Protein 7BTU (pdb70)

InterPro domains:
  IPR023368 Uncharacterised protein family UPF0066, conserved site [PS01318] (86-97)
  IPR023370 TrmO-like, N-terminal domain [PF01980] (21-138)
  IPR023370 TrmO-like, N-terminal domain [PS51668] (5-142)
  IPR023370 TrmO-like, N-terminal domain [TIGR00104] (4-143)
  IPR023370 TrmO-like, N-terminal domain [cd09281] (7-133)
  IPR036413 YaeB-like superfamily [SSF118196] (2-218)
  IPR036414 YaeB, N-terminal domain superfamily [G3DSA:2.40.30.70] (1-136)
  IPR040372 YaeB-like [PTHR12818] (4-227)
  IPR041369 TrmO, C-terminal [PF18389] (154-227)

Nearest PDB structures (foldseek):
  7btu-assembly1_B  TM=1.005E+00  e=2.456E-48  Pseudomonas aeruginosa
  7btz-assembly1_A  TM=9.787E-01  e=1.787E-41  Pseudomonas aeruginosa
  7bu1-assembly1_B  TM=9.723E-01  e=1.557E-40  Pseudomonas aeruginosa
  7btu-assembly1_A  TM=9.705E-01  e=5.020E-40  Pseudomonas aeruginosa
  7bu1-assembly1_A  TM=9.768E-01  e=1.716E-39  Pseudomonas aeruginosa

CATH classification: 2.40.30.70

Organism: Pseudomonas aeruginosa (strain ATCC 15692 / DSM 22644 / CIP 104116 / JCM 14847 / LMG 12228 / 1C / PRS 101 / PAO1) (NCBI:txid208964)

B-factor: mean 29.17, std 12.78, range [12.05, 91.43]

Sequence (428 aa):
EFELMTHSVSPIGYIRSCFMEKFAIPRQPLLAPAARGTLELLPPFDQVEALEGLEQVSHVWLLFLFHQAPRSLGVFATRATHRPNGIGQSVVRLEGFEAGRLWLSGIDLLDGTPVLDIKPYVPYADAVADARNGIADAPPPGIAVEWSEQARRQAHEHGQRLRQPVAELIEQCLAQDPRPEPGRRYGVRLWDLDVHWHYPRPDLIRVLDVAGGFELMTHSVSPIGYIRSCFMEKFAIPRQPLLAPAARGTLELLPPFDQVEALEGLEQVSHVWLLFLFHQKPRLKVSLGVFATRATHRPNGIGQSVVRLEGFEAGRLWLSGIDLLDGTPVLDIKPYVPYADAVADARNGIADAPPPGIAVEWSEQARRQAHEHGQRLRQPVAELIEQCCLAQDPRPPEPGRRYGVRLWDLDVHWHYPRPDLIRVLDVAG

Secondary structure (DSSP, 8-state):
--S---EEE--SEEEEESB-SSTT--SSGGG-TT-EEEEEEPTTTTSGGGGTTGGGBSEEEEEEE-TT-----SGGGS--S--TT-EEEEEEEEEEEETTEEEEES--PBTT-EEEEEEE--HHHH--TT----GGGSPP---EEEE-HHHHHHHHHHHHHHTS-HHHHHHHHHTT-----TT--EEEEETTEEEEEEEEETTEEEEEEEEE-/--S--EEE--SEEEEESB-SGGGS-SSGGG-TT-EEEEEEPTTS-SGGGTTTGGG-SEEEEEEE------EE--EEGGGS--SS-GGGEEEEEEEEEEEETTEEEEES----TT-EEEEEEE--HHHH--TT--BSSSPPPP---EEEE-HHHHHHHHHHHHHHTS-HHHHHHHHHHT------TT--EEEEETTEEEEEEEEETTEEEEEEEE-

Structure (mmCIF, N/CA/C/O backbone):
data_7BTU
#
_entry.id   7BTU
#
_cell.length_a   56.903
_cell.length_b   70.723
_cell.length_c   127.773
_cell.angle_alpha   90.000
_cell.angle_beta   90.000
_cell.angle_gamma   90.000
#
_symmetry.space_group_name_H-M   'P 21 21 21'
#
loop_
_entity.id
_entity.type
_entity.pdbx_description
1 polymer 'Putative tRNA (Adenine(37)-N6)-methyltransferase'
2 water water
#
loop_
_atom_site.group_PDB
_atom_site.id
_atom_site.type_symbol
_atom_site.label_atom_id
_atom_site.label_alt_id
_atom_site.label_comp_id
_atom_site.label_asym_id
_atom_site.label_entity_id
_atom_site.label_seq_id
_atom_site.pdbx_PDB_ins_code
_atom_site.Cartn_x
_atom_site.Cartn_y
_atom_site.Cartn_z
_atom_site.occupancy
_atom_site.B_iso_or_equiv
_atom_site.auth_seq_id
_atom_site.auth_comp_id
_atom_site.auth_asym_id
_atom_site.auth_atom_id
_atom_site.pdbx_PDB_model_num
ATOM 1 N N . GLU A 1 3 ? -42.01935 -9.82265 14.09558 1.000 74.84101 -3 GLU A N 1
ATOM 2 C CA . GLU A 1 3 ? -41.74420 -8.43422 13.72349 1.000 72.54735 -3 GLU A CA 1
ATOM 3 C C . GLU A 1 3 ? -41.06357 -7.63076 14.85125 1.000 67.02423 -3 GLU A C 1
ATOM 4 O O . GLU A 1 3 ? -40.32384 -6.68776 14.57186 1.000 66.74060 -3 GLU A O 1
ATOM 6 N N . PHE A 1 4 ? -41.29460 -8.02510 16.11553 1.000 63.67504 -2 PHE A N 1
ATOM 7 C CA . PHE A 1 4 ? -40.94635 -7.20921 17.27925 1.000 57.15924 -2 PHE A CA 1
ATOM 8 C C . PHE A 1 4 ? -39.91754 -7.87101 18.20430 1.000 56.63375 -2 PHE A C 1
ATOM 9 O O . PHE A 1 4 ? -39.76902 -7.44252 19.36465 1.000 54.52693 -2 PHE A O 1
ATOM 17 N N . GLU A 1 5 ? -39.21663 -8.90075 17.71040 1.000 55.57614 -1 GLU A N 1
ATOM 18 C CA . GLU A 1 5 ? -38.14431 -9.60655 18.41875 1.000 54.72901 -1 GLU A CA 1
ATOM 19 C C . GLU A 1 5 ? -36.79588 -9.23682 17.79717 1.000 48.46276 -1 GLU A C 1
ATOM 20 O O . GLU A 1 5 ? -36.57554 -9.49140 16.60864 1.000 45.77504 -1 GLU A O 1
ATOM 22 N N . LEU A 1 6 ? -35.89560 -8.65102 18.59145 1.000 48.28454 0 LEU A N 1
ATOM 23 C CA . LEU A 1 6 ? -34.60716 -8.23252 18.04816 1.000 46.02288 0 LEU A CA 1
ATOM 24 C C . LEU A 1 6 ? -33.80576 -9.45191 17.59937 1.000 45.98827 0 LEU A C 1
ATOM 25 O O . LEU A 1 6 ? -33.64259 -10.41644 18.35331 1.000 49.44271 0 LEU A O 1
ATOM 27 N N . MET A 1 7 ? -33.36302 -9.40695 16.34235 1.000 41.52127 1 MET A N 1
ATOM 28 C CA . MET A 1 7 ? -32.44436 -10.37586 15.76264 1.000 38.19132 1 MET A CA 1
ATOM 29 C C . MET A 1 7 ? -31.15966 -10.47345 16.58189 1.000 32.25751 1 MET A C 1
ATOM 30 O O . MET A 1 7 ? -30.65201 -9.46909 17.08976 1.000 25.82668 1 MET A O 1
ATOM 35 N N . THR A 1 8 ? -30.62225 -11.68305 16.70516 1.000 29.74612 2 THR A N 1
ATOM 36 C CA . THR A 1 8 ? -29.31118 -11.88996 17.32551 1.000 30.16100 2 THR A CA 1
ATOM 37 C C . THR A 1 8 ? -28.43097 -12.65179 16.34840 1.000 26.03666 2 THR A C 1
ATOM 38 O O . THR A 1 8 ? -28.93372 -13.35106 15.45934 1.000 30.57790 2 THR A O 1
ATOM 42 N N . HIS A 1 9 ? -27.12766 -12.47826 16.50731 1.000 24.40184 3 HIS A N 1
ATOM 43 C CA . HIS A 1 9 ? -26.09395 -13.08969 15.68749 1.000 24.49600 3 HIS A CA 1
ATOM 44 C C . HIS A 1 9 ? -24.90193 -13.39669 16.58792 1.000 23.82478 3 HIS A C 1
ATOM 45 O O . HIS A 1 9 ? -24.39511 -12.48842 17.23666 1.000 22.26935 3 HIS A O 1
ATOM 52 N N . SER A 1 10 ? -24.41844 -14.64473 16.60501 1.000 21.28485 4 SER A N 1
ATOM 53 C CA . SER A 1 10 ? -23.25508 -14.99313 17.41651 1.000 23.84297 4 SER A CA 1
ATOM 54 C C . SER A 1 10 ? -21.98038 -14.87601 16.60462 1.000 23.89787 4 SER A C 1
ATOM 55 O O . SER A 1 10 ? -21.93262 -15.28252 15.43632 1.000 23.37351 4 SER A O 1
ATOM 58 N N . VAL A 1 11 ? -20.96093 -14.29999 17.22711 1.000 21.89437 5 VAL A N 1
ATOM 59 C CA . VAL A 1 11 ? -19.61814 -14.22576 16.66976 1.000 22.70415 5 VAL A CA 1
ATOM 60 C C . VAL A 1 11 ? -18.67024 -14.94471 17.63439 1.000 25.42962 5 VAL A C 1
ATOM 61 O O . VAL A 1 11 ? -18.91404 -15.01928 18.85051 1.000 20.49707 5 VAL A O 1
ATOM 65 N N . SER A 1 12 ? -17.57009 -15.46635 17.07349 1.000 18.67766 6 SER A N 1
ATOM 66 C CA . SER A 1 12 ? -16.53434 -16.16586 17.81858 1.000 20.32538 6 SER A CA 1
ATOM 67 C C . SER A 1 12 ? -15.20922 -15.73861 17.22106 1.000 22.59736 6 SER A C 1
ATOM 68 O O . SER A 1 12 ? -15.11815 -15.47093 16.01153 1.000 25.98111 6 SER A O 1
ATOM 71 N N . PRO A 1 13 ? -14.18959 -15.58777 18.04796 1.000 22.12000 7 PRO A N 1
ATOM 72 C CA . PRO A 1 13 ? -12.91073 -15.09394 17.53808 1.000 19.62286 7 PRO A CA 1
ATOM 73 C C . PRO A 1 13 ? -12.29769 -16.08843 16.56763 1.000 21.32905 7 PRO A C 1
ATOM 74 O O . PRO A 1 13 ? -12.36590 -17.29819 16.77072 1.000 21.41918 7 PRO A O 1
ATOM 78 N N . ILE A 1 14 ? -11.65855 -15.56797 15.53206 1.000 17.82189 8 ILE A N 1
ATOM 79 C CA . ILE A 1 14 ? -10.75709 -16.38820 14.71493 1.000 23.73942 8 ILE A CA 1
ATOM 80 C C . ILE A 1 14 ? -9.34065 -16.47197 15.28832 1.000 19.13558 8 ILE A C 1
ATOM 81 O O . ILE A 1 14 ? -8.51550 -17.25204 14.77767 1.000 20.77481 8 ILE A O 1
ATOM 86 N N . GLY A 1 15 ? -9.02144 -15.67980 16.30553 1.000 19.97477 9 GLY A N 1
ATOM 87 C CA . GLY A 1 15 ? -7.68282 -15.69071 16.87731 1.000 17.82792 9 GLY A CA 1
ATOM 88 C C . GLY A 1 15 ? -7.59880 -14.63342 17.97802 1.000 19.30782 9 GLY A C 1
ATOM 89 O O . GLY A 1 15 ? -8.57115 -13.91792 18.26687 1.000 17.44574 9 GLY A O 1
ATOM 90 N N . TYR A 1 16 ? -6.41892 -14.55492 18.59535 1.000 16.21317 10 TYR A N 1
ATOM 91 C CA . TYR A 1 16 ? -6.17899 -13.64750 19.73250 1.000 16.32705 10 TYR A CA 1
ATOM 92 C C . TYR A 1 16 ? -4.87365 -12.90156 19.50818 1.000 16.55091 10 TYR A C 1
ATOM 93 O O . TYR A 1 16 ? -3.89268 -13.47014 19.00488 1.000 18.60354 10 TYR A O 1
ATOM 102 N N . ILE A 1 17 ? -4.86102 -11.64535 19.92110 1.000 16.21427 11 ILE A N 1
ATOM 103 C CA . ILE A 1 17 ? -3.69107 -10.79442 19.78243 1.000 16.61648 11 ILE A CA 1
ATOM 104 C C . ILE A 1 17 ? -2.72103 -11.10147 20.91379 1.000 19.27470 11 ILE A C 1
ATOM 105 O O . ILE A 1 17 ? -3.13404 -11.21517 22.07794 1.000 20.23531 11 ILE A O 1
ATOM 110 N N . ARG A 1 18 ? -1.43402 -11.22930 20.58058 1.000 16.69416 12 ARG A N 1
ATOM 111 C CA . ARG A 1 18 ? -0.34009 -11.03079 21.52840 1.000 17.54475 12 ARG A CA 1
ATOM 112 C C . ARG A 1 18 ? 0.28880 -9.65308 21.29655 1.000 19.17761 12 ARG A C 1
ATOM 113 O O . ARG A 1 18 ? 0.71917 -9.33889 20.17672 1.000 17.23689 12 ARG A O 1
ATOM 121 N N . SER A 1 19 ? 0.32127 -8.81782 22.34663 1.000 14.32213 13 SER A N 1
ATOM 122 C CA . SER A 1 19 ? 0.65683 -7.41541 22.16612 1.000 15.48439 13 SER A CA 1
ATOM 123 C C . SER A 1 19 ? 1.68066 -6.97517 23.19897 1.000 17.05192 13 SER A C 1
ATOM 124 O O . SER A 1 19 ? 1.80064 -7.54937 24.27357 1.000 13.75710 13 SER A O 1
ATOM 127 N N . CYS A 1 20 ? 2.35053 -5.85878 22.86655 1.000 15.10599 14 CYS A N 1
ATOM 128 C CA . CYS A 1 20 ? 3.16226 -5.11046 23.82264 1.000 18.29692 14 CYS A CA 1
ATOM 129 C C . CYS A 1 20 ? 2.30146 -4.46763 24.92228 1.000 18.58980 14 CYS A C 1
ATOM 130 O O . CYS A 1 20 ? 2.82176 -4.17723 26.02073 1.000 20.98991 14 CYS A O 1
ATOM 133 N N . PHE A 1 21 ? 1.02898 -4.15486 24.63363 1.000 16.98230 15 PHE A N 1
ATOM 134 C CA . PHE A 1 21 ? 0.22100 -3.33483 25.54889 1.000 14.74514 15 PHE A CA 1
ATOM 135 C C . PHE A 1 21 ? -0.55395 -4.22516 26.50246 1.000 17.40622 15 PHE A C 1
ATOM 136 O O . PHE A 1 21 ? -1.26073 -5.14416 26.07732 1.000 18.40006 15 PHE A O 1
ATOM 144 N N . MET A 1 22 ? -0.38488 -3.96396 27.80861 1.000 13.35921 16 MET A N 1
ATOM 145 C CA . MET A 1 22 ? -1.07623 -4.70273 28.86526 1.000 17.33174 16 MET A CA 1
ATOM 146 C C . MET A 1 22 ? -2.16517 -3.88492 29.53136 1.000 18.86327 16 MET A C 1
ATOM 147 O O . MET A 1 22 ? -2.98799 -4.44886 30.24823 1.000 19.13353 16 MET A O 1
ATOM 152 N N . GLU A 1 23 ? -2.15306 -2.56889 29.35307 1.000 17.05118 17 GLU A N 1
ATOM 153 C CA . GLU A 1 23 ? -3.10477 -1.69056 29.99411 1.000 20.29352 17 GLU A CA 1
ATOM 154 C C . GLU A 1 23 ? -3.46025 -0.58986 29.02187 1.000 20.28567 17 GLU A C 1
ATOM 155 O O . GLU A 1 23 ? -2.74180 -0.35251 28.04985 1.000 17.78778 17 GLU A O 1
ATOM 161 N N . LYS A 1 24 ? -4.60770 0.04533 29.28717 1.000 19.31527 18 LYS A N 1
ATOM 162 C CA . LYS A 1 24 ? -5.13937 1.08938 28.41012 1.000 22.03566 18 LYS A CA 1
ATOM 163 C C . LYS A 1 24 ? -4.31337 2.36868 28.46471 1.000 18.71549 18 LYS A C 1
ATOM 164 O O . LYS A 1 24 ? -4.16910 3.06660 27.44266 1.000 17.95993 18 LYS A O 1
ATOM 166 N N . PHE A 1 25 ? -3.75931 2.71118 29.63478 1.000 14.43462 19 PHE A N 1
ATOM 167 C CA . PHE A 1 25 ? -3.06387 3.97695 29.75762 1.000 15.24486 19 PHE A CA 1
ATOM 168 C C . PHE A 1 25 ? -1.88179 4.02602 28.79765 1.000 16.08445 19 PHE A C 1
ATOM 169 O O . PHE A 1 25 ? -1.10517 3.07120 28.70624 1.000 14.29717 19 PHE A O 1
ATOM 177 N N . ALA A 1 26 ? -1.73225 5.15045 28.10784 1.000 16.82500 20 ALA A N 1
ATOM 178 C CA . ALA A 1 26 ? -0.55468 5.47356 27.27023 1.000 16.98087 20 ALA A CA 1
ATOM 179 C C . ALA A 1 26 ? -0.57224 4.76525 25.91121 1.000 17.95368 20 ALA A C 1
ATOM 180 O O . ALA A 1 26 ? 0.39353 4.95890 25.11171 1.000 19.80314 20 ALA A O 1
ATOM 182 N N . ILE A 1 27 ? -1.58342 3.94905 25.61958 1.000 16.19307 21 ILE A N 1
ATOM 183 C CA . ILE A 1 27 ? -1.66264 3.37599 24.27729 1.000 15.94091 21 ILE A CA 1
ATOM 184 C C . ILE A 1 27 ? -1.73704 4.54266 23.30120 1.000 17.21942 21 ILE A C 1
ATOM 185 O O . ILE A 1 27 ? -2.49796 5.49876 23.53932 1.000 17.97114 21 ILE A O 1
ATOM 190 N N . PRO A 1 28 ? -0.89619 4.58691 22.28092 1.000 19.43594 22 PRO A N 1
ATOM 191 C CA . PRO A 1 28 ? -0.86750 5.77096 21.39887 1.000 18.35114 22 PRO A CA 1
ATOM 192 C C . PRO A 1 28 ? -2.20076 5.98371 20.70341 1.000 14.20463 22 PRO A C 1
ATOM 193 O O . PRO A 1 28 ? -2.76174 5.06235 20.12411 1.000 15.36331 22 PRO A O 1
ATOM 197 N N . ARG A 1 29 ? -2.66741 7.23359 20.71276 1.000 16.28664 23 ARG A N 1
ATOM 198 C CA . ARG A 1 29 ? -3.84949 7.64148 19.95979 1.000 17.94803 23 ARG A CA 1
ATOM 199 C C . ARG A 1 29 ? -3.56786 7.69140 18.44890 1.000 22.29084 23 ARG A C 1
ATOM 200 O O . ARG A 1 29 ? -4.50237 7.71962 17.64131 1.000 21.47652 23 ARG A O 1
ATOM 208 N N . GLN A 1 30 ? -2.29662 7.75570 18.05080 1.000 15.75460 24 GLN A N 1
ATOM 209 C CA . GLN A 1 30 ? -1.92326 7.72262 16.63352 1.000 19.59398 24 GLN A CA 1
ATOM 210 C C . GLN A 1 30 ? -0.99953 6.52923 16.44468 1.000 17.86586 24 GLN A C 1
ATOM 211 O O . GLN A 1 30 ? 0.19996 6.70667 16.19732 1.000 17.45811 24 GLN A O 1
ATOM 217 N N . PRO A 1 31 ? -1.53174 5.29057 16.55270 1.000 16.22438 25 PRO A N 1
ATOM 218 C CA . PRO A 1 31 ? -0.64605 4.10825 16.61096 1.000 16.14971 25 PRO A CA 1
ATOM 219 C C . PRO A 1 31 ? 0.16029 3.87920 15.35267 1.000 17.24963 25 PRO A C 1
ATOM 220 O O . PRO A 1 31 ? 1.22729 3.23734 15.42174 1.000 18.28142 25 PRO A O 1
ATOM 224 N N . LEU A 1 32 ? -0.29401 4.39552 14.20622 1.000 20.24285 26 LEU A N 1
ATOM 225 C CA . LEU A 1 32 ? 0.51609 4.16985 13.02492 1.000 22.29457 26 LEU A CA 1
ATOM 226 C C . LEU A 1 32 ? 1.80207 4.96969 13.05330 1.000 22.78039 26 LEU A C 1
ATOM 227 O O . LEU A 1 32 ? 2.73288 4.62505 12.32183 1.000 25.00045 26 LEU A O 1
ATOM 232 N N . LEU A 1 33 ? 1.92654 5.96451 13.93857 1.000 18.78315 27 LEU A N 1
ATOM 233 C CA . LEU A 1 33 ? 3.21369 6.61491 14.19992 1.000 17.34901 27 LEU A CA 1
ATOM 234 C C . LEU A 1 33 ? 4.01052 5.94492 15.34074 1.000 19.41638 27 LEU A C 1
ATOM 235 O O . LEU A 1 33 ? 5.04929 6.46415 15.76403 1.000 19.83088 27 LEU A O 1
ATOM 240 N N . ALA A 1 34 ? 3.56130 4.79796 15.82698 1.000 18.03842 28 ALA A N 1
ATOM 241 C CA . ALA A 1 34 ? 4.33411 3.99061 16.75718 1.000 20.40942 28 ALA A CA 1
ATOM 242 C C . ALA A 1 34 ? 4.64810 2.64549 16.09098 1.000 18.90156 28 ALA A C 1
ATOM 243 O O . ALA A 1 34 ? 4.07716 1.60528 16.45336 1.000 19.66042 28 ALA A O 1
ATOM 245 N N . PRO A 1 35 ? 5.58245 2.62047 15.12740 1.000 20.32722 29 PRO A N 1
ATOM 246 C CA . PRO A 1 35 ? 5.91202 1.33909 14.47198 1.000 21.70284 29 PRO A CA 1
ATOM 247 C C . PRO A 1 35 ? 6.53291 0.31000 15.41855 1.000 21.21513 29 PRO A C 1
ATOM 248 O O . PRO A 1 35 ? 6.49223 -0.89380 15.12736 1.000 19.41552 29 PRO A O 1
ATOM 252 N N . ALA A 1 36 ? 7.12392 0.73505 16.53757 1.000 16.74478 30 ALA A N 1
ATOM 253 C CA . ALA A 1 36 ? 7.65224 -0.24376 17.46352 1.000 16.99405 30 ALA A CA 1
ATOM 254 C C . ALA A 1 36 ? 6.54709 -0.91164 18.28351 1.000 17.30795 30 ALA A C 1
ATOM 255 O O . ALA A 1 36 ? 6.84270 -1.80402 19.09347 1.000 17.87409 30 ALA A O 1
ATOM 257 N N . ALA A 1 37 ? 5.30984 -0.48438 18.13298 1.000 16.27422 31 ALA A N 1
ATOM 258 C CA . ALA A 1 37 ? 4.20055 -1.13702 18.82684 1.000 18.34412 31 ALA A CA 1
ATOM 259 C C . ALA A 1 37 ? 3.86936 -2.39313 18.01757 1.000 19.83010 31 ALA A C 1
ATOM 260 O O . ALA A 1 37 ? 3.09583 -2.34990 17.06786 1.000 18.64170 31 ALA A O 1
ATOM 262 N N . ARG A 1 38 ? 4.46525 -3.50570 18.41202 1.000 20.28474 32 ARG A N 1
ATOM 263 C CA . ARG A 1 38 ? 4.42852 -4.74811 17.66106 1.000 25.74301 32 ARG A CA 1
ATOM 264 C C . ARG A 1 38 ? 3.54232 -5.77844 18.34713 1.000 23.62285 32 ARG A C 1
ATOM 265 O O . ARG A 1 38 ? 3.35999 -5.77944 19.57471 1.000 19.81897 32 ARG A O 1
ATOM 273 N N . GLY A 1 39 ? 3.02777 -6.69359 17.54841 1.000 21.58117 33 GLY A N 1
ATOM 274 C CA . GLY A 1 39 ? 2.30211 -7.80251 18.13709 1.000 20.59914 33 GLY A CA 1
ATOM 275 C C . GLY A 1 39 ? 2.05818 -8.85573 17.08538 1.000 22.20307 33 GLY A C 1
ATOM 276 O O . GLY A 1 39 ? 2.46877 -8.72477 15.92021 1.000 22.78003 33 GLY A O 1
ATOM 277 N N . THR A 1 40 ? 1.41383 -9.93441 17.51914 1.000 19.19490 34 THR A N 1
ATOM 278 C CA . THR A 1 40 ? 1.02608 -10.97561 16.57421 1.000 20.88149 34 THR A CA 1
ATOM 279 C C . THR A 1 40 ? -0.44844 -11.32077 16.74685 1.000 21.28453 34 THR A C 1
ATOM 280 O O . THR A 1 40 ? -1.03759 -11.15054 17.82118 1.000 23.51694 34 THR A O 1
ATOM 284 N N . LEU A 1 41 ? -1.03433 -11.84436 15.69614 1.000 16.95868 35 LEU A N 1
ATOM 285 C CA . LEU A 1 41 ? -2.38069 -12.39507 15.76207 1.000 17.65553 35 LEU A CA 1
ATOM 286 C C . LEU A 1 41 ? -2.24051 -13.89964 15.60531 1.000 21.31588 35 LEU A C 1
ATOM 287 O O . LEU A 1 41 ? -1.76134 -14.37519 14.56991 1.000 23.83337 35 LEU A O 1
ATOM 292 N N . GLU A 1 42 ? -2.54825 -14.63233 16.66503 1.000 19.78740 36 GLU A N 1
ATOM 293 C CA . GLU A 1 42 ? -2.43365 -16.09274 16.68093 1.000 21.08317 36 GLU A CA 1
ATOM 294 C C . GLU A 1 42 ? -3.78913 -16.64939 16.29549 1.000 23.79300 36 GLU A C 1
ATOM 295 O O . GLU A 1 42 ? -4.75139 -16.50958 17.06627 1.000 20.94193 36 GLU A O 1
ATOM 301 N N . LEU A 1 43 ? -3.85975 -17.31368 15.13552 1.000 24.47342 37 LEU A N 1
ATOM 302 C CA . LEU A 1 43 ? -5.11346 -17.79800 14.57493 1.000 22.90526 37 LEU A CA 1
ATOM 303 C C . LEU A 1 43 ? -5.41275 -19.19013 15.07368 1.000 25.12051 37 LEU A C 1
ATOM 304 O O . LEU A 1 43 ? -4.51174 -19.99950 15.23581 1.000 23.08774 37 LEU A O 1
ATOM 309 N N . LEU A 1 44 ? -6.72865 -19.48048 15.29458 1.000 29.67927 38 LEU A N 1
ATOM 310 C CA . LEU A 1 44 ? -7.30990 -20.75502 15.71123 1.000 28.92909 38 LEU A CA 1
ATOM 311 C C . LEU A 1 44 ? -7.75145 -21.54223 14.48404 1.000 29.04443 38 LEU A C 1
ATOM 312 O O . LEU A 1 44 ? -8.19384 -20.94137 13.49268 1.000 26.15028 38 LEU A O 1
ATOM 317 N N . PRO A 1 45 ? -7.69366 -22.87588 14.52196 1.000 27.63028 39 PRO A N 1
ATOM 318 C CA . PRO A 1 45 ? -8.26819 -23.65147 13.43469 1.000 28.72960 39 PRO A CA 1
ATOM 319 C C . PRO A 1 45 ? -9.75845 -23.40665 13.33507 1.000 31.67224 39 PRO A C 1
ATOM 320 O O . PRO A 1 45 ? -10.44260 -23.19476 14.35392 1.000 33.76320 39 PRO A O 1
ATOM 324 N N . PRO A 1 46 ? -10.31240 -23.42228 12.10889 1.000 33.47122 40 PRO A N 1
ATOM 325 C CA . PRO A 1 46 ? -9.60063 -23.74052 10.85346 1.000 30.73451 40 PRO A CA 1
ATOM 326 C C . PRO A 1 46 ? -8.95489 -22.49702 10.19653 1.000 31.44419 40 PRO A C 1
ATOM 327 O O . PRO A 1 46 ? -8.46858 -22.53076 9.04075 1.000 32.25310 40 PRO A O 1
ATOM 331 N N . PHE A 1 47 ? -8.92233 -21.39479 10.94432 1.000 24.33747 41 PHE A N 1
ATOM 332 C CA . PHE A 1 47 ? -8.49133 -20.11656 10.36132 1.000 26.48111 41 PHE A CA 1
ATOM 333 C C . PHE A 1 47 ? -6.98124 -19.99140 10.37052 1.000 28.58069 41 PHE A C 1
ATOM 334 O O . PHE A 1 47 ? -6.44242 -19.02195 9.81882 1.000 27.01831 41 PHE A O 1
ATOM 342 N N . ASP A 1 48 ? -6.29480 -21.01806 10.86992 1.000 27.62708 42 ASP A N 1
ATOM 343 C CA . ASP A 1 48 ? -4.84385 -21.04818 10.90370 1.000 28.01976 42 ASP A CA 1
ATOM 344 C C . ASP A 1 48 ? -4.28530 -21.72512 9.66112 1.000 28.93200 42 ASP A C 1
ATOM 345 O O . ASP A 1 48 ? -3.07506 -21.91667 9.54350 1.000 32.36828 42 ASP A O 1
ATOM 350 N N . GLN A 1 49 ? -5.13369 -22.06422 8.71437 1.000 27.66531 43 GLN A N 1
ATOM 351 C CA . GLN A 1 49 ? -4.62364 -22.73795 7.53506 1.000 31.94920 43 GLN A CA 1
ATOM 352 C C . GLN A 1 49 ? -4.07584 -21.66096 6.59445 1.000 30.64982 43 GLN A C 1
ATOM 353 O O . GLN A 1 49 ? -4.68461 -20.60785 6.43541 1.000 26.08151 43 GLN A O 1
ATOM 359 N N . VAL A 1 50 ? -2.95858 -21.96129 5.91969 1.000 37.17935 44 VAL A N 1
ATOM 360 C CA . VAL A 1 50 ? -2.25992 -20.93174 5.13744 1.000 40.48755 44 VAL A CA 1
ATOM 361 C C . VAL A 1 50 ? -3.10432 -20.46553 3.94198 1.000 37.06158 44 VAL A C 1
ATOM 362 O O . VAL A 1 50 ? -2.97519 -19.32037 3.50319 1.000 33.88605 44 VAL A O 1
ATOM 366 N N . GLU A 1 51 ? -4.03075 -21.29878 3.46294 1.000 27.91146 45 GLU A N 1
ATOM 367 C CA . GLU A 1 51 ? -4.86975 -20.89853 2.33378 1.000 29.90928 45 GLU A CA 1
ATOM 368 C C . GLU A 1 51 ? -5.73241 -19.68592 2.68079 1.000 28.74492 45 GLU A C 1
ATOM 369 O O . GLU A 1 51 ? -6.11814 -18.92399 1.78885 1.000 30.29773 45 GLU A O 1
ATOM 375 N N . ALA A 1 52 ? -6.04487 -19.48209 3.96428 1.000 26.36159 46 ALA A N 1
ATOM 376 C CA . ALA A 1 52 ? -6.91094 -18.35620 4.31277 1.000 27.84355 46 ALA A CA 1
ATOM 377 C C . ALA A 1 52 ? -6.24410 -17.00119 4.11154 1.000 30.60276 46 ALA A C 1
ATOM 378 O O . ALA A 1 52 ? -6.94889 -15.98311 4.08282 1.000 27.58176 46 ALA A O 1
ATOM 380 N N . LEU A 1 53 ? -4.91809 -16.97489 3.94045 1.000 22.21335 47 LEU A N 1
ATOM 381 C CA . LEU A 1 53 ? -4.12883 -15.75577 3.89927 1.000 25.12749 47 LEU A CA 1
ATOM 382 C C . LEU A 1 53 ? -3.55653 -15.45212 2.53283 1.000 27.86623 47 LEU A C 1
ATOM 383 O O . LEU A 1 53 ? -2.88818 -14.42215 2.38728 1.000 25.26724 47 LEU A O 1
ATOM 388 N N . GLU A 1 54 ? -3.77296 -16.34428 1.55861 1.000 28.80076 48 GLU A N 1
ATOM 389 C CA . GLU A 1 54 ? -3.13216 -16.26977 0.25351 1.000 28.31479 48 GLU A CA 1
ATOM 390 C C . GLU A 1 54 ? -3.45463 -14.94740 -0.41994 1.000 29.61018 48 GLU A C 1
ATOM 391 O O . GLU A 1 54 ? -4.62140 -14.60657 -0.61818 1.000 27.94123 48 GLU A O 1
ATOM 393 N N . GLY A 1 55 ? -2.42280 -14.22163 -0.80328 1.000 31.72229 49 GLY A N 1
ATOM 394 C CA . GLY A 1 55 ? -2.59859 -12.89281 -1.34590 1.000 28.33874 49 GLY A CA 1
ATOM 395 C C . GLY A 1 55 ? -2.22982 -11.76514 -0.40488 1.000 25.89693 49 GLY A C 1
ATOM 396 O O . GLY A 1 55 ? -1.97540 -10.65641 -0.87499 1.000 27.14646 49 GLY A O 1
ATOM 397 N N . LEU A 1 56 ? -2.19830 -12.00019 0.91437 1.000 23.98269 50 LEU A N 1
ATOM 398 C CA . LEU A 1 56 ? -1.79173 -10.92577 1.81800 1.000 22.45574 50 LEU A CA 1
ATOM 399 C C . LEU A 1 56 ? -0.33578 -10.53963 1.62854 1.000 22.78175 50 LEU A C 1
ATOM 400 O O . LEU A 1 56 ? 0.05368 -9.46105 2.06115 1.000 25.33435 50 LEU A O 1
ATOM 405 N N . GLU A 1 57 ? 0.46353 -11.34421 0.92188 1.000 27.33856 51 GLU A N 1
ATOM 406 C CA . GLU A 1 57 ? 1.82297 -10.90905 0.61164 1.000 29.85448 51 GLU A CA 1
ATOM 407 C C . GLU A 1 57 ? 1.83758 -9.61625 -0.20685 1.000 29.25573 51 GLU A C 1
ATOM 408 O O . GLU A 1 57 ? 2.85867 -8.91304 -0.24583 1.000 28.50273 51 GLU A O 1
ATOM 414 N N . GLN A 1 58 ? 0.75018 -9.29941 -0.88368 1.000 23.62257 52 GLN A N 1
ATOM 415 C CA . GLN A 1 58 ? 0.66692 -8.07780 -1.66847 1.000 27.00230 52 GLN A CA 1
ATOM 416 C C . GLN A 1 58 ? 0.01699 -6.92530 -0.91253 1.000 27.00706 52 GLN A C 1
ATOM 417 O O . GLN A 1 58 ? -0.31844 -5.91670 -1.54510 1.000 28.27548 52 GLN A O 1
ATOM 423 N N . VAL A 1 59 ? -0.23895 -7.06356 0.39270 1.000 23.40637 53 VAL A N 1
ATOM 424 C CA . VAL A 1 59 ? -1.08444 -6.11853 1.12467 1.000 23.90966 53 VAL A CA 1
ATOM 425 C C . VAL A 1 59 ? -0.28509 -5.55774 2.30283 1.000 24.39477 53 VAL A C 1
ATOM 426 O O . VAL A 1 59 ? 0.15563 -6.31904 3.16848 1.000 22.92205 53 VAL A O 1
ATOM 430 N N . SER A 1 60 ? -0.14907 -4.23380 2.37121 1.000 20.53228 54 SER A N 1
ATOM 431 C CA . SER A 1 60 ? 0.75624 -3.66013 3.37281 1.000 21.36526 54 SER A CA 1
ATOM 432 C C . SER A 1 60 ? 0.07309 -3.48236 4.71261 1.000 19.63860 54 SER A C 1
ATOM 433 O O . SER A 1 60 ? 0.74625 -3.56816 5.74954 1.000 21.71353 54 SER A O 1
ATOM 436 N N . HIS A 1 61 ? -1.24897 -3.28181 4.71242 1.000 19.20963 55 HIS A N 1
ATOM 437 C CA . HIS A 1 61 ? -2.01673 -2.96326 5.92965 1.000 19.41995 55 HIS A CA 1
ATOM 438 C C . HIS A 1 61 ? -3.32214 -3.75996 5.94930 1.000 18.95440 55 HIS A C 1
ATOM 439 O O . HIS A 1 61 ? -3.92193 -4.00331 4.89937 1.000 17.88882 55 HIS A O 1
ATOM 446 N N . VAL A 1 62 ? -3.81722 -4.11657 7.15139 1.000 18.01618 56 VAL A N 1
ATOM 447 C CA . VAL A 1 62 ? -5.07199 -4.84609 7.25149 1.000 16.26709 56 VAL A CA 1
ATOM 448 C C . VAL A 1 62 ? -5.94937 -4.16810 8.28423 1.000 15.93515 56 VAL A C 1
ATOM 449 O O . VAL A 1 62 ? -5.45481 -3.60363 9.25990 1.000 16.20878 56 VAL A O 1
ATOM 453 N N . TRP A 1 63 ? -7.26610 -4.27055 8.07679 1.000 13.24644 57 TRP A N 1
ATOM 454 C CA . TRP A 1 63 ? -8.26604 -3.97723 9.10283 1.000 13.34944 57 TRP A CA 1
ATOM 455 C C . TRP A 1 63 ? -8.44384 -5.19225 9.97667 1.000 15.75940 57 TRP A C 1
ATOM 456 O O . TRP A 1 63 ? -8.62829 -6.30886 9.46754 1.000 12.44840 57 TRP A O 1
ATOM 467 N N . LEU A 1 64 ? -8.49355 -4.97047 11.29255 1.000 13.89339 58 LEU A N 1
ATOM 468 C CA . LEU A 1 64 ? -8.87419 -6.01340 12.22781 1.000 14.93840 58 LEU A CA 1
ATOM 469 C C . LEU A 1 64 ? -10.19568 -5.60571 12.84448 1.000 18.48154 58 LEU A C 1
ATOM 470 O O . LEU A 1 64 ? -10.34494 -4.45114 13.29146 1.000 15.16390 58 LEU A O 1
ATOM 475 N N . LEU A 1 65 ? -11.17014 -6.51455 12.82058 1.000 15.40638 59 LEU A N 1
ATOM 476 C CA . LEU A 1 65 ? -12.35242 -6.35886 13.65498 1.000 13.93866 59 LEU A CA 1
ATOM 477 C C . LEU A 1 65 ? -12.12454 -7.17689 14.91955 1.000 15.17405 59 LEU A C 1
ATOM 478 O O . LEU A 1 65 ? -11.63629 -8.30799 14.84713 1.000 16.75032 59 LEU A O 1
ATOM 483 N N . PHE A 1 66 ? -12.46925 -6.60654 16.07289 1.000 12.75461 60 PHE A N 1
ATOM 484 C CA . PHE A 1 66 ? -12.09437 -7.27006 17.31460 1.000 12.93900 60 PHE A CA 1
ATOM 485 C C . PHE A 1 66 ? -13.15332 -7.00900 18.38344 1.000 17.08868 60 PHE A C 1
ATOM 486 O O . PHE A 1 66 ? -13.99113 -6.09963 18.27506 1.000 16.29883 60 PHE A O 1
ATOM 494 N N . LEU A 1 67 ? -13.06344 -7.78184 19.48349 1.000 14.65874 61 LEU A N 1
ATOM 495 C CA . LEU A 1 67 ? -13.94655 -7.57196 20.60673 1.000 14.58421 61 LEU A CA 1
ATOM 496 C C . LEU A 1 67 ? -13.24096 -6.65627 21.62655 1.000 17.50859 61 LEU A C 1
ATOM 497 O O . LEU A 1 67 ? -12.09046 -6.89861 21.97767 1.000 18.16370 61 LEU A O 1
ATOM 502 N N . PHE A 1 68 ? -13.90346 -5.57907 22.06188 1.000 27.18285 62 PHE A N 1
ATOM 503 C CA . PHE A 1 68 ? -13.31726 -4.85906 23.19223 1.000 33.16262 62 PHE A CA 1
ATOM 504 C C . PHE A 1 68 ? -13.44334 -5.76099 24.41212 1.000 37.24818 62 PHE A C 1
ATOM 505 O O . PHE A 1 68 ? -14.48008 -5.73132 25.05457 1.000 37.87294 62 PHE A O 1
ATOM 513 N N . HIS A 1 69 ? -12.45621 -6.61313 24.69877 1.000 48.30631 63 HIS A N 1
ATOM 514 C CA . HIS A 1 69 ? -12.72502 -7.70672 25.63455 1.000 58.59154 63 HIS A CA 1
ATOM 515 C C . HIS A 1 69 ? -12.78977 -7.24337 27.08577 1.000 69.16470 63 HIS A C 1
ATOM 516 O O . HIS A 1 69 ? -13.39753 -7.93228 27.91135 1.000 69.71796 63 HIS A O 1
ATOM 523 N N . GLN A 1 70 ? -12.20338 -6.09827 27.41803 1.000 77.20668 64 GLN A N 1
ATOM 524 C CA . GLN A 1 70 ? -12.49579 -5.49972 28.71304 1.000 82.30033 64 GLN A CA 1
ATOM 525 C C . GLN A 1 70 ? -13.88116 -4.83523 28.73266 1.000 83.61643 64 GLN A C 1
ATOM 526 O O . GLN A 1 70 ? -14.21006 -4.14268 29.70381 1.000 91.42793 64 GLN A O 1
ATOM 528 N N . ALA A 1 71 ? -14.69064 -5.06684 27.69613 1.000 80.27219 65 ALA A N 1
ATOM 529 C CA . ALA A 1 71 ? -16.05665 -4.55506 27.57648 1.000 76.29090 65 ALA A CA 1
ATOM 530 C C . ALA A 1 71 ? -16.07046 -3.03781 27.62816 1.000 76.57408 65 ALA A C 1
ATOM 531 O O . ALA A 1 71 ? -15.17214 -2.38240 27.09497 1.000 77.05251 65 ALA A O 1
ATOM 533 N N . PRO A 1 76 ? -23.99234 3.11533 27.41354 1.000 76.23346 70 PRO A N 1
ATOM 534 C CA . PRO A 1 76 ? -24.46465 4.48762 27.60876 1.000 76.33725 70 PRO A CA 1
ATOM 535 C C . PRO A 1 76 ? -24.54301 5.23357 26.27110 1.000 71.73817 70 PRO A C 1
ATOM 536 O O . PRO A 1 76 ? -23.52176 5.46387 25.61790 1.000 71.87966 70 PRO A O 1
ATOM 538 N N . ARG A 1 77 ? -25.76243 5.57927 25.86028 1.000 66.99564 71 ARG A N 1
ATOM 539 C CA . ARG A 1 77 ? -25.98359 6.39643 24.66947 1.000 57.69390 71 ARG A CA 1
ATOM 540 C C . ARG A 1 77 ? -25.14791 7.67582 24.75752 1.000 49.84020 71 ARG A C 1
ATOM 541 O O . ARG A 1 77 ? -24.64195 8.15314 23.74621 1.000 38.71203 71 ARG A O 1
ATOM 543 N N . SER A 1 90 ? -18.67526 15.24639 20.55205 1.000 66.08804 84 SER A N 1
ATOM 544 C CA . SER A 1 90 ? -17.97583 14.02154 20.90320 1.000 63.71229 84 SER A CA 1
ATOM 545 C C . SER A 1 90 ? -18.65006 13.33150 22.03714 1.000 60.88134 84 SER A C 1
ATOM 546 O O . SER A 1 90 ? -18.03770 12.49729 22.68980 1.000 68.23486 84 SER A O 1
ATOM 548 N N . LEU A 1 91 ? -19.90177 13.67251 22.31020 1.000 55.26284 85 LEU A N 1
ATOM 549 C CA . LEU A 1 91 ? -20.47723 13.08623 23.49978 1.000 47.49156 85 LEU A CA 1
ATOM 550 C C . LEU A 1 91 ? -21.45729 11.95136 23.21215 1.000 37.03725 85 LEU A C 1
ATOM 551 O O . LEU A 1 91 ? -21.44507 10.97987 23.95863 1.000 37.15066 85 LEU A O 1
ATOM 556 N N . GLY A 1 92 ? -22.24252 11.97390 22.13673 1.000 32.30048 86 GLY A N 1
ATOM 557 C CA . GLY A 1 92 ? -23.01085 10.77506 21.79196 1.000 27.13051 86 GLY A CA 1
ATOM 558 C C . GLY A 1 92 ? -22.09777 9.61378 21.40768 1.000 25.46563 86 GLY A C 1
ATOM 559 O O . GLY A 1 92 ? -21.06457 9.80094 20.75983 1.000 25.23391 86 GLY A O 1
ATOM 560 N N . VAL A 1 93 ? -22.51353 8.38248 21.76169 1.000 24.52852 87 VAL A N 1
ATOM 561 C CA . VAL A 1 93 ? -21.61382 7.25168 21.55726 1.000 23.42192 87 VAL A CA 1
ATOM 562 C C . VAL A 1 93 ? -21.28253 7.05771 20.07766 1.000 22.08096 87 VAL A C 1
ATOM 563 O O . VAL A 1 93 ? -20.14718 6.71169 19.71688 1.000 22.58407 87 VAL A O 1
ATOM 567 N N . PHE A 1 94 ? -22.22319 7.34804 19.20056 1.000 21.62972 88 PHE A N 1
ATOM 568 C CA . PHE A 1 94 ? -21.93111 7.15126 17.78337 1.000 20.79432 88 PHE A CA 1
ATOM 569 C C . PHE A 1 94 ? -21.07080 8.26466 17.17604 1.000 26.66110 88 PHE A C 1
ATOM 570 O O . PHE A 1 94 ? -20.62839 8.15120 16.01850 1.000 21.38145 88 PHE A O 1
ATOM 578 N N . ALA A 1 95 ? -20.83690 9.34008 17.91446 1.000 23.02533 89 ALA A N 1
ATOM 579 C CA . ALA A 1 95 ? -19.91873 10.38499 17.50452 1.000 24.22622 89 ALA A CA 1
ATOM 580 C C . ALA A 1 95 ? -18.51262 10.18112 18.06366 1.000 24.68478 89 ALA A C 1
ATOM 581 O O . ALA A 1 95 ? -17.68998 11.10830 17.99321 1.000 26.75949 89 ALA A O 1
ATOM 583 N N . THR A 1 96 ? -18.23529 9.02022 18.64917 1.000 23.85411 90 THR A N 1
ATOM 584 C CA . THR A 1 96 ? -16.94517 8.76308 19.26707 1.000 30.75515 90 THR A CA 1
ATOM 585 C C . THR A 1 96 ? -16.39524 7.44625 18.75786 1.000 23.47528 90 THR A C 1
ATOM 586 O O . THR A 1 96 ? -17.11214 6.61688 18.18034 1.000 22.11707 90 THR A O 1
ATOM 590 N N . ARG A 1 97 ? -15.09548 7.29801 18.95042 1.000 24.36712 91 ARG A N 1
ATOM 591 C CA . ARG A 1 97 ? -14.36777 6.05479 18.73242 1.000 31.76797 91 ARG A CA 1
ATOM 592 C C . ARG A 1 97 ? -14.03174 5.43250 20.08595 1.000 33.16945 91 ARG A C 1
ATOM 593 O O . ARG A 1 97 ? -12.96512 4.84882 20.27214 1.000 37.89709 91 ARG A O 1
ATOM 601 N N . ALA A 1 98 ? -14.91538 5.64833 21.06022 1.000 31.93363 92 ALA A N 1
ATOM 602 C CA . ALA A 1 98 ? -14.75989 5.13047 22.41434 1.000 34.48893 92 ALA A CA 1
ATOM 603 C C . ALA A 1 98 ? -14.71530 3.60513 22.39159 1.000 37.30729 92 ALA A C 1
ATOM 604 O O . ALA A 1 98 ? -15.11275 2.95820 21.41577 1.000 37.01520 92 ALA A O 1
ATOM 606 N N . THR A 1 99 ? -14.18273 3.03304 23.46911 1.000 35.30547 93 THR A N 1
ATOM 607 C CA . THR A 1 99 ? -14.04045 1.58029 23.55617 1.000 38.66893 93 THR A CA 1
ATOM 608 C C . THR A 1 99 ? -15.31309 0.88370 24.05096 1.000 39.69963 93 THR A C 1
ATOM 609 O O . THR A 1 99 ? -15.42338 -0.33959 23.90659 1.000 40.94703 93 THR A O 1
ATOM 613 N N . HIS A 1 100 ? -16.24952 1.61314 24.66723 1.000 38.01491 94 HIS A N 1
ATOM 614 C CA . HIS A 1 100 ? -17.53448 1.05017 25.08956 1.000 40.19406 94 HIS A CA 1
ATOM 615 C C . HIS A 1 100 ? -18.54984 1.39784 24.00987 1.000 42.05325 94 HIS A C 1
ATOM 616 O O . HIS A 1 100 ? -19.03837 2.53427 23.96744 1.000 44.67073 94 HIS A O 1
ATOM 623 N N . ARG A 1 101 ? -18.89843 0.40231 23.17520 1.000 34.97225 95 ARG A N 1
ATOM 624 C CA . ARG A 1 101 ? -19.79615 0.52557 22.02500 1.000 30.11936 95 ARG A CA 1
ATOM 625 C C . ARG A 1 101 ? -20.91691 -0.48742 22.18516 1.000 27.66439 95 ARG A C 1
ATOM 626 O O . ARG A 1 101 ? -20.70612 -1.57923 22.74166 1.000 24.81281 95 ARG A O 1
ATOM 634 N N . PRO A 1 102 ? -22.11515 -0.16072 21.68623 1.000 26.22352 96 PRO A N 1
ATOM 635 C CA . PRO A 1 102 ? -23.28879 -1.01886 21.94508 1.000 27.28865 96 PRO A CA 1
ATOM 636 C C . PRO A 1 102 ? -23.06055 -2.49950 21.66902 1.000 28.59776 96 PRO A C 1
ATOM 637 O O . PRO A 1 102 ? -23.40517 -3.32795 22.51138 1.000 29.33482 96 PRO A O 1
ATOM 641 N N . ASN A 1 103 ? -22.37849 -2.84591 20.58764 1.000 19.92921 97 ASN A N 1
ATOM 642 C CA . ASN A 1 103 ? -22.17508 -4.25530 20.28366 1.000 20.25970 97 ASN A CA 1
ATOM 643 C C . ASN A 1 103 ? -20.78963 -4.76697 20.62494 1.000 21.07676 97 ASN A C 1
ATOM 644 O O . ASN A 1 103 ? -20.48723 -5.92715 20.32807 1.000 21.61814 97 ASN A O 1
ATOM 649 N N . GLY A 1 104 ? -19.92905 -3.91445 21.17137 1.000 21.41168 98 GLY A N 1
ATOM 650 C CA . GLY A 1 104 ? -18.66365 -4.36311 21.71161 1.000 22.67410 98 GLY A CA 1
ATOM 651 C C . GLY A 1 104 ? -17.65319 -4.74023 20.64663 1.000 22.43020 98 GLY A C 1
ATOM 652 O O . GLY A 1 104 ? -16.71518 -5.45957 20.93004 1.000 23.69162 98 GLY A O 1
ATOM 653 N N . ILE A 1 105 ? -17.82466 -4.26826 19.41615 1.000 15.47814 99 ILE A N 1
ATOM 654 C CA . ILE A 1 105 ? -16.90590 -4.58806 18.31429 1.000 14.43320 99 ILE A CA 1
ATOM 655 C C . ILE A 1 105 ? -16.11906 -3.34887 17.93410 1.000 18.81447 99 ILE A C 1
ATOM 656 O O . ILE A 1 105 ? -16.70559 -2.29646 17.64801 1.000 23.96150 99 ILE A O 1
ATOM 661 N N . GLY A 1 106 ? -14.79284 -3.48300 17.86989 1.000 14.78940 100 GLY A N 1
ATOM 662 C CA . GLY A 1 106 ? -13.94433 -2.41885 17.38311 1.000 17.39819 100 GLY A CA 1
ATOM 663 C C . GLY A 1 106 ? -13.32710 -2.75929 16.03222 1.000 18.66757 100 GLY A C 1
ATOM 664 O O . GLY A 1 106 ? -13.33563 -3.89733 15.55733 1.000 14.44147 100 GLY A O 1
ATOM 665 N N . GLN A 1 107 ? -12.73842 -1.72325 15.43989 1.000 15.00721 101 GLN A N 1
ATOM 666 C CA . GLN A 1 107 ? -12.11634 -1.81051 14.14229 1.000 15.61121 101 GLN A CA 1
ATOM 667 C C . GLN A 1 107 ? -10.81886 -1.00736 14.19565 1.000 18.56414 101 GLN A C 1
ATOM 668 O O . GLN A 1 107 ? -10.82247 0.15229 14.62945 1.000 17.34425 101 GLN A O 1
ATOM 674 N N . SER A 1 108 ? -9.72240 -1.56181 13.69536 1.000 16.69759 102 SER A N 1
ATOM 675 C CA . SER A 1 108 ? -8.50672 -0.75163 13.61155 1.000 18.48467 102 SER A CA 1
ATOM 676 C C . SER A 1 108 ? -7.71764 -1.19085 12.39584 1.000 18.53732 102 SER A C 1
ATOM 677 O O . SER A 1 108 ? -7.91286 -2.29743 11.91020 1.000 17.99653 102 SER A O 1
ATOM 680 N N . VAL A 1 109 ? -6.90923 -0.29101 11.84150 1.000 17.98026 103 VAL A N 1
ATOM 681 C CA . VAL A 1 109 ? -5.99763 -0.66931 10.76360 1.000 15.81498 103 VAL A CA 1
ATOM 682 C C . VAL A 1 109 ? -4.58740 -0.72992 11.33991 1.000 18.84934 103 VAL A C 1
ATOM 683 O O . VAL A 1 109 ? -4.18953 0.15198 12.10452 1.000 18.77420 103 VAL A O 1
ATOM 687 N N . VAL A 1 110 ? -3.82831 -1.77162 10.96298 1.000 16.24835 104 VAL A N 1
ATOM 688 C CA . VAL A 1 110 ? -2.48594 -2.02279 11.44973 1.000 15.83030 104 VAL A CA 1
ATOM 689 C C . VAL A 1 110 ? -1.60336 -2.34992 10.25856 1.000 18.65545 104 VAL A C 1
ATOM 690 O O . VAL A 1 110 ? -2.07669 -2.77232 9.19428 1.000 18.46178 104 VAL A O 1
ATOM 694 N N . ARG A 1 111 ? -0.29855 -2.14875 10.43581 1.000 17.44526 105 ARG A N 1
ATOM 695 C CA . ARG A 1 111 ? 0.62969 -2.57713 9.38659 1.000 20.20257 105 ARG A CA 1
ATOM 696 C C . ARG A 1 111 ? 0.86850 -4.07858 9.48681 1.000 23.66530 105 ARG A C 1
ATOM 697 O O . ARG A 1 111 ? 1.15170 -4.58863 10.57400 1.000 20.07419 105 ARG A O 1
ATOM 705 N N . LEU A 1 112 ? 0.76515 -4.78448 8.34840 1.000 21.10728 106 LEU A N 1
ATOM 706 C CA . LEU A 1 112 ? 1.04305 -6.21091 8.27919 1.000 19.71532 106 LEU A CA 1
ATOM 707 C C . LEU A 1 112 ? 2.51604 -6.37725 7.92660 1.000 21.92708 106 LEU A C 1
ATOM 708 O O . LEU A 1 112 ? 2.94843 -6.04630 6.81477 1.000 19.11382 106 LEU A O 1
ATOM 713 N N . GLU A 1 113 ? 3.30930 -6.86495 8.87525 1.000 22.96391 107 GLU A N 1
ATOM 714 C CA . GLU A 1 113 ? 4.73366 -7.04607 8.57939 1.000 25.35641 107 GLU A CA 1
ATOM 715 C C . GLU A 1 113 ? 4.98241 -8.33917 7.83607 1.000 26.72536 107 GLU A C 1
ATOM 716 O O . GLU A 1 113 ? 5.96220 -8.45709 7.09013 1.000 30.24226 107 GLU A O 1
ATOM 722 N N . GLY A 1 114 ? 4.13571 -9.33333 8.03023 1.000 25.46877 108 GLY A N 1
ATOM 723 C CA . GLY A 1 114 ? 4.37036 -10.61393 7.39133 1.000 28.51227 108 GLY A CA 1
ATOM 724 C C . GLY A 1 114 ? 3.46521 -11.63270 8.03140 1.000 28.86108 108 GLY A C 1
ATOM 725 O O . GLY A 1 114 ? 2.68964 -11.32008 8.94098 1.000 28.26503 108 GLY A O 1
ATOM 726 N N . PHE A 1 115 ? 3.56194 -12.85984 7.54499 1.000 24.75716 109 PHE A N 1
ATOM 727 C CA . PHE A 1 115 ? 2.67641 -13.88191 8.07969 1.000 26.34103 109 PHE A CA 1
ATOM 728 C C . PHE A 1 115 ? 3.22507 -15.24117 7.71621 1.000 31.85938 109 PHE A C 1
ATOM 729 O O . PHE A 1 115 ? 4.12416 -15.37176 6.89269 1.000 32.95023 109 PHE A O 1
ATOM 737 N N . GLU A 1 116 ? 2.67578 -16.24422 8.37064 1.000 33.95934 110 GLU A N 1
ATOM 738 C CA . GLU A 1 116 ? 2.89329 -17.64244 8.07508 1.000 36.39810 110 GLU A CA 1
ATOM 739 C C . GLU A 1 116 ? 1.61648 -18.34450 8.49262 1.000 39.15938 110 GLU A C 1
ATOM 740 O O . GLU A 1 116 ? 0.70387 -17.71577 9.03815 1.000 36.37348 110 GLU A O 1
ATOM 746 N N . ALA A 1 117 ? 1.56306 -19.64761 8.27068 1.000 38.68216 111 ALA A N 1
ATOM 747 C CA . ALA A 1 117 ? 0.42879 -20.42555 8.74705 1.000 42.33967 111 ALA A CA 1
ATOM 748 C C . ALA A 1 117 ? 0.14366 -20.13470 10.22423 1.000 41.26554 111 ALA A C 1
ATOM 749 O O . ALA A 1 117 ? 0.99019 -20.33621 11.09923 1.000 39.10653 111 ALA A O 1
ATOM 751 N N . GLY A 1 118 ? -1.05842 -19.65153 10.49693 1.000 40.79050 112 GLY A N 1
ATOM 752 C CA . GLY A 1 118 ? -1.48886 -19.47918 11.86640 1.000 36.47737 112 GLY A CA 1
ATOM 753 C C . GLY A 1 118 ? -1.00749 -18.23244 12.57258 1.000 31.67455 112 GLY A C 1
ATOM 754 O O . GLY A 1 118 ? -1.30710 -18.07310 13.76717 1.000 31.67275 112 GLY A O 1
ATOM 755 N N . ARG A 1 119 ? -0.33107 -17.30216 11.88833 1.000 27.81809 113 ARG A N 1
ATOM 756 C CA . ARG A 1 119 ? 0.16378 -16.13875 12.63888 1.000 26.23272 113 ARG A CA 1
ATOM 757 C C . ARG A 1 119 ? 0.39052 -14.97838 11.69555 1.000 27.86869 113 ARG A C 1
ATOM 758 O O . ARG A 1 119 ? 1.02662 -15.16347 10.65066 1.000 28.00026 113 ARG A O 1
ATOM 766 N N . LEU A 1 120 ? -0.09557 -13.78750 12.08617 1.000 24.14696 114 LEU A N 1
ATOM 767 C CA . LEU A 1 120 ? 0.21709 -12.52640 11.43382 1.000 23.07959 114 LEU A CA 1
ATOM 768 C C . LEU A 1 120 ? 1.14799 -11.74649 12.33813 1.000 23.59008 114 LEU A C 1
ATOM 769 O O . LEU A 1 120 ? 0.91601 -11.67616 13.55675 1.000 19.66993 114 LEU A O 1
ATOM 774 N N . TRP A 1 121 ? 2.17886 -11.14272 11.74897 1.000 21.21826 115 TRP A N 1
ATOM 775 C CA . TRP A 1 121 ? 3.03898 -10.20569 12.47641 1.000 23.88714 115 TRP A CA 1
ATOM 776 C C . TRP A 1 121 ? 2.60091 -8.78043 12.14619 1.000 20.68517 115 TRP A C 1
ATOM 777 O O . TRP A 1 121 ? 2.52616 -8.42028 10.97037 1.000 18.80759 115 TRP A O 1
ATOM 788 N N . LEU A 1 122 ? 2.31570 -7.97515 13.17404 1.000 18.17865 116 LEU A N 1
ATOM 789 C CA . LEU A 1 122 ? 1.69972 -6.65499 13.04494 1.000 17.17556 116 LEU A CA 1
ATOM 790 C C . LEU A 1 122 ? 2.59008 -5.57836 13.64435 1.000 19.97619 116 LEU A C 1
ATOM 791 O O . LEU A 1 122 ? 3.30499 -5.82888 14.61499 1.000 18.25971 116 LEU A O 1
ATOM 796 N N . SER A 1 123 ? 2.44796 -4.34425 13.15086 1.000 21.24387 117 SER A N 1
ATOM 797 C CA . SER A 1 123 ? 3.10555 -3.20133 13.80488 1.000 19.56350 117 SER A CA 1
ATOM 798 C C . SER A 1 123 ? 2.19205 -1.99625 13.73089 1.000 19.70203 117 SER A C 1
ATOM 799 O O . SER A 1 123 ? 1.17435 -1.99210 13.01160 1.000 16.86434 117 SER A O 1
ATOM 802 N N . GLY A 1 124 ? 2.49530 -1.00496 14.56819 1.000 17.36063 118 GLY A N 1
ATOM 803 C CA . GLY A 1 124 ? 1.60462 0.12980 14.70166 1.000 15.79308 118 GLY A CA 1
ATOM 804 C C . GLY A 1 124 ? 0.25591 -0.21355 15.30222 1.000 18.58920 118 GLY A C 1
ATOM 805 O O . GLY A 1 124 ? -0.76752 0.37892 14.92036 1.000 19.99419 118 GLY A O 1
ATOM 806 N N . ILE A 1 125 ? 0.21629 -1.14324 16.20878 1.000 15.65622 119 ILE A N 1
ATOM 807 C CA . ILE A 1 125 ? -1.05820 -1.58011 16.77187 1.000 17.11100 119 ILE A CA 1
ATOM 808 C C . ILE A 1 125 ? -1.43137 -0.73953 17.97493 1.000 19.45452 119 ILE A C 1
ATOM 809 O O . ILE A 1 125 ? -0.58101 -0.08933 18.60296 1.000 18.99863 119 ILE A O 1
ATOM 814 N N . ASP A 1 126 ? -2.73842 -0.78282 18.32435 1.000 15.88975 120 ASP A N 1
ATOM 815 C CA . ASP A 1 126 ? -3.18970 -0.19707 19.58446 1.000 15.83892 120 ASP A CA 1
ATOM 816 C C . ASP A 1 126 ? -4.04648 -1.16991 20.37626 1.000 16.20016 120 ASP A C 1
ATOM 817 O O . ASP A 1 126 ? -4.84188 -0.75037 21.20027 1.000 16.78031 120 ASP A O 1
ATOM 822 N N . LEU A 1 127 ? -3.87477 -2.46469 20.17151 1.000 13.68713 121 LEU A N 1
ATOM 823 C CA . LEU A 1 127 ? -4.74159 -3.45642 20.79986 1.000 15.19985 121 LEU A CA 1
ATOM 824 C C . LEU A 1 127 ? -4.07284 -4.03483 22.04031 1.000 15.96915 121 LEU A C 1
ATOM 825 O O . LEU A 1 127 ? -2.86706 -4.26632 22.04673 1.000 17.58125 121 LEU A O 1
ATOM 830 N N . LEU A 1 128 ? -4.88435 -4.28572 23.05618 1.000 17.71761 122 LEU A N 1
ATOM 831 C CA . LEU A 1 128 ? -4.44442 -4.94044 24.27906 1.000 18.68084 122 LEU A CA 1
ATOM 832 C C . LEU A 1 128 ? -4.07244 -6.39427 24.04034 1.000 19.46458 122 LEU A C 1
ATOM 833 O O . LEU A 1 128 ? -4.68944 -7.10824 23.22894 1.000 16.39603 122 LEU A O 1
ATOM 838 N N . ASP A 1 129 ? -3.08306 -6.84195 24.79993 1.000 18.65726 123 ASP A N 1
ATOM 839 C CA . ASP A 1 129 ? -2.70788 -8.24916 24.80907 1.000 16.30183 123 ASP A CA 1
ATOM 840 C C . ASP A 1 129 ? -3.92835 -9.10721 25.14581 1.000 16.33659 123 ASP A C 1
ATOM 841 O O . ASP A 1 129 ? -4.72001 -8.78972 26.04446 1.000 14.97483 123 ASP A O 1
ATOM 846 N N . GLY A 1 130 ? -4.10630 -10.20111 24.40583 1.000 17.50394 124 GLY A N 1
ATOM 847 C CA . GLY A 1 130 ? -5.28136 -11.04507 24.60323 1.000 18.06654 124 GLY A CA 1
ATOM 848 C C . GLY A 1 130 ? -6.53329 -10.62208 23.83684 1.000 19.73280 124 GLY A C 1
ATOM 849 O O . GLY A 1 130 ? -7.54528 -11.31983 23.90952 1.000 17.86870 124 GLY A O 1
ATOM 850 N N . THR A 1 131 ? -6.49463 -9.52623 23.05931 1.000 15.05067 125 THR A N 1
ATOM 851 C CA . THR A 1 131 ? -7.69663 -9.07753 22.36306 1.000 13.09126 125 THR A CA 1
ATOM 852 C C . THR A 1 131 ? -8.19175 -10.15084 21.39686 1.000 13.44192 125 THR A C 1
ATOM 853 O O . THR A 1 131 ? -7.39876 -10.61162 20.55342 1.000 13.59293 125 THR A O 1
ATOM 857 N N . PRO A 1 132 ? -9.46906 -10.55526 21.47048 1.000 17.77658 126 PRO A N 1
ATOM 858 C CA . PRO A 1 132 ? -10.03672 -11.52846 20.49206 1.000 16.18289 126 PRO A CA 1
ATOM 859 C C . PRO A 1 132 ? -10.32729 -10.82357 19.18365 1.000 18.97688 126 PRO A C 1
ATOM 860 O O . PRO A 1 132 ? -10.97716 -9.77425 19.17156 1.000 13.28683 126 PRO A O 1
ATOM 864 N N . VAL A 1 133 ? -9.92792 -11.45116 18.07484 1.000 19.47881 127 VAL A N 1
ATOM 865 C CA . VAL A 1 133 ? -10.11680 -10.86975 16.74622 1.000 16.90623 127 VAL A CA 1
ATOM 866 C C . VAL A 1 133 ? -11.18141 -11.69478 16.03768 1.000 14.08529 127 VAL A C 1
ATOM 867 O O . VAL A 1 133 ? -11.21464 -12.92580 16.16455 1.000 17.38106 127 VAL A O 1
ATOM 871 N N . LEU A 1 134 ? -12.09984 -10.99966 15.34895 1.000 14.96457 128 LEU A N 1
ATOM 872 C CA . LEU A 1 134 ? -13.21204 -11.58571 14.61594 1.000 16.56680 128 LEU A CA 1
ATOM 873 C C . LEU A 1 134 ? -12.96286 -11.68743 13.12161 1.000 16.85744 128 LEU A C 1
ATOM 874 O O . LEU A 1 134 ? -13.54611 -12.55821 12.46559 1.000 18.57636 128 LEU A O 1
ATOM 879 N N . ASP A 1 135 ? -12.13800 -10.80163 12.56959 1.000 16.96832 129 ASP A N 1
ATOM 880 C CA . ASP A 1 135 ? -12.01298 -10.74964 11.11351 1.000 16.98516 129 ASP A CA 1
ATOM 881 C C . ASP A 1 135 ? -10.74323 -9.98026 10.79109 1.000 19.08740 129 ASP A C 1
ATOM 882 O O . ASP A 1 135 ? -10.24749 -9.15983 11.59216 1.000 16.27123 129 ASP A O 1
ATOM 887 N N . ILE A 1 136 ? -10.23451 -10.27520 9.60816 1.000 14.11726 130 ILE A N 1
ATOM 888 C CA . ILE A 1 136 ? -9.10736 -9.61809 8.96558 1.000 17.11319 130 ILE A CA 1
ATOM 889 C C . ILE A 1 136 ? -9.59071 -9.21396 7.57230 1.000 18.62286 130 ILE A C 1
ATOM 890 O O . ILE A 1 136 ? -10.15483 -10.04847 6.86106 1.000 16.19204 130 ILE A O 1
ATOM 895 N N . LYS A 1 137 ? -9.35013 -7.96496 7.17643 1.000 17.26474 131 LYS A N 1
ATOM 896 C CA . LYS A 1 137 ? -9.66085 -7.49299 5.82533 1.000 17.18705 131 LYS A CA 1
ATOM 897 C C . LYS A 1 137 ? -8.45865 -6.73122 5.29298 1.000 19.23663 131 LYS A C 1
ATOM 898 O O . LYS A 1 137 ? -7.86736 -5.95535 6.04171 1.000 21.26725 131 LYS A O 1
ATOM 904 N N . PRO A 1 138 ? -8.11093 -6.87808 4.00490 1.000 19.20970 132 PRO A N 1
ATOM 905 C CA . PRO A 1 138 ? -7.04845 -6.03454 3.43602 1.000 15.11033 132 PRO A CA 1
ATOM 906 C C . PRO A 1 138 ? -7.47145 -4.57195 3.43371 1.000 21.99840 132 PRO A C 1
ATOM 907 O O . PRO A 1 138 ? -8.63880 -4.24131 3.20975 1.000 20.73908 132 PRO A O 1
ATOM 911 N N . TYR A 1 139 ? -6.51223 -3.69508 3.68456 1.000 19.88743 133 TYR A N 1
ATOM 912 C CA . TYR A 1 139 ? -6.74275 -2.26999 3.49696 1.000 17.31987 133 TYR A CA 1
ATOM 913 C C . TYR A 1 139 ? -6.67918 -1.98736 1.99117 1.000 19.65062 133 TYR A C 1
ATOM 914 O O . TYR A 1 139 ? -5.71387 -2.37255 1.30848 1.000 22.58782 133 TYR A O 1
ATOM 923 N N . VAL A 1 140 ? -7.69069 -1.29329 1.47002 1.000 17.93612 134 VAL A N 1
ATOM 924 C CA . VAL A 1 140 ? -7.76374 -1.01652 0.02259 1.000 18.88041 134 VAL A CA 1
ATOM 925 C C . VAL A 1 140 ? -7.80820 0.49773 -0.16390 1.000 19.75022 134 VAL A C 1
ATOM 926 O O . VAL A 1 140 ? -8.85487 1.11177 0.10390 1.000 18.07584 134 VAL A O 1
ATOM 930 N N . PRO A 1 141 ? -6.72763 1.13211 -0.63043 1.000 20.22176 135 PRO A N 1
ATOM 931 C CA . PRO A 1 141 ? -6.67937 2.60686 -0.57480 1.000 24.16894 135 PRO A CA 1
ATOM 932 C C . PRO A 1 141 ? -7.77860 3.30374 -1.34417 1.000 25.36995 135 PRO A C 1
ATOM 933 O O . PRO A 1 141 ? -8.35231 4.26264 -0.82547 1.000 21.37938 135 PRO A O 1
ATOM 937 N N . TYR A 1 142 ? -8.10709 2.85488 -2.56207 1.000 22.81141 136 TYR A N 1
ATOM 938 C CA . TYR A 1 142 ? -9.09966 3.61078 -3.31325 1.000 23.43566 136 TYR A CA 1
ATOM 939 C C . TYR A 1 142 ? -10.45538 3.58248 -2.61883 1.000 25.68813 136 TYR A C 1
ATOM 940 O O . TYR A 1 142 ? -11.24367 4.50748 -2.77991 1.000 28.79054 136 TYR A O 1
ATOM 949 N N . ALA A 1 143 ? -10.75385 2.53549 -1.85090 1.000 23.18347 137 ALA A N 1
ATOM 950 C CA . ALA A 1 143 ? -12.02760 2.42192 -1.13274 1.000 21.24679 137 ALA A CA 1
ATOM 951 C C . ALA A 1 143 ? -11.98642 2.97270 0.29669 1.000 20.39788 137 ALA A C 1
ATOM 952 O O . ALA A 1 143 ? -13.03356 3.33348 0.83734 1.000 19.98778 137 ALA A O 1
ATOM 954 N N . ASP A 1 144 ? -10.82763 2.95010 0.97555 1.000 18.27575 138 ASP A N 1
ATOM 955 C CA . ASP A 1 144 ? -10.78352 3.19804 2.41750 1.000 21.60704 138 ASP A CA 1
ATOM 956 C C . ASP A 1 144 ? -10.20143 4.55156 2.80002 1.000 19.57192 138 ASP A C 1
ATOM 957 O O . ASP A 1 144 ? -10.41695 4.99704 3.92948 1.000 19.73305 138 ASP A O 1
ATOM 962 N N . ALA A 1 145 ? -9.43623 5.16993 1.93029 1.000 19.21948 139 ALA A N 1
ATOM 963 C CA . ALA A 1 145 ? -8.72769 6.42204 2.23070 1.000 19.53853 139 ALA A CA 1
ATOM 964 C C . ALA A 1 145 ? -9.55224 7.57796 1.70617 1.000 22.61243 139 ALA A C 1
ATOM 965 O O . ALA A 1 145 ? -9.63154 7.78351 0.48845 1.000 21.24750 139 ALA A O 1
ATOM 967 N N . VAL A 1 146 ? -10.22321 8.28074 2.61704 1.000 16.57338 140 VAL A N 1
ATOM 968 C CA . VAL A 1 146 ? -10.95258 9.50562 2.30570 1.000 19.88570 140 VAL A CA 1
ATOM 969 C C . VAL A 1 146 ? -10.16904 10.66613 2.95106 1.000 25.11084 140 VAL A C 1
ATOM 970 O O . VAL A 1 146 ? -10.47180 11.09668 4.07664 1.000 25.41505 140 VAL A O 1
ATOM 974 N N . ALA A 1 147 ? -9.14549 11.17858 2.26932 1.000 29.84324 141 ALA A N 1
ATOM 975 C CA . ALA A 1 147 ? -8.18181 12.04990 2.97305 1.000 34.58451 141 ALA A CA 1
ATOM 976 C C . ALA A 1 147 ? -8.78760 13.40990 3.34638 1.000 35.83938 141 ALA A C 1
ATOM 977 O O . ALA A 1 147 ? -8.31820 14.06565 4.29175 1.000 36.36376 141 ALA A O 1
ATOM 979 N N . ASP A 1 148 ? -9.77351 13.85240 2.56610 1.000 34.64305 142 ASP A N 1
ATOM 980 C CA . ASP A 1 148 ? -10.54980 15.08400 2.63364 1.000 38.63473 142 ASP A CA 1
ATOM 981 C C . ASP A 1 148 ? -11.61531 15.08536 3.72923 1.000 33.73321 142 ASP A C 1
ATOM 982 O O . ASP A 1 148 ? -12.31127 16.09545 3.88020 1.000 29.58851 142 ASP A O 1
ATOM 987 N N . ALA A 1 149 ? -11.82008 13.97534 4.42405 1.000 27.89715 143 ALA A N 1
ATOM 988 C CA . ALA A 1 149 ? -12.97735 13.87069 5.31250 1.000 23.79746 143 ALA A CA 1
ATOM 989 C C . ALA A 1 149 ? -12.83555 14.86051 6.46739 1.000 25.19495 143 ALA A C 1
ATOM 990 O O . ALA A 1 149 ? -11.72986 15.18463 6.88397 1.000 21.97949 143 ALA A O 1
ATOM 992 N N . ARG A 1 150 ? -13.95572 15.29081 7.02978 1.000 20.61246 144 ARG A N 1
ATOM 993 C CA . ARG A 1 150 ? -13.93715 16.25786 8.13824 1.000 21.87184 144 ARG A CA 1
ATOM 994 C C . ARG A 1 150 ? -14.29453 15.57878 9.46199 1.000 24.99561 144 ARG A C 1
ATOM 995 O O . ARG A 1 150 ? -15.06781 14.61940 9.49087 1.000 19.94313 144 ARG A O 1
ATOM 997 N N . ASN A 1 151 ? -13.71871 16.05667 10.56906 1.000 19.98529 145 ASN A N 1
ATOM 998 C CA . ASN A 1 151 ? -14.00297 15.46052 11.87271 1.000 19.49645 145 ASN A CA 1
ATOM 999 C C . ASN A 1 151 ? -13.86453 16.52859 12.94896 1.000 24.12524 145 ASN A C 1
ATOM 1000 O O . ASN A 1 151 ? -13.31548 17.60001 12.71352 1.000 24.69009 145 ASN A O 1
ATOM 1005 N N . GLY A 1 152 ? -14.36218 16.20741 14.15458 1.000 29.50038 146 GLY A N 1
ATOM 1006 C CA . GLY A 1 152 ? -14.36595 17.17974 15.23774 1.000 27.99180 146 GLY A CA 1
ATOM 1007 C C . GLY A 1 152 ? -13.06111 17.24027 16.00553 1.000 25.79952 146 GLY A C 1
ATOM 1008 O O . GLY A 1 152 ? -12.19382 16.36328 15.91481 1.000 22.43662 146 GLY A O 1
ATOM 1009 N N . ILE A 1 153 ? -12.96268 18.26520 16.86805 1.000 26.26147 147 ILE A N 1
ATOM 1010 C CA . ILE A 1 153 ? -11.73414 18.45818 17.63329 1.000 25.24899 147 ILE A CA 1
ATOM 1011 C C . ILE A 1 153 ? -11.43430 17.27739 18.56450 1.000 26.61848 147 ILE A C 1
ATOM 1012 O O . ILE A 1 153 ? -10.26281 16.96690 18.81488 1.000 24.38746 147 ILE A O 1
ATOM 1017 N N . ALA A 1 154 ? -12.44097 16.51475 18.97462 1.000 25.43327 148 ALA A N 1
ATOM 1018 C CA . ALA A 1 154 ? -12.09806 15.42027 19.88916 1.000 29.65485 148 ALA A CA 1
ATOM 1019 C C . ALA A 1 154 ? -11.30293 14.31682 19.19865 1.000 29.62274 148 ALA A C 1
ATOM 1020 O O . ALA A 1 154 ? -10.64763 13.50666 19.87119 1.000 28.75449 148 ALA A O 1
ATOM 1022 N N . ASP A 1 155 ? -11.33078 14.27995 17.86570 1.000 26.91921 149 ASP A N 1
ATOM 1023 C CA . ASP A 1 155 ? -10.62752 13.27287 17.06947 1.000 23.99282 149 ASP A CA 1
ATOM 1024 C C . ASP A 1 155 ? -9.38973 13.83498 16.34828 1.000 27.64003 149 ASP A C 1
ATOM 1025 O O . ASP A 1 155 ? -8.84732 13.19552 15.42841 1.000 28.05263 149 ASP A O 1
ATOM 1030 N N . ALA A 1 156 ? -8.92516 14.99821 16.75383 1.000 29.80693 150 ALA A N 1
ATOM 1031 C CA . ALA A 1 156 ? -7.70076 15.53642 16.20080 1.000 32.82881 150 ALA A CA 1
ATOM 1032 C C . ALA A 1 156 ? -6.52199 14.69600 16.68398 1.000 29.73296 150 ALA A C 1
ATOM 1033 O O . ALA A 1 156 ? -6.55998 14.15051 17.78598 1.000 29.06967 150 ALA A O 1
ATOM 1035 N N . PRO A 1 157 ? -5.45911 14.59330 15.88997 1.000 29.07286 151 PRO A N 1
ATOM 1036 C CA . PRO A 1 157 ? -4.30054 13.78180 16.30031 1.000 30.02433 151 PRO A CA 1
ATOM 1037 C C . PRO A 1 157 ? -3.60453 14.40118 17.50686 1.000 31.08967 151 PRO A C 1
ATOM 1038 O O . PRO A 1 157 ? -3.76016 15.60436 17.78846 1.000 28.74909 151 PRO A O 1
ATOM 1042 N N . PRO A 1 158 ? -2.86542 13.61036 18.28147 1.000 30.75855 152 PRO A N 1
ATOM 1043 C CA . PRO A 1 158 ? -2.14188 14.17632 19.44348 1.000 33.50587 152 PRO A CA 1
ATOM 1044 C C . PRO A 1 158 ? -1.07725 15.16691 18.99875 1.000 33.03461 152 PRO A C 1
ATOM 1045 O O . PRO A 1 158 ? -0.33405 14.92574 18.03226 1.000 35.66855 152 PRO A O 1
ATOM 1049 N N . PRO A 1 159 ? -0.98493 16.31067 19.66393 1.000 34.68019 153 PRO A N 1
ATOM 1050 C CA . PRO A 1 159 ? -0.02295 17.33422 19.21001 1.000 40.30856 153 PRO A CA 1
ATOM 1051 C C . PRO A 1 159 ? 1.44239 16.95467 19.37492 1.000 42.60660 153 PRO A C 1
ATOM 1052 O O . PRO A 1 159 ? 2.25825 17.41249 18.56358 1.000 41.84205 153 PRO A O 1
ATOM 1056 N N . GLY A 1 160 ? 1.80352 16.16830 20.38762 1.000 40.26113 154 GLY A N 1
ATOM 1057 C CA . GLY A 1 160 ? 3.18162 15.74122 20.57941 1.000 39.35144 154 GLY A CA 1
ATOM 1058 C C . GLY A 1 160 ? 3.85726 16.44112 21.75107 1.000 34.40221 154 GLY A C 1
ATOM 1059 O O . GLY A 1 160 ? 3.45675 17.53222 22.16825 1.000 34.62488 154 GLY A O 1
ATOM 1060 N N . ILE A 1 161 ? 4.82709 15.75809 22.36385 1.000 26.01236 155 ILE A N 1
ATOM 1061 C CA . ILE A 1 161 ? 5.63261 16.35048 23.43223 1.000 25.68739 155 ILE A CA 1
ATOM 1062 C C . ILE A 1 161 ? 7.07369 15.85324 23.35047 1.000 22.50367 155 ILE A C 1
ATOM 1063 O O . ILE A 1 161 ? 7.32841 14.70444 22.97463 1.000 21.84818 155 ILE A O 1
ATOM 1068 N N . ALA A 1 162 ? 8.01294 16.69041 23.76622 1.000 23.62727 156 ALA A N 1
ATOM 1069 C CA . ALA A 1 162 ? 9.40235 16.26999 23.82422 1.000 25.59421 156 ALA A CA 1
ATOM 1070 C C . ALA A 1 162 ? 9.62035 15.21481 24.90681 1.000 28.61975 156 ALA A C 1
ATOM 1071 O O . ALA A 1 162 ? 9.00287 15.26353 25.98542 1.000 26.84266 156 ALA A O 1
ATOM 1073 N N . VAL A 1 163 ? 10.54853 14.27503 24.62504 1.000 26.36735 157 VAL A N 1
ATOM 1074 C CA . VAL A 1 163 ? 10.90692 13.18538 25.54734 1.000 24.48645 157 VAL A CA 1
ATOM 1075 C C . VAL A 1 163 ? 12.42302 13.15871 25.71022 1.000 28.63090 157 VAL A C 1
ATOM 1076 O O . VAL A 1 163 ? 13.13767 13.12046 24.70096 1.000 28.69917 157 VAL A O 1
ATOM 1080 N N . GLU A 1 164 ? 12.91809 13.21678 26.95000 1.000 24.16021 158 GLU A N 1
ATOM 1081 C CA . GLU A 1 164 ? 14.33462 12.93905 27.22711 1.000 29.21037 158 GLU A CA 1
ATOM 1082 C C . GLU A 1 164 ? 14.48938 11.71364 28.12750 1.000 30.45294 158 GLU A C 1
ATOM 1083 O O . GLU A 1 164 ? 13.53599 11.25901 28.76103 1.000 29.22303 158 GLU A O 1
ATOM 1089 N N . TRP A 1 165 ? 15.72130 11.20398 28.22812 1.000 29.12066 159 TRP A N 1
ATOM 1090 C CA . TRP A 1 165 ? 15.99007 9.93857 28.91068 1.000 29.38109 159 TRP A CA 1
ATOM 1091 C C . TRP A 1 165 ? 17.02399 10.14038 29.99786 1.000 32.07418 159 TRP A C 1
ATOM 1092 O O . TRP A 1 165 ? 18.08873 10.69252 29.72676 1.000 32.05121 159 TRP A O 1
ATOM 1103 N N . SER A 1 166 ? 16.75632 9.61949 31.19936 1.000 28.43719 160 SER A N 1
ATOM 1104 C CA . SER A 1 166 ? 17.85328 9.40285 32.12696 1.000 31.47184 160 SER A CA 1
ATOM 1105 C C . SER A 1 166 ? 18.84183 8.42560 31.50687 1.000 36.57073 160 SER A C 1
ATOM 1106 O O . SER A 1 166 ? 18.47367 7.56894 30.68880 1.000 32.87462 160 SER A O 1
ATOM 1109 N N . GLU A 1 167 ? 20.12538 8.59642 31.84295 1.000 36.16618 161 GLU A N 1
ATOM 1110 C CA . GLU A 1 167 ? 21.12047 7.63023 31.38260 1.000 38.75774 161 GLU A CA 1
ATOM 1111 C C . GLU A 1 167 ? 20.77615 6.22492 31.87265 1.000 33.12604 161 GLU A C 1
ATOM 1112 O O . GLU A 1 167 ? 20.92815 5.23893 31.13960 1.000 28.72212 161 GLU A O 1
ATOM 1114 N N . GLN A 1 168 ? 20.28523 6.12050 33.10162 1.000 33.87722 162 GLN A N 1
ATOM 1115 C CA . GLN A 1 168 ? 19.91021 4.83097 33.64884 1.000 34.97905 162 GLN A CA 1
ATOM 1116 C C . GLN A 1 168 ? 18.79263 4.18934 32.83821 1.000 32.22262 162 GLN A C 1
ATOM 1117 O O . GLN A 1 168 ? 18.83781 2.99030 32.53983 1.000 30.20315 162 GLN A O 1
ATOM 1123 N N . ALA A 1 169 ? 17.76386 4.96714 32.49996 1.000 25.68545 163 ALA A N 1
ATOM 1124 C CA . ALA A 1 169 ? 16.64858 4.39956 31.75593 1.000 23.92223 163 ALA A CA 1
ATOM 1125 C C . ALA A 1 169 ? 17.08421 4.00513 30.35377 1.000 25.62167 163 ALA A C 1
ATOM 1126 O O . ALA A 1 169 ? 16.68288 2.95370 29.84850 1.000 25.70078 163 ALA A O 1
ATOM 1128 N N . ARG A 1 170 ? 17.95722 4.80086 29.72957 1.000 25.96349 164 ARG A N 1
ATOM 1129 C CA . ARG A 1 170 ? 18.46969 4.44603 28.40712 1.000 30.38451 164 ARG A CA 1
ATOM 1130 C C . ARG A 1 170 ? 19.18135 3.09005 28.44196 1.000 31.17568 164 ARG A C 1
ATOM 1131 O O . ARG A 1 170 ? 18.94964 2.22097 27.59189 1.000 29.87613 164 ARG A O 1
ATOM 1139 N N . ARG A 1 171 ? 20.05480 2.89301 29.43153 1.000 31.86313 165 ARG A N 1
ATOM 1140 C CA . ARG A 1 171 ? 20.74317 1.61681 29.57598 1.000 32.39443 165 ARG A CA 1
ATOM 1141 C C . ARG A 1 171 ? 19.75538 0.48908 29.85394 1.000 27.08554 165 ARG A C 1
ATOM 1142 O O . ARG A 1 171 ? 19.81746 -0.57469 29.22908 1.000 25.27720 165 ARG A O 1
ATOM 1150 N N . GLN A 1 172 ? 18.80616 0.70418 30.77511 1.000 22.33402 166 GLN A N 1
ATOM 1151 C CA . GLN A 1 172 ? 17.83343 -0.35491 31.07400 1.000 24.27294 166 GLN A CA 1
ATOM 1152 C C . GLN A 1 172 ? 16.97049 -0.72712 29.87274 1.000 24.79074 166 GLN A C 1
ATOM 1153 O O . GLN A 1 172 ? 16.70655 -1.93200 29.62822 1.000 21.67639 166 GLN A O 1
ATOM 1159 N N . ALA A 1 173 ? 16.45946 0.27937 29.13943 1.000 22.46776 167 ALA A N 1
ATOM 1160 C CA . ALA A 1 173 ? 15.66689 -0.03831 27.95246 1.000 21.50067 167 ALA A CA 1
ATOM 1161 C C . ALA A 1 173 ? 16.46946 -0.89389 26.98274 1.000 20.76968 167 ALA A C 1
ATOM 1162 O O . ALA A 1 173 ? 15.92442 -1.80036 26.33505 1.000 22.64278 167 ALA A O 1
ATOM 1164 N N . HIS A 1 174 ? 17.74535 -0.56736 26.81846 1.000 22.80196 168 HIS A N 1
ATOM 1165 C CA . HIS A 1 174 ? 18.58671 -1.31082 25.88467 1.000 27.36184 168 HIS A CA 1
ATOM 1166 C C . HIS A 1 174 ? 18.74656 -2.75665 26.32834 1.000 27.35550 168 HIS A C 1
ATOM 1167 O O . HIS A 1 174 ? 18.60498 -3.68331 25.52362 1.000 30.44898 168 HIS A O 1
ATOM 1174 N N . GLU A 1 175 ? 19.09242 -2.96740 27.60663 1.000 26.69712 169 GLU A N 1
ATOM 1175 C CA . GLU A 1 175 ? 19.28226 -4.33097 28.08875 1.000 26.95847 169 GLU A CA 1
ATOM 1176 C C . GLU A 1 175 ? 17.96731 -5.12279 28.02814 1.000 27.41490 169 GLU A C 1
ATOM 1177 O O . GLU A 1 175 ? 17.94348 -6.28186 27.57167 1.000 26.05914 169 GLU A O 1
ATOM 1179 N N . HIS A 1 176 ? 16.83586 -4.49017 28.37536 1.000 23.11386 170 HIS A N 1
ATOM 1180 C CA . HIS A 1 176 ? 15.57764 -5.22719 28.25892 1.000 24.69616 170 HIS A CA 1
ATOM 1181 C C . HIS A 1 176 ? 15.17826 -5.47147 26.81264 1.000 23.18364 170 HIS A C 1
ATOM 1182 O O . HIS A 1 176 ? 14.54667 -6.49334 26.51019 1.000 21.56036 170 HIS A O 1
ATOM 1189 N N . GLY A 1 177 ? 15.49632 -4.55456 25.89499 1.000 23.80898 171 GLY A N 1
ATOM 1190 C CA . GLY A 1 177 ? 15.20065 -4.83984 24.50135 1.000 21.85974 171 GLY A CA 1
ATOM 1191 C C . GLY A 1 177 ? 15.97995 -6.03542 23.98136 1.000 22.31150 171 GLY A C 1
ATOM 1192 O O . GLY A 1 177 ? 15.47466 -6.80458 23.16678 1.000 24.70547 171 GLY A O 1
ATOM 1193 N N . GLN A 1 178 ? 17.24718 -6.15721 24.37277 1.000 24.30028 172 GLN A N 1
ATOM 1194 C CA . GLN A 1 178 ? 18.03351 -7.31769 23.95151 1.000 30.53215 172 GLN A CA 1
ATOM 1195 C C . GLN A 1 178 ? 17.44866 -8.60432 24.52673 1.000 30.62430 172 GLN A C 1
ATOM 1196 O O . GLN A 1 178 ? 17.32285 -9.60062 23.81844 1.000 32.09090 172 GLN A O 1
ATOM 1202 N N . ARG A 1 179 ? 17.03986 -8.58281 25.79499 1.000 29.22029 173 ARG A N 1
ATOM 1203 C CA . ARG A 1 179 ? 16.44243 -9.76096 26.42998 1.000 29.30095 173 ARG A CA 1
ATOM 1204 C C . ARG A 1 179 ? 15.14798 -10.17536 25.74684 1.000 29.41537 173 ARG A C 1
ATOM 1205 O O . ARG A 1 179 ? 14.93727 -11.35805 25.46270 1.000 29.70534 173 ARG A O 1
ATOM 1213 N N . LEU A 1 180 ? 14.25005 -9.21770 25.49850 1.000 24.83189 174 LEU A N 1
ATOM 1214 C CA . LEU A 1 180 ? 12.95599 -9.52676 24.90851 1.000 24.58209 174 LEU A CA 1
ATOM 1215 C C . LEU A 1 180 ? 13.02639 -9.66743 23.38919 1.000 25.05918 174 LEU A C 1
ATOM 1216 O O . LEU A 1 180 ? 12.06953 -10.15293 22.79273 1.000 25.59783 174 LEU A O 1
ATOM 1221 N N . ARG A 1 181 ? 14.10069 -9.19315 22.77744 1.000 23.08627 175 ARG A N 1
ATOM 1222 C CA . ARG A 1 181 ? 14.20570 -9.06600 21.32384 1.000 23.37389 175 ARG A CA 1
ATOM 1223 C C . ARG A 1 181 ? 13.02240 -8.25714 20.77770 1.000 23.39748 175 ARG A C 1
ATOM 1224 O O . ARG A 1 181 ? 12.28766 -8.67137 19.88094 1.000 21.32630 175 ARG A O 1
ATOM 1232 N N . GLN A 1 182 ? 12.80913 -7.09781 21.38831 1.000 20.91712 176 GLN A N 1
ATOM 1233 C CA . GLN A 1 182 ? 11.76628 -6.13935 21.04233 1.000 23.05895 176 GLN A CA 1
ATOM 1234 C C . GLN A 1 182 ? 12.39049 -4.75304 21.04025 1.000 24.73736 176 GLN A C 1
ATOM 1235 O O . GLN A 1 182 ? 13.35445 -4.51592 21.77035 1.000 21.98225 176 GLN A O 1
ATOM 1241 N N . PRO A 1 183 ? 11.84768 -3.81053 20.25046 1.000 24.77574 177 PRO A N 1
ATOM 1242 C CA . PRO A 1 183 ? 12.37132 -2.40957 20.21518 1.000 23.22154 177 PRO A CA 1
ATOM 1243 C C . PRO A 1 183 ? 11.84507 -1.59268 21.39435 1.000 21.00700 177 PRO A C 1
ATOM 1244 O O . PRO A 1 183 ? 11.00109 -0.70750 21.25999 1.000 20.60322 177 PRO A O 1
ATOM 1248 N N . VAL A 1 184 ? 12.35835 -1.91554 22.58286 1.000 17.85663 178 VAL A N 1
ATOM 1249 C CA . VAL A 1 184 ? 11.81456 -1.36189 23.82567 1.000 19.86346 178 VAL A CA 1
ATOM 1250 C C . VAL A 1 184 ? 12.01793 0.14702 23.89034 1.000 21.75252 178 VAL A C 1
ATOM 1251 O O . VAL A 1 184 ? 11.08301 0.89359 24.18949 1.000 21.24475 178 VAL A O 1
ATOM 1255 N N . ALA A 1 185 ? 13.24968 0.61629 23.65653 1.000 20.50812 179 ALA A N 1
ATOM 1256 C CA . ALA A 1 185 ? 13.50795 2.04902 23.78338 1.000 21.29267 179 ALA A CA 1
ATOM 1257 C C . ALA A 1 185 ? 12.66489 2.84096 22.78132 1.000 22.45223 179 ALA A C 1
ATOM 1258 O O . ALA A 1 185 ? 12.03746 3.86104 23.11857 1.000 19.02613 179 ALA A O 1
ATOM 1260 N N . GLU A 1 186 ? 12.58867 2.34815 21.54832 1.000 18.54239 180 GLU A N 1
ATOM 1261 C CA . GLU A 1 186 ? 11.78015 3.02632 20.54179 1.000 20.82659 180 GLU A CA 1
ATOM 1262 C C . GLU A 1 186 ? 10.31006 3.03448 20.91707 1.000 21.43636 180 GLU A C 1
ATOM 1263 O O . GLU A 1 186 ? 9.61933 4.04367 20.71836 1.000 19.70803 180 GLU A O 1
ATOM 1265 N N . LEU A 1 187 ? 9.77152 1.89936 21.39397 1.000 16.76358 181 LEU A N 1
ATOM 1266 C CA . LEU A 1 187 ? 8.36405 1.91303 21.74182 1.000 15.93169 181 LEU A CA 1
ATOM 1267 C C . LEU A 1 187 ? 8.09513 2.92130 22.86989 1.000 15.80473 181 LEU A C 1
ATOM 1268 O O . LEU A 1 187 ? 7.08330 3.64309 22.86295 1.000 15.51023 181 LEU A O 1
ATOM 1273 N N . ILE A 1 188 ? 8.93888 2.90733 23.89294 1.000 16.06951 182 ILE A N 1
ATOM 1274 C CA . ILE A 1 188 ? 8.75252 3.86827 24.99199 1.000 17.86571 182 ILE A CA 1
ATOM 1275 C C . ILE A 1 188 ? 8.75137 5.30077 24.45634 1.000 18.47398 182 ILE A C 1
ATOM 1276 O O . ILE A 1 188 ? 7.85255 6.10013 24.75359 1.000 18.61971 182 ILE A O 1
ATOM 1281 N N . GLU A 1 189 ? 9.75441 5.64311 23.65448 1.000 17.79786 183 GLU A N 1
ATOM 1282 C CA . GLU A 1 189 ? 9.80042 6.99167 23.10375 1.000 22.23419 183 GLU A CA 1
ATOM 1283 C C . GLU A 1 189 ? 8.57028 7.27554 22.24330 1.000 20.46334 183 GLU A C 1
ATOM 1284 O O . GLU A 1 189 ? 7.96573 8.35658 22.33357 1.000 19.33919 183 GLU A O 1
ATOM 1290 N N . GLN A 1 190 ? 8.17591 6.32302 21.39694 1.000 17.11232 184 GLN A N 1
ATOM 1291 C CA . GLN A 1 190 ? 7.04686 6.58724 20.49078 1.000 16.81975 184 GLN A CA 1
ATOM 1292 C C . GLN A 1 190 ? 5.72174 6.73641 21.24918 1.000 18.08706 184 GLN A C 1
ATOM 1293 O O . GLN A 1 190 ? 4.84167 7.48603 20.80458 1.000 19.83332 184 GLN A O 1
ATOM 1299 N N . CYS A 1 191 ? 5.52348 6.00536 22.35895 1.000 18.45036 185 CYS A N 1
ATOM 1300 C CA . CYS A 1 191 ? 4.29379 6.17200 23.14031 1.000 15.23591 185 CYS A CA 1
ATOM 1301 C C . CYS A 1 191 ? 4.33516 7.48332 23.91674 1.000 16.32380 185 CYS A C 1
ATOM 1302 O O . CYS A 1 191 ? 3.35907 8.24336 23.92107 1.000 19.49857 185 CYS A O 1
ATOM 1305 N N . LEU A 1 192 ? 5.47779 7.77558 24.56050 1.000 16.91321 186 LEU A N 1
ATOM 1306 C CA . LEU A 1 192 ? 5.55282 8.96327 25.40936 1.000 18.80536 186 LEU A CA 1
ATOM 1307 C C . LEU A 1 192 ? 5.51696 10.24979 24.58314 1.000 22.36921 186 LEU A C 1
ATOM 1308 O O . LEU A 1 192 ? 4.96486 11.26605 25.03672 1.000 18.12212 186 LEU A O 1
ATOM 1313 N N . ALA A 1 193 ? 6.09037 10.22836 23.36428 1.000 17.90170 187 ALA A N 1
ATOM 1314 C CA . ALA A 1 193 ? 6.03453 11.42339 22.51535 1.000 22.64537 187 ALA A CA 1
ATOM 1315 C C . ALA A 1 193 ? 4.61305 11.84806 22.15899 1.000 21.73379 187 ALA A C 1
ATOM 1316 O O . ALA A 1 193 ? 4.41464 13.00376 21.78624 1.000 20.91507 187 ALA A O 1
ATOM 1318 N N . GLN A 1 194 ? 3.62487 10.96397 22.24180 1.000 17.57351 188 GLN A N 1
ATOM 1319 C CA . GLN A 1 194 ? 2.26203 11.39335 21.92952 1.000 20.50150 188 GLN A CA 1
ATOM 1320 C C . GLN A 1 194 ? 1.54700 11.96929 23.15219 1.000 22.07210 188 GLN A C 1
ATOM 1321 O O . GLN A 1 194 ? 0.39288 12.37780 23.04524 1.000 19.92376 188 GLN A O 1
ATOM 1327 N N . ASP A 1 195 ? 2.21702 11.98039 24.31166 1.000 24.60221 189 ASP A N 1
ATOM 1328 C CA . ASP A 1 195 ? 1.77692 12.63541 25.54749 1.000 24.84997 189 ASP A CA 1
ATOM 1329 C C . ASP A 1 195 ? 0.56796 11.86905 26.08356 1.000 30.82805 189 ASP A C 1
ATOM 1330 O O . ASP A 1 195 ? -0.58894 12.21796 25.81632 1.000 36.64867 189 ASP A O 1
ATOM 1335 N N . PRO A 1 196 ? 0.83401 10.81499 26.85069 1.000 27.25220 190 PRO A N 1
ATOM 1336 C CA . PRO A 1 196 ? -0.23475 9.98169 27.43124 1.000 32.18652 190 PRO A CA 1
ATOM 1337 C C . PRO A 1 196 ? -1.15123 10.70082 28.41611 1.000 35.36346 190 PRO A C 1
ATOM 1338 O O . PRO A 1 196 ? -2.17245 10.10725 28.79373 1.000 40.05435 190 PRO A O 1
ATOM 1342 N N . ARG A 1 197 ? -0.77881 11.88646 28.88901 1.000 33.34995 191 ARG A N 1
ATOM 1343 C CA . ARG A 1 197 ? -1.65086 12.82399 29.63120 1.000 42.33972 191 ARG A CA 1
ATOM 1344 C C . ARG A 1 197 ? -3.14080 12.61555 29.40626 1.000 47.59831 191 ARG A C 1
ATOM 1345 O O . ARG A 1 197 ? -3.63234 12.85227 28.29715 1.000 51.59510 191 ARG A O 1
ATOM 1353 N N . PRO A 1 203 ? 0.50328 18.60384 34.81016 1.000 66.58443 197 PRO A N 1
ATOM 1354 C CA . PRO A 1 203 ? 0.52319 17.22675 35.29118 1.000 61.12593 197 PRO A CA 1
ATOM 1355 C C . PRO A 1 203 ? 1.45236 17.02273 36.48631 1.000 61.15001 197 PRO A C 1
ATOM 1356 O O . PRO A 1 203 ? 1.55544 15.90256 36.95933 1.000 69.06361 197 PRO A O 1
ATOM 1358 N N . GLU A 1 204 ? 2.13949 18.09370 36.94709 1.000 57.62022 198 GLU A N 1
ATOM 1359 C CA . GLU A 1 204 ? 2.79324 18.25119 38.26014 1.000 53.57571 198 GLU A CA 1
ATOM 1360 C C . GLU A 1 204 ? 4.13813 17.53496 38.31879 1.000 41.81409 198 GLU A C 1
ATOM 1361 O O . GLU A 1 204 ? 4.22558 16.31750 38.09839 1.000 36.37223 198 GLU A O 1
ATOM 1363 N N . PRO A 1 205 ? 5.20396 18.27624 38.58828 1.000 37.45467 199 PRO A N 1
ATOM 1364 C CA . PRO A 1 205 ? 6.54660 17.71335 38.43790 1.000 36.44972 199 PRO A CA 1
ATOM 1365 C C . PRO A 1 205 ? 6.86655 16.62702 39.43025 1.000 33.83229 199 PRO A C 1
ATOM 1366 O O . PRO A 1 205 ? 7.60414 15.69543 39.08816 1.000 41.75156 199 PRO A O 1
ATOM 1370 N N . GLY A 1 206 ? 6.32969 16.67535 40.61548 1.000 33.95978 200 GLY A N 1
ATOM 1371 C CA . GLY A 1 206 ? 6.73076 15.60417 41.50331 1.000 35.39014 200 GLY A CA 1
ATOM 1372 C C . GLY A 1 206 ? 6.02871 14.28257 41.31647 1.000 36.75272 200 GLY A C 1
ATOM 1373 O O . GLY A 1 206 ? 6.42638 13.30226 41.95342 1.000 40.00793 200 GLY A O 1
ATOM 1374 N N . ARG A 1 207 ? 5.00286 14.20188 40.47185 1.000 34.30082 201 ARG A N 1
ATOM 1375 C CA . ARG A 1 207 ? 4.26763 12.95099 40.31656 1.000 32.65514 201 ARG A CA 1
ATOM 1376 C C . ARG A 1 207 ? 5.00108 12.01537 39.36343 1.000 29.38915 201 ARG A C 1
ATOM 1377 O O . ARG A 1 207 ? 5.55476 12.45516 38.34635 1.000 27.93488 201 ARG A O 1
ATOM 1379 N N . ARG A 1 208 ? 4.99536 10.71129 39.66487 1.000 23.55318 202 ARG A N 1
ATOM 1380 C CA . ARG A 1 208 ? 5.56656 9.71771 38.75413 1.000 26.63699 202 ARG A CA 1
ATOM 1381 C C . ARG A 1 208 ? 4.45731 8.92213 38.08173 1.000 20.04901 202 ARG A C 1
ATOM 1382 O O . ARG A 1 208 ? 3.45750 8.58976 38.72017 1.000 24.54922 202 ARG A O 1
ATOM 1390 N N . TYR A 1 209 ? 4.59323 8.71225 36.76352 1.000 18.77067 203 TYR A N 1
ATOM 1391 C CA . TYR A 1 209 ? 3.62715 7.96001 35.99156 1.000 20.20239 203 TYR A CA 1
ATOM 1392 C C . TYR A 1 209 ? 4.34303 6.77968 35.36761 1.000 19.59778 203 TYR A C 1
ATOM 1393 O O . TYR A 1 209 ? 5.54113 6.83677 35.06328 1.000 20.94074 203 TYR A O 1
ATOM 1402 N N . GLY A 1 210 ? 3.58833 5.71425 35.15058 1.000 20.92038 204 GLY A N 1
ATOM 1403 C CA . GLY A 1 210 ? 4.23013 4.53598 34.60613 1.000 18.78195 204 GLY A CA 1
ATOM 1404 C C . GLY A 1 210 ? 3.27422 3.75750 33.71914 1.000 21.07374 204 GLY A C 1
ATOM 1405 O O . GLY A 1 210 ? 2.06363 3.98405 33.71159 1.000 21.44920 204 GLY A O 1
ATOM 1406 N N . VAL A 1 211 ? 3.83255 2.80309 32.99061 1.000 21.97273 205 VAL A N 1
ATOM 1407 C CA . VAL A 1 211 ? 2.98220 1.92444 32.19978 1.000 23.59113 205 VAL A CA 1
ATOM 1408 C C . VAL A 1 211 ? 3.70415 0.60418 32.00242 1.000 20.87240 205 VAL A C 1
ATOM 1409 O O . VAL A 1 211 ? 4.94932 0.53941 31.99396 1.000 18.80802 205 VAL A O 1
ATOM 1413 N N . ARG A 1 212 ? 2.90965 -0.42891 31.75372 1.000 19.91467 206 ARG A N 1
ATOM 1414 C CA . ARG A 1 212 ? 3.42607 -1.74615 31.40311 1.000 20.04845 206 ARG A CA 1
ATOM 1415 C C . ARG A 1 212 ? 3.65638 -1.80336 29.91132 1.000 21.56545 206 ARG A C 1
ATOM 1416 O O . ARG A 1 212 ? 2.79855 -1.38043 29.12632 1.000 22.60228 206 ARG A O 1
ATOM 1424 N N . LEU A 1 213 ? 4.78669 -2.40848 29.51823 1.000 17.33579 207 LEU A N 1
ATOM 1425 C CA . LEU A 1 213 ? 5.00822 -2.77326 28.12495 1.000 22.52691 207 LEU A CA 1
ATOM 1426 C C . LEU A 1 213 ? 5.66542 -4.13999 28.14319 1.000 20.74968 207 LEU A C 1
ATOM 1427 O O . LEU A 1 213 ? 6.65083 -4.32497 28.87169 1.000 20.72212 207 LEU A O 1
ATOM 1432 N N . TRP A 1 214 ? 5.10281 -5.10757 27.39260 1.000 19.75678 208 TRP A N 1
ATOM 1433 C CA . TRP A 1 214 ? 5.57712 -6.51581 27.49839 1.000 20.65699 208 TRP A CA 1
ATOM 1434 C C . TRP A 1 214 ? 5.63240 -6.85915 28.99421 1.000 20.20656 208 TRP A C 1
ATOM 1435 O O . TRP A 1 214 ? 4.63203 -6.62988 29.66764 1.000 19.65800 208 TRP A O 1
ATOM 1446 N N . ASP A 1 215 ? 6.75462 -7.34362 29.53318 1.000 22.53685 209 ASP A N 1
ATOM 1447 C CA . ASP A 1 215 ? 6.86210 -7.68511 30.95439 1.000 24.76789 209 ASP A CA 1
ATOM 1448 C C . ASP A 1 215 ? 7.55811 -6.58865 31.76805 1.000 20.14965 209 ASP A C 1
ATOM 1449 O O . ASP A 1 215 ? 8.06467 -6.84470 32.86317 1.000 21.54108 209 ASP A O 1
ATOM 1454 N N . LEU A 1 216 ? 7.55253 -5.34582 31.27899 1.000 15.84026 210 LEU A N 1
ATOM 1455 C CA . LEU A 1 216 ? 8.27032 -4.24862 31.86774 1.000 20.26430 210 LEU A CA 1
ATOM 1456 C C . LEU A 1 216 ? 7.31207 -3.30466 32.56528 1.000 18.98979 210 LEU A C 1
ATOM 1457 O O . LEU A 1 216 ? 6.13582 -3.21360 32.22889 1.000 18.85789 210 LEU A O 1
ATOM 1462 N N . ASP A 1 217 ? 7.84577 -2.57247 33.52006 1.000 16.00665 211 ASP A N 1
ATOM 1463 C CA . ASP A 1 217 ? 7.16555 -1.39985 34.03885 1.000 15.92524 211 ASP A CA 1
ATOM 1464 C C . ASP A 1 217 ? 8.07619 -0.21734 33.78713 1.000 18.80405 211 ASP A C 1
ATOM 1465 O O . ASP A 1 217 ? 9.23673 -0.23092 34.21568 1.000 17.32230 211 ASP A O 1
ATOM 1470 N N . VAL A 1 218 ? 7.55322 0.79137 33.10060 1.000 16.28812 212 VAL A N 1
ATOM 1471 C CA . VAL A 1 218 ? 8.33210 1.95329 32.68294 1.000 18.73649 212 VAL A CA 1
ATOM 1472 C C . VAL A 1 218 ? 7.83047 3.14776 33.46105 1.000 19.82233 212 VAL A C 1
ATOM 1473 O O . VAL A 1 218 ? 6.62491 3.35696 33.54460 1.000 21.78907 212 VAL A O 1
ATOM 1477 N N . HIS A 1 219 ? 8.73483 3.92483 34.02782 1.000 18.50456 213 HIS A N 1
ATOM 1478 C CA . HIS A 1 219 ? 8.32683 5.09342 34.78084 1.000 20.47218 213 HIS A CA 1
ATOM 1479 C C . HIS A 1 219 ? 8.97374 6.34939 34.24328 1.000 19.01838 213 HIS A C 1
ATOM 1480 O O . HIS A 1 219 ? 10.11758 6.32125 33.77468 1.000 23.55010 213 HIS A O 1
ATOM 1487 N N . TRP A 1 220 ? 8.22483 7.45617 34.38623 1.000 21.77047 214 TRP A N 1
ATOM 1488 C CA . TRP A 1 220 ? 8.63276 8.77132 33.91701 1.000 18.11402 214 TRP A CA 1
ATOM 1489 C C . TRP A 1 220 ? 7.96275 9.86020 34.74613 1.000 21.54378 214 TRP A C 1
ATOM 1490 O O . TRP A 1 220 ? 7.07365 9.61055 35.57663 1.000 21.14837 214 TRP A O 1
ATOM 1501 N N . HIS A 1 221 ? 8.40650 11.08815 34.50458 1.000 26.17496 215 HIS A N 1
ATOM 1502 C CA . HIS A 1 221 ? 7.73818 12.24898 35.06996 1.000 24.32017 215 HIS A CA 1
ATOM 1503 C C . HIS A 1 221 ? 7.84820 13.40632 34.08697 1.000 26.18127 215 HIS A C 1
ATOM 1504 O O . HIS A 1 221 ? 8.42969 13.27145 33.01348 1.000 23.13858 215 HIS A O 1
ATOM 1511 N N . TYR A 1 222 ? 7.23072 14.53321 34.46146 1.000 26.34600 216 TYR A N 1
ATOM 1512 C CA . TYR A 1 222 ? 7.22587 15.78239 33.69933 1.000 29.85715 216 TYR A CA 1
ATOM 1513 C C . TYR A 1 222 ? 8.10851 16.79474 34.43116 1.000 31.95803 216 TYR A C 1
ATOM 1514 O O . TYR A 1 222 ? 7.63612 17.48833 35.33776 1.000 34.38426 216 TYR A O 1
ATOM 1523 N N . PRO A 1 223 ? 9.39174 16.91501 34.10613 1.000 30.29577 217 PRO A N 1
ATOM 1524 C CA . PRO A 1 223 ? 10.17704 17.98659 34.74337 1.000 35.56010 217 PRO A CA 1
ATOM 1525 C C . PRO A 1 223 ? 9.66128 19.38553 34.36400 1.000 43.21858 217 PRO A C 1
ATOM 1526 O O . PRO A 1 223 ? 9.79284 20.33813 35.14223 1.000 36.22357 217 PRO A O 1
ATOM 1530 N N . ARG A 1 224 ? 9.03396 19.51087 33.19916 1.000 33.66189 218 ARG A N 1
ATOM 1531 C CA . ARG A 1 224 ? 8.41326 20.73312 32.70243 1.000 37.65743 218 ARG A CA 1
ATOM 1532 C C . ARG A 1 224 ? 7.08597 20.33259 32.08327 1.000 34.91224 218 ARG A C 1
ATOM 1533 O O . ARG A 1 224 ? 6.89604 19.16821 31.71641 1.000 37.35353 218 ARG A O 1
ATOM 1541 N N . PRO A 1 225 ? 6.14563 21.26784 31.96605 1.000 37.57840 219 PRO A N 1
ATOM 1542 C CA . PRO A 1 225 ? 4.88161 20.95312 31.27940 1.000 37.89827 219 PRO A CA 1
ATOM 1543 C C . PRO A 1 225 ? 5.09454 20.49039 29.82892 1.000 43.73305 219 PRO A C 1
ATOM 1544 O O . PRO A 1 225 ? 4.26168 19.74203 29.29621 1.000 42.56800 219 PRO A O 1
ATOM 1548 N N . ASP A 1 226 ? 6.21564 20.85081 29.20732 1.000 36.36120 220 ASP A N 1
ATOM 1549 C CA . ASP A 1 226 ? 6.47362 20.49859 27.81440 1.000 40.98407 220 ASP A CA 1
ATOM 1550 C C . ASP A 1 226 ? 7.57925 19.45019 27.67623 1.000 37.23817 220 ASP A C 1
ATOM 1551 O O . ASP A 1 226 ? 8.21284 19.36611 26.63845 1.000 37.20278 220 ASP A O 1
ATOM 1556 N N . LEU A 1 227 ? 7.83254 18.64701 28.70447 1.000 31.99060 221 LEU A N 1
ATOM 1557 C CA . LEU A 1 227 ? 8.93259 17.69703 28.61410 1.000 32.90343 221 LEU A CA 1
ATOM 1558 C C . LEU A 1 227 ? 8.65384 16.49412 29.50311 1.000 29.73755 221 LEU A C 1
ATOM 1559 O O . LEU A 1 227 ? 8.44868 16.65259 30.71821 1.000 28.77567 221 LEU A O 1
ATOM 1564 N N . ILE A 1 228 ? 8.76570 15.30386 28.92152 1.000 26.31844 222 ILE A N 1
ATOM 1565 C CA . ILE A 1 228 ? 8.73027 14.06010 29.69079 1.000 25.10531 222 ILE A CA 1
ATOM 1566 C C . ILE A 1 228 ? 10.16532 13.56169 29.81740 1.000 27.07841 222 ILE A C 1
ATOM 1567 O O . ILE A 1 228 ? 10.95263 13.65123 28.85758 1.000 25.09836 222 ILE A O 1
ATOM 1572 N N . ARG A 1 229 ? 10.52680 13.05155 31.00048 1.000 26.53182 223 ARG A N 1
ATOM 1573 C CA . ARG A 1 229 ? 11.83973 12.44613 31.18893 1.000 23.88301 223 ARG A CA 1
ATOM 1574 C C . ARG A 1 229 ? 11.63189 11.02113 31.66750 1.000 23.45433 223 ARG A C 1
ATOM 1575 O O . ARG A 1 229 ? 10.91463 10.81066 32.65321 1.000 22.71277 223 ARG A O 1
ATOM 1583 N N . VAL A 1 230 ? 12.23363 10.03816 30.95650 1.000 21.60987 224 VAL A N 1
ATOM 1584 C CA . VAL A 1 230 ? 12.10694 8.63113 31.35402 1.000 20.18285 224 VAL A CA 1
ATOM 1585 C C . VAL A 1 230 ? 13.04455 8.32471 32.51369 1.000 22.01577 224 VAL A C 1
ATOM 1586 O O . VAL A 1 230 ? 14.25194 8.59874 32.44796 1.000 23.74490 224 VAL A O 1
ATOM 1590 N N . LEU A 1 231 ? 12.49123 7.75097 33.57978 1.000 23.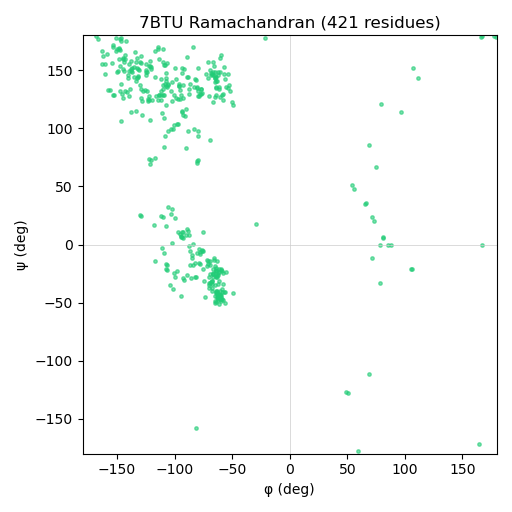26359 225 LEU A N 1
ATOM 1591 C CA . LEU A 1 231 ? 13.25308 7.53084 34.80034 1.000 25.12848 225 LEU A CA 1
ATOM 1592 C C . LEU A 1 231 ? 13.74169 6.09829 34.98127 1.000 26.75117 225 LEU A C 1
ATOM 1593 O O . LEU A 1 231 ? 14.83513 5.88393 35.52286 1.000 28.54913 225 LEU A O 1
ATOM 1598 N N . ASP A 1 232 ? 12.94580 5.10308 34.61698 1.000 22.42398 226 ASP A N 1
ATOM 1599 C CA . ASP A 1 232 ? 13.29866 3.74515 35.01736 1.000 25.44003 226 ASP A CA 1
ATOM 1600 C C . ASP A 1 232 ? 12.57927 2.75172 34.12201 1.000 25.42498 226 ASP A C 1
ATOM 1601 O O . ASP A 1 232 ? 11.42607 2.96690 33.72119 1.000 24.44604 226 ASP A O 1
ATOM 1606 N N . VAL A 1 233 ? 13.24039 1.63426 33.86481 1.000 23.18694 227 VAL A N 1
ATOM 1607 C CA . VAL A 1 233 ? 12.64295 0.53741 33.08834 1.000 22.38831 227 VAL A CA 1
ATOM 1608 C C . VAL A 1 233 ? 12.97515 -0.70584 33.89347 1.000 21.93969 227 VAL A C 1
ATOM 1609 O O . VAL A 1 233 ? 14.15368 -1.03641 34.05285 1.000 23.20705 227 VAL A O 1
ATOM 1613 N N . ALA A 1 234 ? 11.94513 -1.37005 34.43364 1.000 21.66520 228 ALA A N 1
ATOM 1614 C CA . ALA A 1 234 ? 12.12018 -2.49553 35.34131 1.000 25.57050 228 ALA A CA 1
ATOM 1615 C C . ALA A 1 234 ? 11.38010 -3.70877 34.81655 1.000 23.86628 228 ALA A C 1
ATOM 1616 O O . ALA A 1 234 ? 10.29699 -3.60271 34.23301 1.000 24.81218 228 ALA A O 1
ATOM 1618 N N . GLY A 1 235 ? 11.93128 -4.88633 35.04023 1.000 29.44796 229 GLY A N 1
ATOM 1619 C CA . GLY A 1 235 ? 11.19621 -6.07827 34.67746 1.000 31.14120 229 GLY A CA 1
ATOM 1620 C C . GLY A 1 235 ? 12.11900 -7.26868 34.65447 1.000 39.42723 229 GLY A C 1
ATOM 1621 O O . GLY A 1 235 ? 13.28012 -7.17968 35.04427 1.000 42.18546 229 GLY A O 1
ATOM 1622 N N . GLY A 1 236 ? 11.57947 -8.38545 34.16489 1.000 46.42798 230 GLY A N 1
ATOM 1623 C CA . GLY A 1 236 ? 12.37211 -9.60756 34.14466 1.000 56.16678 230 GLY A CA 1
ATOM 1624 C C . GLY A 1 236 ? 11.59141 -10.89811 34.23647 1.000 63.44150 230 GLY A C 1
ATOM 1625 O O . GLY A 1 236 ? 12.19077 -11.97725 34.32125 1.000 69.89609 230 GLY A O 1
ATOM 1626 N N . PHE B 1 4 ? -18.48269 -25.75734 20.74578 1.000 61.31930 -2 PHE B N 1
ATOM 1627 C CA . PHE B 1 4 ? -17.09411 -26.07972 21.07414 1.000 59.59585 -2 PHE B CA 1
ATOM 1628 C C . PHE B 1 4 ? -16.14939 -24.84901 21.01577 1.000 54.80492 -2 PHE B C 1
ATOM 1629 O O . PHE B 1 4 ? -14.98096 -24.93830 21.42686 1.000 54.70348 -2 PHE B O 1
ATOM 1631 N N . GLU B 1 5 ? -16.63586 -23.71118 20.50416 1.000 51.95056 -1 GLU B N 1
ATOM 1632 C CA . GLU B 1 5 ? -15.81896 -22.49830 20.47035 1.000 45.73604 -1 GLU B CA 1
ATOM 1633 C C . GLU B 1 5 ? -15.50238 -22.04101 21.88866 1.000 39.04168 -1 GLU B C 1
ATOM 1634 O O . GLU B 1 5 ? -16.32852 -22.15271 22.79689 1.000 36.82124 -1 GLU B O 1
ATOM 1640 N N . LEU B 1 6 ? -14.26805 -21.57730 22.08809 1.000 33.43252 0 LEU B N 1
ATOM 1641 C CA . LEU B 1 6 ? -13.85768 -21.16953 23.43302 1.000 35.98044 0 LEU B CA 1
ATOM 1642 C C . LEU B 1 6 ? -14.57782 -19.89885 23.85844 1.000 33.35979 0 LEU B C 1
ATOM 1643 O O . LEU B 1 6 ? -14.76540 -19.66673 25.05924 1.000 33.74216 0 LEU B O 1
ATOM 1648 N N . MET B 1 7 ? -15.00866 -19.07507 22.89961 1.000 28.61910 1 MET B N 1
ATOM 1649 C CA . MET B 1 7 ? -15.68546 -17.83541 23.25059 1.000 29.01230 1 MET B CA 1
ATOM 1650 C C . MET B 1 7 ? -16.74828 -17.50905 22.20684 1.000 28.97301 1 MET B C 1
ATOM 1651 O O . MET B 1 7 ? -16.52664 -17.69752 21.00765 1.000 25.04472 1 MET B O 1
ATOM 1656 N N . THR B 1 8 ? -17.91292 -17.05480 22.66963 1.000 24.19185 2 THR B N 1
ATOM 1657 C CA . THR B 1 8 ? -18.96477 -16.54908 21.78275 1.000 26.05312 2 THR B CA 1
ATOM 1658 C C . THR B 1 8 ? -19.49706 -15.23217 22.31109 1.000 27.97123 2 THR B C 1
ATOM 1659 O O . THR B 1 8 ? -19.53750 -15.02444 23.53012 1.000 27.94715 2 THR B O 1
ATOM 1663 N N . HIS B 1 9 ? -19.99333 -14.38302 21.40254 1.000 20.96056 3 HIS B N 1
ATOM 1664 C CA . HIS B 1 9 ? -20.47687 -13.05476 21.77476 1.000 19.82326 3 HIS B CA 1
ATOM 1665 C C . HIS B 1 9 ? -21.69136 -12.74377 20.91242 1.000 24.64272 3 HIS B C 1
ATOM 1666 O O . HIS B 1 9 ? -21.66415 -12.98331 19.70573 1.000 26.00777 3 HIS B O 1
ATOM 1673 N N . SER B 1 10 ? -22.76776 -12.28027 21.51417 1.000 19.68572 4 SER B N 1
ATOM 1674 C CA . SER B 1 10 ? -24.00025 -12.01252 20.77532 1.000 22.12001 4 SER B CA 1
ATOM 1675 C C . SER B 1 10 ? -24.06198 -10.54297 20.38577 1.000 22.12868 4 SER B C 1
ATOM 1676 O O . SER B 1 10 ? -23.79119 -9.66392 21.21674 1.000 21.28136 4 SER B O 1
ATOM 1679 N N . VAL B 1 11 ? -24.39931 -10.26624 19.11827 1.000 18.99971 5 VAL B N 1
ATOM 1680 C CA . VAL B 1 11 ? -24.62128 -8.88536 18.69341 1.000 21.72811 5 VAL B CA 1
ATOM 1681 C C . VAL B 1 11 ? -26.04519 -8.76904 18.15761 1.000 22.53952 5 VAL B C 1
ATOM 1682 O O . VAL B 1 11 ? -26.65954 -9.75470 17.71446 1.000 22.45150 5 VAL B O 1
ATOM 1686 N N . SER B 1 12 ? -26.56005 -7.53977 18.16597 1.000 16.91721 6 SER B N 1
ATOM 1687 C CA . SER B 1 12 ? -27.89870 -7.25065 17.63860 1.000 19.04406 6 SER B CA 1
ATOM 1688 C C . SER B 1 12 ? -27.87918 -5.92923 16.88667 1.000 20.26455 6 SER B C 1
ATOM 1689 O O . SER B 1 12 ? -27.15593 -5.00888 17.28533 1.000 21.50065 6 SER B O 1
ATOM 1692 N N . PRO B 1 13 ? -28.66039 -5.79236 15.81730 1.000 19.57911 7 PRO B N 1
ATOM 1693 C CA . PRO B 1 13 ? -28.58583 -4.54564 15.03921 1.000 18.68923 7 PRO B CA 1
ATOM 1694 C C . PRO B 1 13 ? -29.01629 -3.37372 15.90113 1.000 17.88440 7 PRO B C 1
ATOM 1695 O O . PRO B 1 13 ? -29.96396 -3.48429 16.67491 1.000 17.98119 7 PRO B O 1
ATOM 1699 N N . ILE B 1 14 ? -28.31646 -2.23965 15.73779 1.000 18.44912 8 ILE B N 1
ATOM 1700 C CA . ILE B 1 14 ? -28.82133 -0.96416 16.24988 1.000 19.62714 8 ILE B CA 1
ATOM 1701 C C . ILE B 1 14 ? -29.78057 -0.30642 15.27092 1.000 19.26310 8 ILE B C 1
ATOM 1702 O O . ILE B 1 14 ? -30.45129 0.66239 15.62786 1.000 19.34528 8 ILE B O 1
ATOM 1707 N N . GLY B 1 15 ? -29.85411 -0.80269 14.03623 1.000 19.50157 9 GLY B N 1
ATOM 1708 C CA . GLY B 1 15 ? -30.75172 -0.19648 13.06021 1.000 19.31196 9 GLY B CA 1
ATOM 1709 C C . GLY B 1 15 ? -30.62977 -0.93887 11.73792 1.000 17.97482 9 GLY B C 1
ATOM 1710 O O . GLY B 1 15 ? -29.89464 -1.92967 11.62561 1.000 15.22444 9 GLY B O 1
ATOM 1711 N N . TYR B 1 16 ? -31.43454 -0.48629 10.76124 1.000 16.12243 10 TYR B N 1
ATOM 1712 C CA . TYR B 1 16 ? -31.50622 -1.15198 9.46426 1.000 15.46573 10 TYR B CA 1
ATOM 1713 C C . TYR B 1 16 ? -31.37632 -0.09731 8.37571 1.000 14.93937 10 TYR B C 1
ATOM 1714 O O . TYR B 1 16 ? -31.88255 1.02465 8.53188 1.000 19.58607 10 TYR B O 1
ATOM 1723 N N . ILE B 1 17 ? -30.71507 -0.48060 7.27636 1.000 16.94048 11 ILE B N 1
ATOM 1724 C CA . ILE B 1 17 ? -30.53004 0.38392 6.10977 1.000 17.17961 11 ILE B CA 1
ATOM 1725 C C . ILE B 1 17 ? -31.78416 0.37413 5.23525 1.000 17.81188 11 ILE B C 1
ATOM 1726 O O . ILE B 1 17 ? -32.38474 -0.67517 4.98168 1.000 19.57091 11 ILE B O 1
ATOM 1731 N N . ARG B 1 18 ? -32.20416 1.54710 4.78899 1.000 16.67296 12 ARG B N 1
ATOM 1732 C CA . ARG B 1 18 ? -33.10666 1.64708 3.66201 1.000 19.48184 12 ARG B CA 1
ATOM 1733 C C . ARG B 1 18 ? -32.25797 2.21991 2.54470 1.000 19.78213 12 ARG B C 1
ATOM 1734 O O . ARG B 1 18 ? -31.63359 3.27110 2.74356 1.000 18.64703 12 ARG B O 1
ATOM 1736 N N . SER B 1 19 ? -32.25143 1.58021 1.36011 1.000 18.60171 13 SER B N 1
ATOM 1737 C CA . SER B 1 19 ? -31.39474 2.15163 0.32152 1.000 20.64367 13 SER B CA 1
ATOM 1738 C C . SER B 1 19 ? -31.90062 1.82627 -1.07725 1.000 19.15474 13 SER B C 1
ATOM 1739 O O . SER B 1 19 ? -32.86002 1.08200 -1.27032 1.000 18.72623 13 SER B O 1
ATOM 1742 N N . CYS B 1 20 ? -31.27275 2.49081 -2.03902 1.000 19.90839 14 CYS B N 1
ATOM 1743 C CA . CYS B 1 20 ? -31.58245 2.26127 -3.45245 1.000 24.06813 14 CYS B CA 1
ATOM 1744 C C . CYS B 1 20 ? -31.25917 0.84647 -3.93531 1.000 24.87451 14 CYS B C 1
ATOM 1745 O O . CYS B 1 20 ? -31.74105 0.47010 -5.00748 1.000 21.55818 14 CYS B O 1
ATOM 1748 N N . PHE B 1 21 ? -30.34932 0.10680 -3.26859 1.000 23.26425 15 PHE B N 1
ATOM 1749 C CA . PHE B 1 21 ? -29.75597 -1.08462 -3.88719 1.000 19.93232 15 PHE B CA 1
ATOM 1750 C C . PHE B 1 21 ? -30.49661 -2.34950 -3.47336 1.000 19.67927 15 PHE B C 1
ATOM 1751 O O . PHE B 1 21 ? -30.64256 -2.63417 -2.27666 1.000 19.55774 15 PHE B O 1
ATOM 1759 N N . MET B 1 22 ? -30.95339 -3.11380 -4.47340 1.000 21.81349 16 MET B N 1
ATOM 1760 C CA . MET B 1 22 ? -31.64262 -4.38124 -4.21383 1.000 23.70706 16 MET B CA 1
ATOM 1761 C C . MET B 1 22 ? -30.79189 -5.60961 -4.54098 1.000 27.61278 16 MET B C 1
ATOM 1762 O O . MET B 1 22 ? -31.12689 -6.72186 -4.09800 1.000 29.07978 16 MET B O 1
ATOM 1767 N N . GLU B 1 23 ? -29.72503 -5.45528 -5.33157 1.000 25.52165 17 GLU B N 1
ATOM 1768 C CA . GLU B 1 23 ? -28.91103 -6.60359 -5.71194 1.000 28.89289 17 GLU B CA 1
ATOM 1769 C C . GLU B 1 23 ? -27.44969 -6.17598 -5.65770 1.000 26.30068 17 GLU B C 1
ATOM 1770 O O . GLU B 1 23 ? -27.11621 -5.03014 -5.92965 1.000 29.02753 17 GLU B O 1
ATOM 1776 N N . LYS B 1 24 ? -26.57574 -7.11676 -5.34079 1.000 26.49412 18 LYS B N 1
ATOM 1777 C CA . LYS B 1 24 ? -25.18493 -6.77168 -5.04821 1.000 29.00806 18 LYS B CA 1
ATOM 1778 C C . LYS B 1 24 ? -24.43482 -6.33129 -6.29143 1.000 30.05190 18 LYS B C 1
ATOM 1779 O O . LYS B 1 24 ? -23.61700 -5.41345 -6.21890 1.000 33.74080 18 LYS B O 1
ATOM 1781 N N . PHE B 1 25 ? -24.69605 -6.96186 -7.44692 1.000 26.94445 19 PHE B N 1
ATOM 1782 C CA . PHE B 1 25 ? -23.90136 -6.62709 -8.61368 1.000 35.55683 19 PHE B CA 1
ATOM 1783 C C . PHE B 1 25 ? -24.12202 -5.18542 -9.06496 1.000 34.42947 19 PHE B C 1
ATOM 1784 O O . PHE B 1 25 ? -23.26082 -4.63463 -9.74866 1.000 35.81506 19 PHE B O 1
ATOM 1792 N N . ALA B 1 26 ? -25.21335 -4.53830 -8.64502 1.000 31.56739 20 ALA B N 1
ATOM 1793 C CA . ALA B 1 26 ? -25.41273 -3.13033 -8.98261 1.000 33.19685 20 ALA B CA 1
ATOM 1794 C C . ALA B 1 26 ? -24.58619 -2.14805 -8.13839 1.000 30.99060 20 ALA B C 1
ATOM 1795 O O . ALA B 1 26 ? -24.41457 -0.96707 -8.51649 1.000 28.38673 20 ALA B O 1
ATOM 1797 N N . ILE B 1 27 ? -24.06281 -2.59722 -7.02506 1.000 29.11679 21 ILE B N 1
ATOM 1798 C CA . ILE B 1 27 ? -23.39353 -1.66752 -6.13022 1.000 25.92910 21 ILE B CA 1
ATOM 1799 C C . ILE B 1 27 ? -22.08890 -1.20613 -6.75662 1.000 25.16682 21 ILE B C 1
ATOM 1800 O O . ILE B 1 27 ? -21.28836 -2.04690 -7.18156 1.000 26.58213 21 ILE B O 1
ATOM 1805 N N . PRO B 1 28 ? -21.83754 0.09520 -6.86172 1.000 24.30974 22 PRO B N 1
ATOM 1806 C CA . PRO B 1 28 ? -20.58754 0.53353 -7.48063 1.000 25.72050 22 PRO B CA 1
ATOM 1807 C C . PRO B 1 28 ? -19.38331 0.08231 -6.67277 1.000 26.14783 22 PRO B C 1
ATOM 1808 O O . PRO B 1 28 ? -19.40253 0.04022 -5.43336 1.000 22.11595 22 PRO B O 1
ATOM 1812 N N . ARG B 1 29 ? -18.32833 -0.25469 -7.40316 1.000 29.38276 23 ARG B N 1
ATOM 1813 C CA . ARG B 1 29 ? -17.06137 -0.60789 -6.76598 1.000 33.90602 23 ARG B CA 1
ATOM 1814 C C . ARG B 1 29 ? -16.43447 0.57912 -6.05561 1.000 31.77009 23 ARG B C 1
ATOM 1815 O O . ARG B 1 29 ? -15.65890 0.38913 -5.10447 1.000 30.39920 23 ARG B O 1
ATOM 1817 N N . GLN B 1 30 ? -16.75541 1.81152 -6.49081 1.000 26.81634 24 GLN B N 1
ATOM 1818 C CA . GLN B 1 30 ? -16.26219 3.03643 -5.86906 1.000 24.92002 24 GLN B CA 1
ATOM 1819 C C . GLN B 1 30 ? -17.45936 3.87663 -5.44105 1.000 25.90282 24 GLN B C 1
ATOM 1820 O O . GLN B 1 30 ? -17.81589 4.88503 -6.08801 1.000 24.29637 24 GLN B O 1
ATOM 1826 N N . PRO B 1 31 ? -18.13523 3.44983 -4.37206 1.000 19.49051 25 PRO B N 1
ATOM 1827 C CA . PRO B 1 31 ? -19.42148 4.04633 -4.04454 1.000 20.76729 25 PRO B CA 1
ATOM 1828 C C . PRO B 1 31 ? -19.32039 5.49357 -3.61575 1.000 21.22284 25 PRO B C 1
ATOM 1829 O O . PRO B 1 31 ? -20.27703 6.24530 -3.82049 1.000 23.01461 25 PRO B O 1
ATOM 1833 N N . LEU B 1 32 ? -18.18820 5.94788 -3.08079 1.000 20.45646 26 LEU B N 1
ATOM 1834 C CA . LEU B 1 32 ? -18.17276 7.35754 -2.71444 1.000 21.36409 26 LEU B CA 1
ATOM 1835 C C . LEU B 1 32 ? -18.13406 8.27150 -3.93433 1.000 25.18447 26 LEU B C 1
ATOM 1836 O O . LEU B 1 32 ? -18.44045 9.46538 -3.79823 1.000 25.46995 26 LEU B O 1
ATOM 1841 N N . LEU B 1 33 ? -17.84334 7.73613 -5.11404 1.000 24.62047 27 LEU B N 1
ATOM 1842 C CA . LEU B 1 33 ? -17.98763 8.48531 -6.36120 1.000 26.90178 27 LEU B CA 1
ATOM 1843 C C . LEU B 1 33 ? -19.38287 8.40312 -6.96716 1.000 26.92335 27 LEU B C 1
ATOM 1844 O O . LEU B 1 33 ? -19.58471 8.89953 -8.09916 1.000 26.15034 27 LEU B O 1
ATOM 1849 N N . ALA B 1 34 ? -20.35206 7.82399 -6.25385 1.000 21.13149 28 ALA B N 1
ATOM 1850 C CA . ALA B 1 34 ? -21.76929 7.83253 -6.64910 1.000 24.51618 28 ALA B CA 1
ATOM 1851 C C . ALA B 1 34 ? -22.59506 8.50084 -5.55482 1.000 22.63672 28 ALA B C 1
ATOM 1852 O O . ALA B 1 34 ? -23.34658 7.84042 -4.81814 1.000 22.05545 28 ALA B O 1
ATOM 1854 N N . PRO B 1 35 ? -22.48772 9.81904 -5.42347 1.000 24.89705 29 PRO B N 1
ATOM 1855 C CA . PRO B 1 35 ? -23.23348 10.49462 -4.36452 1.000 23.39378 29 PRO B CA 1
ATOM 1856 C C . PRO B 1 35 ? -24.73362 10.40771 -4.52609 1.000 25.61085 29 PRO B C 1
ATOM 1857 O O . PRO B 1 35 ? -25.44837 10.62706 -3.53706 1.000 21.64516 29 PRO B O 1
ATOM 1861 N N . ALA B 1 36 ? -25.24799 10.13635 -5.73877 1.000 19.07466 30 ALA B N 1
ATOM 1862 C CA . ALA B 1 36 ? -26.69853 10.02491 -5.85669 1.000 19.51312 30 ALA B CA 1
ATOM 1863 C C . ALA B 1 36 ? -27.23387 8.71254 -5.29370 1.000 19.78100 30 ALA B C 1
ATOM 1864 O O . ALA B 1 36 ? -28.45499 8.52596 -5.28810 1.000 19.43705 30 ALA B O 1
ATOM 1866 N N . ALA B 1 37 ? -26.35313 7.78836 -4.88240 1.000 20.26661 31 ALA B N 1
ATOM 1867 C CA . ALA B 1 37 ? -26.74986 6.52685 -4.25570 1.000 20.28044 31 ALA B CA 1
ATOM 1868 C C . ALA B 1 37 ? -27.05947 6.85078 -2.78760 1.000 17.80209 31 ALA B C 1
ATOM 1869 O O . ALA B 1 37 ? -26.16400 6.96277 -1.96326 1.000 21.24925 31 ALA B O 1
ATOM 1871 N N . ARG B 1 38 ? -28.33515 7.03882 -2.47106 1.000 16.32913 32 ARG B N 1
ATOM 1872 C CA . ARG B 1 38 ? -28.73266 7.53598 -1.15847 1.000 16.91890 32 ARG B CA 1
ATOM 1873 C C . ARG B 1 38 ? -29.43620 6.46194 -0.32614 1.000 19.21021 32 ARG B C 1
ATOM 1874 O O . ARG B 1 38 ? -30.00918 5.48488 -0.83139 1.000 17.03022 32 ARG B O 1
ATOM 1882 N N . GLY B 1 39 ? -29.39817 6.66064 0.97610 1.000 19.22346 33 GLY B N 1
ATOM 1883 C CA . GLY B 1 39 ? -30.13755 5.74354 1.83023 1.000 20.01654 33 GLY B CA 1
ATOM 1884 C C . GLY B 1 39 ? -30.23917 6.32848 3.22107 1.000 20.29934 33 GLY B C 1
ATOM 1885 O O . GLY B 1 39 ? -29.69341 7.40400 3.51409 1.000 17.41102 33 GLY B O 1
ATOM 1886 N N . THR B 1 40 ? -30.95167 5.61157 4.08368 1.000 18.00045 34 THR B N 1
ATOM 1887 C CA . THR B 1 40 ? -31.01618 6.06051 5.46975 1.000 15.51926 34 THR B CA 1
ATOM 1888 C C . THR B 1 40 ? -30.67720 4.88195 6.37122 1.000 20.73029 34 THR B C 1
ATOM 1889 O O . THR B 1 40 ? -30.77621 3.70941 5.97379 1.000 17.92295 34 THR B O 1
ATOM 1893 N N . LEU B 1 41 ? -30.23344 5.20980 7.58014 1.000 18.23847 35 LEU B N 1
ATOM 1894 C CA . LEU B 1 41 ? -30.02888 4.21492 8.62504 1.000 19.94701 35 LEU B CA 1
ATOM 1895 C C . LEU B 1 41 ? -31.13881 4.48824 9.63378 1.000 21.50138 35 LEU B C 1
ATOM 1896 O O . LEU B 1 41 ? -31.11634 5.52450 10.29422 1.000 19.94214 35 LEU B O 1
ATOM 1901 N N . GLU B 1 42 ? -32.12330 3.59577 9.71734 1.000 18.72975 36 GLU B N 1
ATOM 1902 C CA . GLU B 1 42 ? -33.22190 3.75223 10.66665 1.000 21.33756 36 GLU B CA 1
ATOM 1903 C C . GLU B 1 42 ? -32.84302 3.06877 11.97435 1.000 22.04821 36 GLU B C 1
ATOM 1904 O O . GLU B 1 42 ? -32.67775 1.84429 12.00860 1.000 17.46342 36 GLU B O 1
ATOM 1910 N N . LEU B 1 43 ? -32.73115 3.84983 13.03968 1.000 22.21994 37 LEU B N 1
ATOM 1911 C CA . LEU B 1 43 ? -32.20629 3.35524 14.29747 1.000 23.77856 37 LEU B CA 1
ATOM 1912 C C . LEU B 1 43 ? -33.32174 2.77897 15.14990 1.000 24.24841 37 LEU B C 1
ATOM 1913 O O . LEU B 1 43 ? -34.43968 3.30410 15.17771 1.000 23.41780 37 LEU B O 1
ATOM 1918 N N . LEU B 1 44 ? -32.99876 1.70508 15.87909 1.000 23.58631 38 LEU B N 1
ATOM 1919 C CA . LEU B 1 44 ? -33.92143 1.04853 16.78350 1.000 24.23365 38 LEU B CA 1
ATOM 1920 C C . LEU B 1 44 ? -33.76328 1.60176 18.19073 1.000 23.48409 38 LEU B C 1
ATOM 1921 O O . LEU B 1 44 ? -32.66616 1.98419 18.57727 1.000 20.50264 38 LEU B O 1
ATOM 1926 N N . PRO B 1 45 ? -34.80045 1.58685 19.02245 1.000 26.65006 39 PRO B N 1
ATOM 1927 C CA . PRO B 1 45 ? -34.57723 1.85221 20.44456 1.000 30.32206 39 PRO B CA 1
ATOM 1928 C C . PRO B 1 45 ? -33.57585 0.86204 20.99255 1.000 31.92411 39 PRO B C 1
ATOM 1929 O O . PRO B 1 45 ? -33.51329 -0.30168 20.54367 1.000 31.53985 39 PRO B O 1
ATOM 1933 N N . PRO B 1 46 ? -32.75183 1.27232 21.96349 1.000 33.53417 40 PRO B N 1
ATOM 1934 C CA . PRO B 1 46 ? -32.70638 2.55605 22.67330 1.000 32.68563 40 PRO B CA 1
ATOM 1935 C C . PRO B 1 46 ? -31.82590 3.59061 21.98798 1.000 32.21469 40 PRO B C 1
ATOM 1936 O O . PRO B 1 46 ? -31.47848 4.59519 22.61252 1.000 31.89633 40 PRO B O 1
ATOM 1940 N N . PHE B 1 47 ? -31.43217 3.33466 20.73955 1.000 26.31985 41 PHE B N 1
ATOM 1941 C CA . PHE B 1 47 ? -30.49802 4.19091 20.02044 1.000 26.76870 41 PHE B CA 1
ATOM 1942 C C . PHE B 1 47 ? -31.16844 5.24527 19.17749 1.000 26.74311 41 PHE B C 1
ATOM 1943 O O . PHE B 1 47 ? -30.49349 5.84090 18.31496 1.000 26.74965 41 PHE B O 1
ATOM 1951 N N . ASP B 1 48 ? -32.47563 5.42984 19.33420 1.000 24.85785 42 ASP B N 1
ATOM 1952 C CA . ASP B 1 48 ? -33.22432 6.31795 18.45766 1.000 26.03283 42 ASP B CA 1
ATOM 1953 C C . ASP B 1 48 ? -33.37543 7.73521 19.00719 1.000 29.23692 42 ASP B C 1
ATOM 1954 O O . ASP B 1 48 ? -34.12737 8.52199 18.43740 1.000 31.14374 42 ASP B O 1
ATOM 1959 N N . GLN B 1 49 ? -32.71715 8.06926 20.10175 1.000 27.24817 43 GLN B N 1
ATOM 1960 C CA . GLN B 1 49 ? -32.77720 9.42499 20.65896 1.000 31.37576 43 GLN B CA 1
ATOM 1961 C C . GLN B 1 49 ? -31.64320 10.27963 20.09737 1.000 31.65481 43 GLN B C 1
ATOM 1962 O O . GLN B 1 49 ? -30.57951 9.77534 19.74449 1.000 26.16800 43 GLN B O 1
ATOM 1968 N N . VAL B 1 50 ? -31.86372 11.59005 20.00716 1.000 34.94040 44 VAL B N 1
ATOM 1969 C CA . VAL B 1 50 ? -30.83241 12.39682 19.34675 1.000 34.39965 44 VAL B CA 1
ATOM 1970 C C . VAL B 1 50 ? -29.52086 12.43585 20.13302 1.000 28.49303 44 VAL B C 1
ATOM 1971 O O . VAL B 1 50 ? -28.46440 12.65842 19.54008 1.000 29.10088 44 VAL B O 1
ATOM 1975 N N . GLU B 1 51 ? -29.54317 12.15427 21.43209 1.000 24.77611 45 GLU B N 1
ATOM 1976 C CA . GLU B 1 51 ? -28.32777 12.21870 22.24845 1.000 31.29969 45 GLU B CA 1
ATOM 1977 C C . GLU B 1 51 ? -27.26459 11.21268 21.80625 1.000 26.93974 45 GLU B C 1
ATOM 1978 O O . GLU B 1 51 ? -26.06844 11.40010 22.07368 1.000 23.93631 45 GLU B O 1
ATOM 1984 N N . ALA B 1 52 ? -27.66810 10.11612 21.18153 1.000 25.20673 46 ALA B N 1
ATOM 1985 C CA . ALA B 1 52 ? -26.66811 9.13993 20.75975 1.000 24.62540 46 ALA B CA 1
ATOM 1986 C C . ALA B 1 52 ? -25.82589 9.64106 19.59242 1.000 22.53139 46 ALA B C 1
ATOM 1987 O O . ALA B 1 52 ? -24.74719 9.08691 19.33080 1.000 22.32590 46 ALA B O 1
ATOM 1989 N N . LEU B 1 53 ? -26.29813 10.68199 18.90694 1.000 20.32645 47 LEU B N 1
ATOM 1990 C CA . LEU B 1 53 ? -25.69820 11.20733 17.68384 1.000 18.86568 47 LEU B CA 1
ATOM 1991 C C . LEU B 1 53 ? -25.02786 12.55826 17.88917 1.000 22.43789 47 LEU B C 1
ATOM 1992 O O . LEU B 1 53 ? -24.36997 13.05259 16.96767 1.000 23.51302 47 LEU B O 1
ATOM 1997 N N . GLU B 1 54 ? -25.17894 13.16501 19.07174 1.000 23.46098 48 GLU B N 1
ATOM 1998 C CA . GLU B 1 54 ? -24.63495 14.49636 19.31322 1.000 22.70366 48 GLU B CA 1
ATOM 1999 C C . GLU B 1 54 ? -23.12013 14.50946 19.07236 1.000 24.60236 48 GLU B C 1
ATOM 2000 O O . GLU B 1 54 ? -22.39041 13.67021 19.61569 1.000 26.89728 48 GLU B O 1
ATOM 2002 N N . GLY B 1 55 ? -22.64962 15.47388 18.27034 1.000 24.12029 49 GLY B N 1
ATOM 2003 C CA . GLY B 1 55 ? -21.25932 15.55294 17.80647 1.000 23.11784 49 GLY B CA 1
ATOM 2004 C C . GLY B 1 55 ? -21.06487 15.17037 16.34188 1.000 26.14270 49 GLY B C 1
ATOM 2005 O O . GLY B 1 55 ? -20.06573 15.58205 15.71772 1.000 27.32053 49 GLY B O 1
ATOM 2006 N N . LEU B 1 56 ? -21.99977 14.41986 15.76734 1.000 22.71763 50 LEU B N 1
ATOM 2007 C CA . LEU B 1 56 ? -21.92922 14.05080 14.35390 1.000 18.47400 50 LEU B CA 1
ATOM 2008 C C . LEU B 1 56 ? -22.06651 15.23756 13.40914 1.000 19.20902 50 LEU B C 1
ATOM 2009 O O . LEU B 1 56 ? -21.72860 15.11209 12.22397 1.000 23.38589 50 LEU B O 1
ATOM 2014 N N . GLU B 1 57 ? -22.46956 16.40864 13.90483 1.000 20.75598 51 GLU B N 1
ATOM 2015 C CA . GLU B 1 57 ? -22.49745 17.59976 13.05747 1.000 28.20487 51 GLU B CA 1
ATOM 2016 C C . GLU B 1 57 ? -21.11837 17.98515 12.53145 1.000 27.17576 51 GLU B C 1
ATOM 2017 O O . GLU B 1 57 ? -21.03037 18.69230 11.52674 1.000 25.99831 51 GLU B O 1
ATOM 2023 N N . GLN B 1 58 ? -20.04829 17.58347 13.19459 1.000 21.84121 52 GLN B N 1
ATOM 2024 C CA . GLN B 1 58 ? -18.68895 17.94919 12.80336 1.000 29.02196 52 GLN B CA 1
ATOM 2025 C C . GLN B 1 58 ? -18.02166 16.90226 11.89263 1.000 24.56370 52 GLN B C 1
ATOM 2026 O O . GLN B 1 58 ? -16.83511 17.01332 11.56894 1.000 23.04574 52 GLN B O 1
ATOM 2032 N N . VAL B 1 59 ? -18.75916 15.89680 11.47016 1.000 19.44369 53 VAL B N 1
ATOM 2033 C CA . VAL B 1 59 ? -18.19924 14.70489 10.85755 1.000 18.17257 53 VAL B CA 1
ATOM 2034 C C . VAL B 1 59 ? -18.80849 14.54300 9.46613 1.000 25.16077 53 VAL B C 1
ATOM 2035 O O . VAL B 1 59 ? -20.03403 14.48643 9.33717 1.000 23.26178 53 VAL B O 1
ATOM 2039 N N . SER B 1 60 ? -17.96763 14.39118 8.43890 1.000 17.48425 54 SER B N 1
ATOM 2040 C CA . SER B 1 60 ? -18.54777 14.25916 7.09659 1.000 17.11867 54 SER B CA 1
ATOM 2041 C C . SER B 1 60 ? -18.85780 12.80515 6.72815 1.000 19.24684 54 SER B C 1
ATOM 2042 O O . SER B 1 60 ? -19.73160 12.53733 5.88797 1.000 17.85017 54 SER B O 1
ATOM 2045 N N . HIS B 1 61 ? -18.13212 11.84902 7.31888 1.000 17.95879 55 HIS B N 1
ATOM 2046 C CA . HIS B 1 61 ? -18.22008 10.45889 6.91096 1.000 14.27099 55 HIS B CA 1
ATOM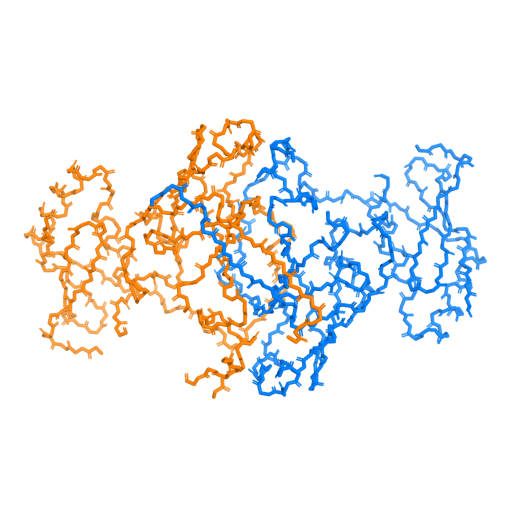 2047 C C . HIS B 1 61 ? -18.23444 9.57926 8.16670 1.000 14.92747 55 HIS B C 1
ATOM 2048 O O . HIS B 1 61 ? -17.58465 9.88269 9.17134 1.000 18.04014 55 HIS B O 1
ATOM 2055 N N . VAL B 1 62 ? -18.91188 8.43219 8.06743 1.000 16.29442 56 VAL B N 1
ATOM 2056 C CA . VAL B 1 62 ? -18.98342 7.50459 9.18762 1.000 12.77568 56 VAL B CA 1
ATOM 2057 C C . VAL B 1 62 ? -18.66307 6.10907 8.70093 1.000 16.46247 56 VAL B C 1
ATOM 2058 O O . VAL B 1 62 ? -18.87570 5.76037 7.52897 1.000 13.42400 56 VAL B O 1
ATOM 2062 N N . TRP B 1 63 ? -18.12123 5.32353 9.62049 1.000 15.31616 57 TRP B N 1
ATOM 2063 C CA . TRP B 1 63 ? -17.97648 3.89058 9.44138 1.000 12.73318 57 TRP B CA 1
ATOM 2064 C C . TRP B 1 63 ? -19.24039 3.21754 9.91071 1.000 16.62859 57 TRP B C 1
ATOM 2065 O O . TRP B 1 63 ? -19.71701 3.51216 11.01561 1.000 16.76643 57 TRP B O 1
ATOM 2076 N N . LEU B 1 64 ? -19.75365 2.27329 9.10975 1.000 12.89833 58 LEU B N 1
ATOM 2077 C CA . LEU B 1 64 ? -20.82423 1.39906 9.53958 1.000 13.25929 58 LEU B CA 1
ATOM 2078 C C . LEU B 1 64 ? -20.27206 -0.02288 9.55669 1.000 17.57707 58 LEU B C 1
ATOM 2079 O O . LEU B 1 64 ? -19.72159 -0.49191 8.55070 1.000 15.59437 58 LEU B O 1
ATOM 2084 N N . LEU B 1 65 ? -20.44246 -0.70888 10.66815 1.000 13.21449 59 LEU B N 1
ATOM 2085 C CA . LEU B 1 65 ? -20.25581 -2.15281 10.71989 1.000 13.45079 59 LEU B CA 1
ATOM 2086 C C . LEU B 1 65 ? -21.63610 -2.76124 10.55285 1.000 18.04569 59 LEU B C 1
ATOM 2087 O O . LEU B 1 65 ? -22.61646 -2.29407 11.17203 1.000 17.94853 59 LEU B O 1
ATOM 2092 N N . PHE B 1 66 ? -21.70868 -3.82917 9.74978 1.000 16.45771 60 PHE B N 1
ATOM 2093 C CA . PHE B 1 66 ? -22.99532 -4.37537 9.37415 1.000 14.88459 60 PHE B CA 1
ATOM 2094 C C . PHE B 1 66 ? -22.86856 -5.87282 9.17407 1.000 15.07428 60 PHE B C 1
ATOM 2095 O O . PHE B 1 66 ? -21.77197 -6.44542 9.15131 1.000 16.17277 60 PHE B O 1
ATOM 2103 N N . LEU B 1 67 ? -24.01722 -6.51407 9.05054 1.000 16.81727 61 LEU B N 1
ATOM 2104 C CA . LEU B 1 67 ? -24.06623 -7.95316 8.87140 1.000 19.76895 61 LEU B CA 1
ATOM 2105 C C . LEU B 1 67 ? -24.29410 -8.26095 7.40502 1.000 23.15292 61 LEU B C 1
ATOM 2106 O O . LEU B 1 67 ? -25.21255 -7.68348 6.81014 1.000 19.58066 61 LEU B O 1
ATOM 2111 N N . PHE B 1 68 ? -23.44833 -9.13017 6.82696 1.000 24.80979 62 PHE B N 1
ATOM 2112 C CA . PHE B 1 68 ? -23.73815 -9.70628 5.51378 1.000 26.28246 62 PHE B CA 1
ATOM 2113 C C . PHE B 1 68 ? -24.86474 -10.72395 5.63993 1.000 34.60019 62 PHE B C 1
ATOM 2114 O O . PHE B 1 68 ? -24.96444 -11.44227 6.63824 1.000 33.92763 62 PHE B O 1
ATOM 2122 N N . HIS B 1 69 ? -25.68259 -10.83224 4.60029 1.000 39.54527 63 HIS B N 1
ATOM 2123 C CA . HIS B 1 69 ? -26.75131 -11.84610 4.55701 1.000 48.19334 63 HIS B CA 1
ATOM 2124 C C . HIS B 1 69 ? -26.18230 -13.20356 4.14635 1.000 54.57050 63 HIS B C 1
ATOM 2125 O O . HIS B 1 69 ? -26.48265 -13.73038 3.06967 1.000 60.11093 63 HIS B O 1
ATOM 2127 N N . GLN B 1 70 ? -25.40098 -13.79960 5.05966 1.000 53.85122 64 GLN B N 1
ATOM 2128 C CA . GLN B 1 70 ? -24.62057 -15.02147 4.77228 1.000 58.47107 64 GLN B CA 1
ATOM 2129 C C . GLN B 1 70 ? -25.43196 -16.33480 4.85377 1.000 63.19755 64 GLN B C 1
ATOM 2130 O O . GLN B 1 70 ? -25.88130 -16.75911 5.92036 1.000 65.01577 64 GLN B O 1
ATOM 2132 N N . LYS B 1 75 ? -17.68807 -23.09019 6.50924 1.000 67.23045 69 LYS B N 1
ATOM 2133 C CA . LYS B 1 75 ? -16.46420 -22.32887 6.78370 1.000 65.16748 69 LYS B CA 1
ATOM 2134 C C . LYS B 1 75 ? -15.71789 -22.00437 5.47902 1.000 63.61613 69 LYS B C 1
ATOM 2135 O O . LYS B 1 75 ? -14.97458 -22.84293 4.96318 1.000 64.26291 69 LYS B O 1
ATOM 2137 N N . PRO B 1 76 ? -15.91726 -20.79005 4.95709 1.000 61.85067 70 PRO B N 1
ATOM 2138 C CA . PRO B 1 76 ? -15.33117 -20.36664 3.68039 1.000 61.16071 70 PRO B CA 1
ATOM 2139 C C . PRO B 1 76 ? -14.00487 -19.64408 3.92943 1.000 54.75767 70 PRO B C 1
ATOM 2140 O O . PRO B 1 76 ? -13.99282 -18.55489 4.51974 1.000 50.73629 70 PRO B O 1
ATOM 2142 N N . ARG B 1 77 ? -12.89118 -20.24418 3.46316 1.000 52.97402 71 ARG B N 1
ATOM 2143 C CA . ARG B 1 77 ? -11.54331 -19.69792 3.65143 1.000 50.54550 71 ARG B CA 1
ATOM 2144 C C . ARG B 1 77 ? -10.83547 -19.32878 2.35040 1.000 43.83269 71 ARG B C 1
ATOM 2145 O O . ARG B 1 77 ? -9.81149 -18.63597 2.39307 1.000 35.15138 71 ARG B O 1
ATOM 2153 N N . LEU B 1 78 ? -11.32891 -19.77825 1.20218 1.000 45.59140 72 LEU B N 1
ATOM 2154 C CA . LEU B 1 78 ? -10.67444 -19.52051 -0.07138 1.000 47.89766 72 LEU B CA 1
ATOM 2155 C C . LEU B 1 78 ? -11.70375 -18.98274 -1.05295 1.000 47.09336 72 LEU B C 1
ATOM 2156 O O . LEU B 1 78 ? -12.83436 -19.46983 -1.10280 1.000 45.02669 72 LEU B O 1
ATOM 2158 N N . LYS B 1 79 ? -11.32611 -17.95676 -1.80827 1.000 49.49376 73 LYS B N 1
ATOM 2159 C CA . LYS B 1 79 ? -12.21385 -17.33809 -2.78891 1.000 53.05107 73 LYS B CA 1
ATOM 2160 C C . LYS B 1 79 ? -11.62539 -17.59520 -4.17192 1.000 55.22808 73 LYS B C 1
ATOM 2161 O O . LYS B 1 79 ? -10.45612 -17.27475 -4.41814 1.000 49.88829 73 LYS B O 1
ATOM 2163 N N . VAL B 1 80 ? -12.41619 -18.20587 -5.05673 1.000 61.30735 74 VAL B N 1
ATOM 2164 C CA . VAL B 1 80 ? -11.93142 -18.57037 -6.39354 1.000 70.33259 74 VAL B CA 1
ATOM 2165 C C . VAL B 1 80 ? -12.61526 -17.74924 -7.48594 1.000 75.99522 74 VAL B C 1
ATOM 2166 O O . VAL B 1 80 ? -13.02272 -16.60769 -7.25470 1.000 76.11303 74 VAL B O 1
ATOM 2168 N N . SER B 1 90 ? -6.77224 -18.45414 -6.82506 1.000 55.68857 84 SER B N 1
ATOM 2169 C CA . SER B 1 90 ? -7.64799 -18.31063 -5.65170 1.000 52.62866 84 SER B CA 1
ATOM 2170 C C . SER B 1 90 ? -7.01283 -17.56458 -4.45736 1.000 47.48668 84 SER B C 1
ATOM 2171 O O . SER B 1 90 ? -5.91463 -17.92671 -3.95889 1.000 47.45848 84 SER B O 1
ATOM 2173 N N . LEU B 1 91 ? -7.73089 -16.57293 -3.93160 1.000 41.51925 85 LEU B N 1
ATOM 2174 C CA . LEU B 1 91 ? -7.19999 -15.75795 -2.85083 1.000 36.60757 85 LEU B CA 1
ATOM 2175 C C . LEU B 1 91 ? -7.76993 -16.23320 -1.52103 1.000 34.13550 85 LEU B C 1
ATOM 2176 O O . LEU B 1 91 ? -8.87923 -16.76503 -1.47076 1.000 32.94121 85 LEU B O 1
ATOM 2181 N N . GLY B 1 92 ? -7.00375 -16.02917 -0.44497 1.000 29.78922 86 GLY B N 1
ATOM 2182 C CA . GLY B 1 92 ? -7.52668 -16.28237 0.87905 1.000 24.86927 86 GLY B CA 1
ATOM 2183 C C . GLY B 1 92 ? -8.64272 -15.32175 1.25095 1.000 24.48035 86 GLY B C 1
ATOM 2184 O O . GLY B 1 92 ? -8.65484 -14.15437 0.85827 1.000 25.33291 86 GLY B O 1
ATOM 2185 N N . VAL B 1 93 ? -9.60743 -15.81868 2.02176 1.000 23.45249 87 VAL B N 1
ATOM 2186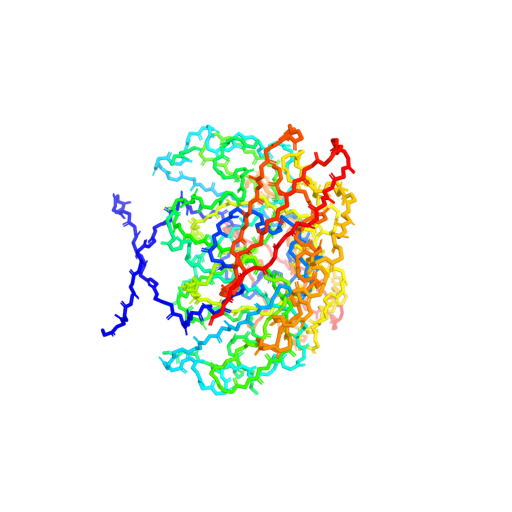 C CA . VAL B 1 93 ? -10.73776 -14.96549 2.38143 1.000 25.78965 87 VAL B CA 1
ATOM 2187 C C . VAL B 1 93 ? -10.24913 -13.70932 3.09927 1.000 25.51063 87 VAL B C 1
ATOM 2188 O O . VAL B 1 93 ? -10.80220 -12.61603 2.91222 1.000 24.52314 87 VAL B O 1
ATOM 2192 N N . PHE B 1 94 ? -9.18195 -13.82767 3.87846 1.000 22.45912 88 PHE B N 1
ATOM 2193 C CA . PHE B 1 94 ? -8.67042 -12.68454 4.63177 1.000 20.60141 88 PHE B CA 1
ATOM 2194 C C . PHE B 1 94 ? -7.87007 -11.72720 3.76026 1.000 20.91499 88 PHE B C 1
ATOM 2195 O O . PHE B 1 94 ? -7.47634 -10.65906 4.24617 1.000 20.93479 88 PHE B O 1
ATOM 2203 N N . ALA B 1 95 ? -7.61818 -12.09629 2.50613 1.000 21.61875 89 ALA B N 1
ATOM 2204 C CA . ALA B 1 95 ? -7.00729 -11.19900 1.53918 1.000 28.20232 89 ALA B CA 1
ATOM 2205 C C . ALA B 1 95 ? -8.06000 -10.47092 0.69988 1.000 29.14700 89 ALA B C 1
ATOM 2206 O O . ALA B 1 95 ? -7.70695 -9.76949 -0.25510 1.000 27.39347 89 ALA B O 1
ATOM 2208 N N . THR B 1 96 ? -9.33763 -10.64114 1.03567 1.000 23.69099 90 THR B N 1
ATOM 2209 C CA . THR B 1 96 ? -10.44928 -10.13227 0.25529 1.000 27.31882 90 THR B CA 1
ATOM 2210 C C . THR B 1 96 ? -11.46533 -9.46940 1.15674 1.000 27.12822 90 THR B C 1
ATOM 2211 O O . THR B 1 96 ? -11.48685 -9.64317 2.39140 1.000 23.90383 90 THR B O 1
ATOM 2215 N N . ARG B 1 97 ? -12.33583 -8.72448 0.49739 1.000 32.41543 91 ARG B N 1
ATOM 2216 C CA . ARG B 1 97 ? -13.53924 -8.19659 1.11495 1.000 38.98511 91 ARG B CA 1
ATOM 2217 C C . ARG B 1 97 ? -14.76246 -9.00980 0.69741 1.000 37.88357 91 ARG B C 1
ATOM 2218 O O . ARG B 1 97 ? -15.87515 -8.47299 0.62132 1.000 41.75127 91 ARG B O 1
ATOM 2226 N N . ALA B 1 98 ? -14.56833 -10.30370 0.43111 1.000 31.56184 92 ALA B N 1
ATOM 2227 C CA . ALA B 1 98 ? -15.68283 -11.14685 0.03655 1.000 32.47934 92 ALA B CA 1
ATOM 2228 C C . ALA B 1 98 ? -16.76031 -11.10920 1.10670 1.000 31.47305 92 ALA B C 1
ATOM 2229 O O . ALA B 1 98 ? -16.47578 -10.93247 2.29843 1.000 31.32543 92 ALA B O 1
ATOM 2231 N N . THR B 1 99 ? -17.99762 -11.33810 0.67574 1.000 28.48554 93 THR B N 1
ATOM 2232 C CA . THR B 1 99 ? -19.15804 -11.19457 1.54367 1.000 31.30203 93 THR B CA 1
ATOM 2233 C C . THR B 1 99 ? -19.47763 -12.45493 2.35156 1.000 33.45414 93 THR B C 1
ATOM 2234 O O . THR B 1 99 ? -20.19534 -12.34916 3.34242 1.000 36.43220 93 THR B O 1
ATOM 2238 N N . HIS B 1 100 ? -18.96711 -13.63166 1.97528 1.000 31.47717 94 HIS B N 1
ATOM 2239 C CA . HIS B 1 100 ? -19.12976 -14.85627 2.77230 1.000 35.65188 94 HIS B CA 1
ATOM 2240 C C . HIS B 1 100 ? -17.81502 -15.02602 3.50845 1.000 33.53618 94 HIS B C 1
ATOM 2241 O O . HIS B 1 100 ? -16.81207 -15.39322 2.90256 1.000 34.26585 94 HIS B O 1
ATOM 2248 N N . ARG B 1 101 ? -17.79447 -14.69518 4.79305 1.000 26.12960 95 ARG B N 1
ATOM 2249 C CA . ARG B 1 101 ? -16.55018 -14.71607 5.55702 1.000 27.82058 95 ARG B CA 1
ATOM 2250 C C . ARG B 1 101 ? -16.83044 -15.06828 7.02087 1.000 27.46889 95 ARG B C 1
ATOM 2251 O O . ARG B 1 101 ? -17.98325 -15.00533 7.46974 1.000 24.14350 95 ARG B O 1
ATOM 2259 N N . PRO B 1 102 ? -15.81330 -15.52751 7.76058 1.000 26.65568 96 PRO B N 1
ATOM 2260 C CA . PRO B 1 102 ? -16.01045 -15.86448 9.17934 1.000 24.63101 96 PRO B CA 1
ATOM 2261 C C . PRO B 1 102 ? -16.66882 -14.71082 9.91934 1.000 23.70351 96 PRO B C 1
ATOM 2262 O O . PRO B 1 102 ? -16.29419 -13.54833 9.75438 1.000 21.00540 96 PRO B O 1
ATOM 2266 N N . ASN B 1 103 ? -17.69600 -15.03646 10.69051 1.000 21.91101 97 ASN B N 1
ATOM 2267 C CA . ASN B 1 103 ? -18.46230 -14.07635 11.50027 1.000 20.97904 97 ASN B CA 1
ATOM 2268 C C . ASN B 1 103 ? -19.37630 -13.11366 10.75967 1.000 22.92862 97 ASN B C 1
ATOM 2269 O O . ASN B 1 103 ? -20.21256 -12.49302 11.40841 1.000 23.50569 97 ASN B O 1
ATOM 2274 N N . GLY B 1 104 ? -19.28004 -12.99872 9.43224 1.000 19.43674 98 GLY B N 1
ATOM 2275 C CA . GLY B 1 104 ? -20.33884 -12.33850 8.67741 1.000 14.86793 98 GLY B CA 1
ATOM 2276 C C . GLY B 1 104 ? -20.45599 -10.82250 8.82559 1.000 16.85039 98 GLY B C 1
ATOM 2277 O O . GLY B 1 104 ? -21.54796 -10.28900 8.61488 1.000 18.22083 98 GLY B O 1
ATOM 2278 N N . ILE B 1 105 ? -19.38442 -10.10578 9.19942 1.000 14.23889 99 ILE B N 1
ATOM 2279 C CA . ILE B 1 105 ? -19.45294 -8.66487 9.45606 1.000 13.07792 99 ILE B CA 1
ATOM 2280 C C . ILE B 1 105 ? -18.71132 -7.90692 8.36440 1.000 18.67345 99 ILE B C 1
ATOM 2281 O O . ILE B 1 105 ? -17.59878 -8.28122 8.00643 1.000 17.59785 99 ILE B O 1
ATOM 2286 N N . GLY B 1 106 ? -19.32349 -6.84205 7.83665 1.000 14.92942 100 GLY B N 1
ATOM 2287 C CA . GLY B 1 106 ? -18.68460 -6.00524 6.84778 1.000 14.85802 100 GLY B CA 1
ATOM 2288 C C . GLY B 1 106 ? -18.46880 -4.62733 7.43608 1.000 17.96437 100 GLY B C 1
ATOM 2289 O O . GLY B 1 106 ? -19.01877 -4.28654 8.47414 1.000 13.84726 100 GLY B O 1
ATOM 2290 N N . GLN B 1 107 ? -17.70556 -3.81151 6.71001 1.000 14.76173 101 GLN B N 1
ATOM 2291 C CA . GLN B 1 107 ? -17.48140 -2.45071 7.15865 1.000 14.26733 101 GLN B CA 1
ATOM 2292 C C . GLN B 1 107 ? -17.65628 -1.57159 5.93860 1.000 17.09213 101 GLN B C 1
ATOM 2293 O O . GLN B 1 107 ? -17.36519 -2.00587 4.82103 1.000 18.24717 101 GLN B O 1
ATOM 2299 N N . SER B 1 108 ? -18.21073 -0.37980 6.13537 1.000 14.11888 102 SER B N 1
ATOM 2300 C CA . SER B 1 108 ? -18.19814 0.51680 4.99857 1.000 19.71344 102 SER B CA 1
ATOM 2301 C C . SER B 1 108 ? -18.12420 1.96617 5.48234 1.000 16.32649 102 SER B C 1
ATOM 2302 O O . SER B 1 108 ? -18.60612 2.30436 6.57577 1.000 14.05886 102 SER B O 1
ATOM 2305 N N . VAL B 1 109 ? -17.48115 2.81369 4.66690 1.000 17.36170 103 VAL B N 1
ATOM 2306 C CA . VAL B 1 109 ? -17.40800 4.24691 4.95175 1.000 18.58485 103 VAL B CA 1
ATOM 2307 C C . VAL B 1 109 ? -18.39614 4.91430 4.02626 1.000 21.07155 103 VAL B C 1
ATOM 2308 O O . VAL B 1 109 ? -18.45997 4.58298 2.83012 1.000 18.87329 103 VAL B O 1
ATOM 2312 N N . VAL B 1 110 ? -19.22509 5.80245 4.59545 1.000 16.04754 104 VAL B N 1
ATOM 2313 C CA . VAL B 1 110 ? -20.30538 6.41274 3.83912 1.000 13.75710 104 VAL B CA 1
ATOM 2314 C C . VAL B 1 110 ? -20.32983 7.87832 4.19966 1.000 18.03960 104 VAL B C 1
ATOM 2315 O O . VAL B 1 110 ? -19.98846 8.26200 5.31204 1.000 13.84018 104 VAL B O 1
ATOM 2319 N N . ARG B 1 111 ? -20.78604 8.69217 3.26773 1.000 15.09287 105 ARG B N 1
ATOM 2320 C CA . ARG B 1 111 ? -20.94753 10.11054 3.52452 1.000 17.04600 105 ARG B CA 1
ATOM 2321 C C . ARG B 1 111 ? -22.19258 10.32829 4.37218 1.000 15.53994 105 ARG B C 1
ATOM 2322 O O . ARG B 1 111 ? -23.26347 9.78338 4.07023 1.000 14.75686 105 ARG B O 1
ATOM 2330 N N . LEU B 1 112 ? -22.04408 11.09937 5.46825 1.000 14.29493 106 LEU B N 1
ATOM 2331 C CA . LEU B 1 112 ? -23.15267 11.43096 6.35471 1.000 15.57678 106 LEU B CA 1
ATOM 2332 C C . LEU B 1 112 ? -23.72208 12.76297 5.85582 1.000 20.92507 106 LEU B C 1
ATOM 2333 O O . LEU B 1 112 ? -23.04399 13.79062 5.93273 1.000 21.21714 106 LEU B O 1
ATOM 2338 N N . GLU B 1 113 ? -24.94170 12.73881 5.31336 1.000 16.16565 107 GLU B N 1
ATOM 2339 C CA . GLU B 1 113 ? -25.54072 13.98888 4.83253 1.000 19.42222 107 GLU B CA 1
ATOM 2340 C C . GLU B 1 113 ? -26.15257 14.77257 5.97287 1.000 22.46142 107 GLU B C 1
ATOM 2341 O O . GLU B 1 113 ? -26.27310 15.98846 5.88000 1.000 21.88961 107 GLU B O 1
ATOM 2347 N N . GLY B 1 114 ? -26.58854 14.08886 7.02055 1.000 19.78892 108 GLY B N 1
ATOM 2348 C CA . GLY B 1 114 ? -27.24180 14.77010 8.12928 1.000 25.05690 108 GLY B CA 1
ATOM 2349 C C . GLY B 1 114 ? -27.92701 13.72900 8.99419 1.000 21.08128 108 GLY B C 1
ATOM 2350 O O . GLY B 1 114 ? -27.91075 12.53297 8.69004 1.000 20.53559 108 GLY B O 1
ATOM 2351 N N . PHE B 1 115 ? -28.55320 14.20199 10.06583 1.000 19.20372 109 PHE B N 1
ATOM 2352 C CA . PHE B 1 115 ? -29.19276 13.24190 10.94284 1.000 19.71742 109 PHE B CA 1
ATOM 2353 C C . PHE B 1 115 ? -30.26537 13.92940 11.76828 1.000 24.33803 109 PHE B C 1
ATOM 2354 O O . PHE B 1 115 ? -30.30401 15.15783 11.88440 1.000 25.31000 109 PHE B O 1
ATOM 2362 N N . GLU B 1 116 ? -31.12615 13.10367 12.35860 1.000 23.43490 110 GLU B N 1
ATOM 2363 C CA . GLU B 1 116 ? -32.08708 13.54928 13.35074 1.000 24.94607 110 GLU B CA 1
ATOM 2364 C C . GLU B 1 116 ? -32.25234 12.37818 14.30315 1.000 25.66008 110 GLU B C 1
ATOM 2365 O O . GLU B 1 116 ? -31.65028 11.32043 14.09902 1.000 24.48549 110 GLU B O 1
ATOM 2371 N N . ALA B 1 117 ? -33.04451 12.56576 15.36019 1.000 26.12414 111 ALA B N 1
ATOM 2372 C CA . ALA B 1 117 ? -33.31168 11.44481 16.26671 1.000 25.56877 111 ALA B CA 1
ATOM 2373 C C . ALA B 1 117 ? -33.75866 10.20797 15.49565 1.000 26.02472 111 ALA B C 1
ATOM 2374 O O . ALA B 1 117 ? -34.71822 10.26089 14.72538 1.000 27.04915 111 ALA B O 1
ATOM 2376 N N . GLY B 1 118 ? -33.04039 9.10855 15.65281 1.000 25.58274 112 GLY B N 1
ATOM 2377 C CA . GLY B 1 118 ? -33.47391 7.86537 15.06215 1.000 25.18623 112 GLY B CA 1
ATOM 2378 C C . GLY B 1 118 ? -33.15267 7.68103 13.58772 1.000 21.53391 112 GLY B C 1
ATOM 2379 O O . GLY B 1 118 ? -33.50871 6.64076 13.02322 1.000 20.74265 112 GLY B O 1
ATOM 2380 N N . ARG B 1 119 ? -32.41201 8.59284 12.96678 1.000 22.24435 113 ARG B N 1
ATOM 2381 C CA . ARG B 1 119 ? -32.16926 8.41572 11.52738 1.000 22.08108 113 ARG B CA 1
ATOM 2382 C C . ARG B 1 119 ? -30.90008 9.13851 11.07984 1.000 20.94452 113 ARG B C 1
ATOM 2383 O O . ARG B 1 119 ? -30.72203 10.33404 11.38933 1.000 23.06138 113 ARG B O 1
ATOM 2391 N N . LEU B 1 120 ? -30.05668 8.44499 10.30017 1.000 18.76070 114 LEU B N 1
ATOM 2392 C CA . LEU B 1 120 ? -28.95854 9.05823 9.56029 1.000 18.44626 114 LEU B CA 1
ATOM 2393 C C . LEU B 1 120 ? -29.33882 9.09951 8.08602 1.000 19.83172 114 LEU B C 1
ATOM 2394 O O . LEU B 1 120 ? -29.84204 8.09525 7.54949 1.000 16.06025 114 LEU B O 1
ATOM 2399 N N . TRP B 1 121 ? -29.03947 10.22186 7.44106 1.000 18.59189 115 TRP B N 1
ATOM 2400 C CA . TRP B 1 121 ? -29.13454 10.38343 5.97893 1.000 20.92523 115 TRP B CA 1
ATOM 2401 C C . TRP B 1 121 ? -27.76195 10.15918 5.35925 1.000 17.69134 115 TRP B C 1
ATOM 2402 O O . TRP B 1 121 ? -26.79408 10.82351 5.73406 1.000 18.13845 115 TRP B O 1
ATOM 2413 N N . LEU B 1 122 ? -27.68335 9.23635 4.39574 1.000 14.84109 116 LEU B N 1
ATOM 2414 C CA . LEU B 1 122 ? -26.42608 8.76753 3.85938 1.000 15.22611 116 LEU B CA 1
ATOM 2415 C C . LEU B 1 122 ? -26.38987 9.00222 2.34135 1.000 15.51762 116 LEU B C 1
ATOM 2416 O O . LEU B 1 122 ? -27.42564 8.99549 1.67061 1.000 17.15715 116 LEU B O 1
ATOM 2421 N N . SER B 1 123 ? -25.18147 9.13715 1.80579 1.000 15.56016 117 SER B N 1
ATOM 2422 C CA . SER B 1 123 ? -25.00978 9.23734 0.35627 1.000 16.67781 117 SER B CA 1
ATOM 2423 C C . SER B 1 123 ? -23.72590 8.53469 0.00184 1.000 17.89065 117 SER B C 1
ATOM 2424 O O . SER B 1 123 ? -22.86948 8.28730 0.86805 1.000 15.34654 117 SER B O 1
ATOM 2427 N N . GLY B 1 124 ? -23.62988 8.15860 -1.27319 1.000 19.09924 118 GLY B N 1
ATOM 2428 C CA . GLY B 1 124 ? -22.51595 7.32732 -1.64806 1.000 17.32923 118 GLY B CA 1
ATOM 2429 C C . GLY B 1 124 ? -22.59676 5.97382 -0.99724 1.000 16.82746 118 GLY B C 1
ATOM 2430 O O . GLY B 1 124 ? -21.56037 5.39723 -0.66124 1.000 20.78948 118 GLY B O 1
ATOM 2431 N N . ILE B 1 125 ? -23.78599 5.44536 -0.84259 1.000 17.76491 119 ILE B N 1
ATOM 2432 C CA . ILE B 1 125 ? -23.97436 4.25167 -0.02742 1.000 19.69039 119 ILE B CA 1
ATOM 2433 C C . ILE B 1 125 ? -23.57044 3.01865 -0.83977 1.000 21.23996 119 ILE B C 1
ATOM 2434 O O . ILE B 1 125 ? -23.63904 3.01344 -2.07317 1.000 15.96754 119 ILE B O 1
ATOM 2439 N N . ASP B 1 126 ? -23.12395 1.95006 -0.14983 1.000 15.59489 120 ASP B N 1
ATOM 2440 C CA . ASP B 1 126 ? -22.81909 0.69699 -0.82249 1.000 19.22763 120 ASP B CA 1
ATOM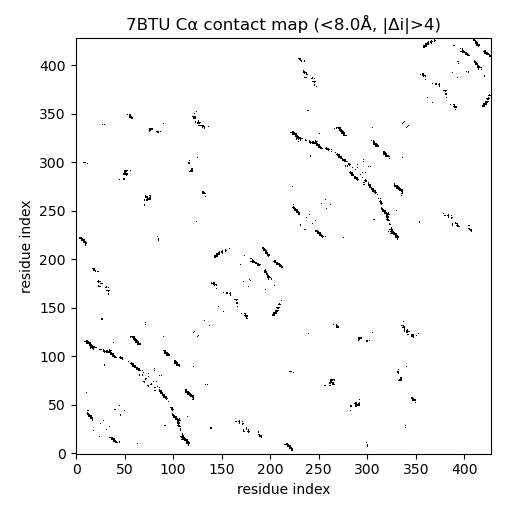 2441 C C . ASP B 1 126 ? -23.49056 -0.48327 -0.14363 1.000 19.99779 120 ASP B C 1
ATOM 2442 O O . ASP B 1 126 ? -22.94672 -1.58865 -0.17905 1.000 21.11498 120 ASP B O 1
ATOM 2447 N N . LEU B 1 127 ? -24.58418 -0.25061 0.57695 1.000 18.82593 121 LEU B N 1
ATOM 2448 C CA . LEU B 1 127 ? -25.24341 -1.29131 1.35583 1.000 17.46653 121 LEU B CA 1
ATOM 2449 C C . LEU B 1 127 ? -26.59093 -1.62128 0.76118 1.000 19.25296 121 LEU B C 1
ATOM 2450 O O . LEU B 1 127 ? -27.33408 -0.72084 0.38100 1.000 16.68555 121 LEU B O 1
ATOM 2455 N N . LEU B 1 128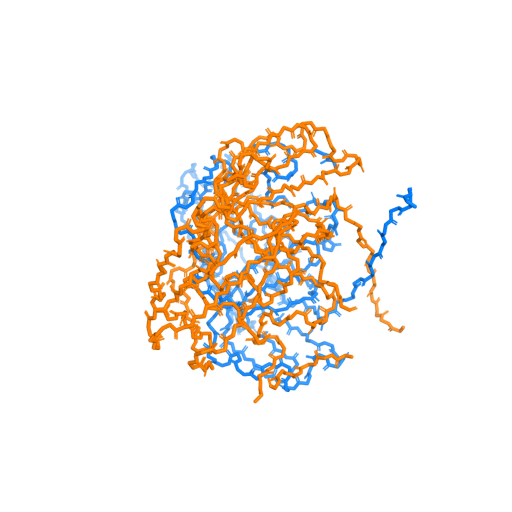 ? -26.94288 -2.89701 0.79203 1.000 16.22427 122 LEU B N 1
ATOM 2456 C CA . LEU B 1 128 ? -28.24344 -3.33359 0.30626 1.000 19.31257 122 LEU B CA 1
ATOM 2457 C C . LEU B 1 128 ? -29.36337 -2.84779 1.20687 1.000 17.20755 122 LEU B C 1
ATOM 2458 O O . LEU B 1 128 ? -29.20510 -2.72217 2.43252 1.000 17.55535 122 LEU B O 1
ATOM 2463 N N . ASP B 1 129 ? -30.51652 -2.58747 0.58062 1.000 18.07054 123 ASP B N 1
ATOM 2464 C CA . ASP B 1 129 ? -31.74058 -2.28439 1.30978 1.000 16.05487 123 ASP B CA 1
ATOM 2465 C C . ASP B 1 129 ? -31.98610 -3.40102 2.32255 1.000 18.40510 123 ASP B C 1
ATOM 2466 O O . ASP B 1 129 ? -31.85806 -4.59134 1.99494 1.000 14.78879 123 ASP B O 1
ATOM 2471 N N . GLY B 1 130 ? -32.33486 -3.01931 3.55485 1.000 15.12382 124 GLY B N 1
ATOM 2472 C CA . GLY B 1 130 ? -32.57344 -4.01641 4.60296 1.000 18.22098 124 GLY B CA 1
ATOM 2473 C C . GLY B 1 130 ? -31.35410 -4.44998 5.39675 1.000 18.02891 124 GLY B C 1
ATOM 2474 O O . GLY B 1 130 ? -31.48833 -5.29448 6.30932 1.000 18.35465 124 GLY B O 1
ATOM 2475 N N . THR B 1 131 ? -30.16301 -3.91202 5.09266 1.000 14.38629 125 THR B N 1
ATOM 2476 C CA . THR B 1 131 ? -28.95541 -4.36900 5.74734 1.000 16.80210 125 THR B CA 1
ATOM 2477 C C . THR B 1 131 ? -29.02134 -4.06820 7.24932 1.000 13.99324 125 THR B C 1
ATOM 2478 O O . THR B 1 131 ? -29.25294 -2.90648 7.61557 1.000 13.03877 125 THR B O 1
ATOM 2482 N N . PRO B 1 132 ? -28.78351 -5.05144 8.13450 1.000 16.98589 126 PRO B N 1
ATOM 2483 C CA . PRO B 1 132 ? -28.72500 -4.74592 9.58580 1.000 15.63449 126 PRO B CA 1
ATOM 2484 C C . PRO B 1 132 ? -27.38524 -4.10244 9.92669 1.000 15.54080 126 PRO B C 1
ATOM 2485 O O . PRO B 1 132 ? -26.32950 -4.61140 9.55007 1.000 17.94774 126 PRO B O 1
ATOM 2489 N N . VAL B 1 133 ? -27.41918 -3.02486 10.69813 1.000 16.69670 127 VAL B N 1
ATOM 2490 C CA . VAL B 1 133 ? -26.20009 -2.29942 11.07478 1.000 15.77477 127 VAL B CA 1
ATOM 2491 C C . VAL B 1 133 ? -25.91438 -2.56230 12.55080 1.000 13.65010 127 VAL B C 1
ATOM 2492 O O . VAL B 1 133 ? -26.82953 -2.51796 13.37899 1.000 14.56333 127 VAL B O 1
ATOM 2496 N N . LEU B 1 134 ? -24.63115 -2.78935 12.87920 1.000 15.29955 128 LEU B N 1
ATOM 2497 C CA . LEU B 1 134 ? -24.18808 -3.02520 14.26087 1.000 13.85227 128 LEU B CA 1
ATOM 2498 C C . LEU B 1 134 ? -23.56063 -1.83218 14.93832 1.000 14.91260 128 LEU B C 1
ATOM 2499 O O . LEU B 1 134 ? -23.53201 -1.79866 16.19872 1.000 18.48742 128 LEU B O 1
ATOM 2504 N N . ASP B 1 135 ? -23.00252 -0.88984 14.18529 1.000 14.96956 129 ASP B N 1
ATOM 2505 C CA . ASP B 1 135 ? -22.25675 0.19029 14.84814 1.000 13.96778 129 ASP B CA 1
ATOM 2506 C C . ASP B 1 135 ? -22.15411 1.35586 13.87655 1.000 14.30965 129 ASP B C 1
ATOM 2507 O O . ASP B 1 135 ? -22.23906 1.17580 12.66318 1.000 13.92739 129 ASP B O 1
ATOM 2512 N N . ILE B 1 136 ? -21.97828 2.55007 14.43563 1.000 14.28360 130 ILE B N 1
ATOM 2513 C CA . ILE B 1 136 ? -21.66682 3.79848 13.73940 1.000 12.04953 130 ILE B CA 1
ATOM 2514 C C . ILE B 1 136 ? -20.46797 4.39636 14.46498 1.000 17.13796 130 ILE B C 1
ATOM 2515 O O . ILE B 1 136 ? -20.48824 4.49754 15.70532 1.000 16.42366 130 ILE B O 1
ATOM 2520 N N . LYS B 1 137 ? -19.46593 4.84814 13.71647 1.000 16.78851 131 LYS B N 1
ATOM 2521 C CA . LYS B 1 137 ? -18.32568 5.59049 14.29923 1.000 16.66676 131 LYS B CA 1
ATOM 2522 C C . LYS B 1 137 ? -17.88815 6.64561 13.29301 1.000 17.04885 131 LYS B C 1
ATOM 2523 O O . LYS B 1 137 ? -18.00407 6.42614 12.08244 1.000 17.60499 131 LYS B O 1
ATOM 2525 N N . PRO B 1 138 ? -17.33374 7.76823 13.75352 1.000 17.30341 132 PRO B N 1
ATOM 2526 C CA . PRO B 1 138 ? -16.80102 8.77505 12.81491 1.000 17.71528 132 PRO B CA 1
ATOM 2527 C C . PRO B 1 138 ? -15.62962 8.21057 12.05117 1.000 19.00160 132 PRO B C 1
ATOM 2528 O O . PRO B 1 138 ? -14.77813 7.54245 12.62593 1.000 16.36896 132 PRO B O 1
ATOM 2532 N N . TYR B 1 139 ? -15.57491 8.53516 10.75644 1.000 14.54222 133 TYR B N 1
ATOM 2533 C CA . TYR B 1 139 ? -14.37083 8.34144 9.96602 1.000 18.16193 133 TYR B CA 1
ATOM 2534 C C . TYR B 1 139 ? -13.38650 9.46564 10.29779 1.000 16.84615 133 TYR B C 1
ATOM 2535 O O . TYR B 1 139 ? -13.75412 10.64120 10.30979 1.000 18.66923 133 TYR B O 1
ATOM 2544 N N . VAL B 1 140 ? -12.14045 9.10810 10.60330 1.000 18.15251 134 VAL B N 1
ATOM 2545 C CA . VAL B 1 140 ? -11.14354 10.10007 10.99533 1.000 15.49598 134 VAL B CA 1
ATOM 2546 C C . VAL B 1 140 ? -9.89607 9.92883 10.14220 1.000 19.76448 134 VAL B C 1
ATOM 2547 O O . VAL B 1 140 ? -9.17313 8.93174 10.30588 1.000 17.62897 134 VAL B O 1
ATOM 2551 N N . PRO B 1 141 ? -9.58856 10.88906 9.25918 1.000 21.77387 135 PRO B N 1
ATOM 2552 C CA . PRO B 1 141 ? -8.53252 10.66884 8.25244 1.000 22.81146 135 PRO B CA 1
ATOM 2553 C C . PRO B 1 141 ? -7.16368 10.38496 8.82753 1.000 22.52111 135 PRO B C 1
ATOM 2554 O O . PRO B 1 141 ? -6.39134 9.61085 8.24668 1.000 22.56662 135 PRO B O 1
ATOM 2558 N N . TYR B 1 142 ? -6.77165 11.06921 9.89685 1.000 21.15304 136 TYR B N 1
ATOM 2559 C CA . TYR B 1 142 ? -5.41294 10.80695 10.33401 1.000 25.86286 136 TYR B CA 1
ATOM 2560 C C . TYR B 1 142 ? -5.24727 9.34422 10.72103 1.000 20.48907 136 TYR B C 1
ATOM 2561 O O . TYR B 1 142 ? -4.17932 8.77576 10.47954 1.000 24.77147 136 TYR B O 1
ATOM 2570 N N . ALA B 1 143 ? -6.30432 8.70278 11.22645 1.000 19.22345 137 ALA B N 1
ATOM 2571 C CA . ALA B 1 143 ? -6.19416 7.30815 11.62404 1.000 23.59614 137 ALA B CA 1
ATOM 2572 C C . ALA B 1 143 ? -6.56628 6.33977 10.50376 1.000 23.45096 137 ALA B C 1
ATOM 2573 O O . ALA B 1 143 ? -5.97053 5.26270 10.42937 1.000 24.85399 137 ALA B O 1
ATOM 2575 N N . ASP B 1 144 ? -7.48051 6.72428 9.60813 1.000 17.85669 138 ASP B N 1
ATOM 2576 C CA . ASP B 1 144 ? -8.11208 5.78462 8.67925 1.000 17.26017 138 ASP B CA 1
ATOM 2577 C C . ASP B 1 144 ? -7.61242 5.92160 7.23828 1.000 19.02119 138 ASP B C 1
ATOM 2578 O O . ASP B 1 144 ? -7.76429 4.98191 6.46523 1.000 20.04154 138 ASP B O 1
ATOM 2583 N N . ALA B 1 145 ? -7.05327 7.07213 6.86637 1.000 17.03557 139 ALA B N 1
ATOM 2584 C CA . ALA B 1 145 ? -6.59396 7.34451 5.49012 1.000 20.53790 139 ALA B CA 1
ATOM 2585 C C . ALA B 1 145 ? -5.07900 7.20014 5.57301 1.000 19.03092 139 ALA B C 1
ATOM 2586 O O . ALA B 1 145 ? -4.37198 8.11765 5.99609 1.000 20.39143 139 ALA B O 1
ATOM 2588 N N . VAL B 1 146 ? -4.59257 6.04580 5.14886 1.000 21.89242 140 VAL B N 1
ATOM 2589 C CA . VAL B 1 146 ? -3.22352 5.61090 5.39114 1.000 21.92184 140 VAL B CA 1
ATOM 2590 C C . VAL B 1 146 ? -2.43105 5.84692 4.10871 1.000 26.24726 140 VAL B C 1
ATOM 2591 O O . VAL B 1 146 ? -2.53064 5.07524 3.14539 1.000 25.24032 140 VAL B O 1
ATOM 2595 N N . ALA B 1 147 ? -1.68270 6.94599 4.06737 1.000 25.66074 141 ALA B N 1
ATOM 2596 C CA . ALA B 1 147 ? -1.14224 7.36808 2.77926 1.000 31.05632 141 ALA B CA 1
ATOM 2597 C C . ALA B 1 147 ? -0.08751 6.38740 2.26694 1.000 32.36017 141 ALA B C 1
ATOM 2598 O O . ALA B 1 147 ? 0.01590 6.15576 1.05361 1.000 36.34927 141 ALA B O 1
ATOM 2600 N N . ASP B 1 148 ? 0.65133 5.75726 3.16496 1.000 30.23240 142 ASP B N 1
ATOM 2601 C CA . ASP B 1 148 ? 1.66489 4.80066 2.74081 1.000 37.98801 142 ASP B CA 1
ATOM 2602 C C . ASP B 1 148 ? 1.11599 3.41882 2.36079 1.000 32.28556 142 ASP B C 1
ATOM 2603 O O . ASP B 1 148 ? 1.92574 2.54582 2.02598 1.000 34.34801 142 ASP B O 1
ATOM 2608 N N . ALA B 1 149 ? -0.18295 3.15624 2.50392 1.000 26.65388 143 ALA B N 1
ATOM 2609 C CA . ALA B 1 149 ? -0.70354 1.80003 2.28371 1.000 25.72407 143 ALA B CA 1
ATOM 2610 C C . ALA B 1 149 ? -0.67962 1.43003 0.79468 1.000 30.54147 143 ALA B C 1
ATOM 2611 O O . ALA B 1 149 ? -0.92199 2.26195 -0.08265 1.000 30.21774 143 ALA B O 1
ATOM 2613 N N . ARG B 1 150 ? -0.37557 0.16711 0.52890 1.000 25.52559 144 ARG B N 1
ATOM 2614 C CA . ARG B 1 150 ? -0.29713 -0.39672 -0.81242 1.000 32.76147 144 ARG B CA 1
ATOM 2615 C C . ARG B 1 150 ? -1.07410 -1.70047 -0.85138 1.000 31.83958 144 ARG B C 1
ATOM 2616 O O . ARG B 1 150 ? -1.08795 -2.45594 0.12916 1.000 27.90988 144 ARG B O 1
ATOM 2624 N N . ASN B 1 151 ? -1.73329 -1.96754 -1.97527 1.000 26.99923 145 ASN B N 1
ATOM 2625 C CA . ASN B 1 151 ? -2.46968 -3.22346 -2.11393 1.000 27.44069 145 ASN B CA 1
ATOM 2626 C C . ASN B 1 151 ? -2.38698 -3.64803 -3.56807 1.000 30.41830 145 ASN B C 1
ATOM 2627 O O . ASN B 1 151 ? -3.06229 -3.05352 -4.40029 1.000 27.04468 145 ASN B O 1
ATOM 2632 N N . GLY B 1 152 ? -1.58115 -4.67182 -3.85217 1.000 30.28145 146 GLY B N 1
ATOM 2633 C CA . GLY B 1 152 ? -1.42423 -5.10763 -5.22920 1.000 36.32012 146 GLY B CA 1
ATOM 2634 C C . GLY B 1 152 ? -2.44521 -6.10249 -5.70886 1.000 39.53747 146 GLY B C 1
ATOM 2635 O O . GLY B 1 152 ? -2.38313 -6.49487 -6.87544 1.000 40.80625 146 GLY B O 1
ATOM 2636 N N . ILE B 1 153 ? -3.33776 -6.60555 -4.84916 1.000 37.35902 147 ILE B N 1
ATOM 2637 C CA . ILE B 1 153 ? -4.31608 -7.55804 -5.37160 1.000 38.77132 147 ILE B CA 1
ATOM 2638 C C . ILE B 1 153 ? -5.65398 -6.89523 -5.68946 1.000 39.41942 147 ILE B C 1
ATOM 2639 O O . ILE B 1 153 ? -6.42028 -7.42630 -6.50101 1.000 46.37306 147 ILE B O 1
ATOM 2644 N N . ALA B 1 154 ? -5.95426 -5.76286 -5.07864 1.000 36.48006 148 ALA B N 1
ATOM 2645 C CA . ALA B 1 154 ? -7.14170 -4.97771 -5.37717 1.000 40.49163 148 ALA B CA 1
ATOM 2646 C C . ALA B 1 154 ? -6.84513 -4.10190 -6.58641 1.000 52.22252 148 ALA B C 1
ATOM 2647 O O . ALA B 1 154 ? -6.22512 -3.03983 -6.46159 1.000 57.56955 148 ALA B O 1
ATOM 2649 N N . ASP B 1 155 ? -7.29019 -4.52903 -7.75484 1.000 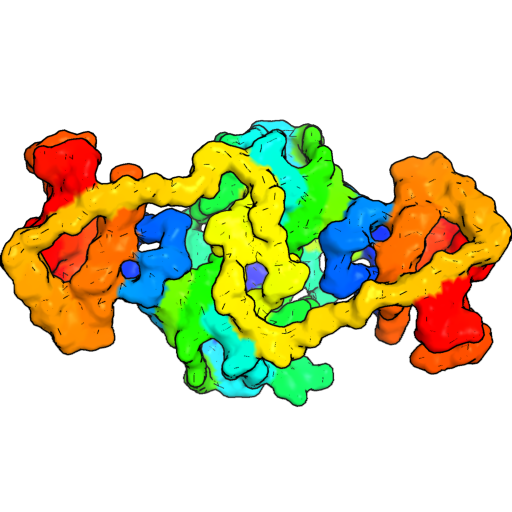57.11962 149 ASP B N 1
ATOM 2650 C CA . ASP B 1 155 ? -7.21285 -3.66390 -8.93010 1.000 60.77280 149 ASP B CA 1
ATOM 2651 C C . ASP B 1 155 ? -8.15279 -2.47507 -8.73971 1.000 57.07410 149 ASP B C 1
ATOM 2652 O O . ASP B 1 155 ? -9.34427 -2.65869 -8.46527 1.000 52.21931 149 ASP B O 1
ATOM 2654 N N . ALA B 1 156 ? -7.60614 -1.25871 -8.81237 1.000 57.93699 150 ALA B N 1
ATOM 2655 C CA . ALA B 1 156 ? -8.45881 -0.08234 -8.79666 1.000 55.44021 150 ALA B CA 1
ATOM 2656 C C . ALA B 1 156 ? -9.35321 -0.13204 -10.03486 1.000 55.97360 150 ALA B C 1
ATOM 2657 O O . ALA B 1 156 ? -8.98185 -0.71861 -11.05396 1.000 57.51328 150 ALA B O 1
ATOM 2659 N N . PRO B 1 157 ? -10.56030 0.40439 -9.94301 1.000 52.87185 151 PRO B N 1
ATOM 2660 C CA . PRO B 1 157 ? -11.54107 0.21294 -11.00011 1.000 52.14827 151 PRO B CA 1
ATOM 2661 C C . PRO B 1 157 ? -11.20084 0.98456 -12.26019 1.000 53.24475 151 PRO B C 1
ATOM 2662 O O . PRO B 1 157 ? -10.50199 2.00965 -12.21540 1.000 54.09991 151 PRO B O 1
ATOM 2666 N N . PRO B 1 158 ? -11.73102 0.52454 -13.38880 1.000 51.79954 152 PRO B N 1
ATOM 2667 C CA . PRO B 1 158 ? -11.54290 1.20533 -14.69678 1.000 55.61440 152 PRO B CA 1
ATOM 2668 C C . PRO B 1 158 ? -12.08239 2.62530 -14.67585 1.000 56.46583 152 PRO B C 1
ATOM 2669 O O . PRO B 1 158 ? -12.87407 2.98615 -13.79686 1.000 45.12672 152 PRO B O 1
ATOM 2673 N N . PRO B 1 159 ? -11.67870 3.46186 -15.64014 1.000 67.92022 153 PRO B N 1
ATOM 2674 C CA . PRO B 1 159 ? -12.02877 4.89901 -15.58694 1.000 69.22182 153 PRO B CA 1
ATOM 2675 C C . PRO B 1 159 ? -13.52214 5.22147 -15.57668 1.000 63.96859 153 PRO B C 1
ATOM 2676 O O . PRO B 1 159 ? -13.88844 6.31673 -15.13710 1.000 74.19872 153 PRO B O 1
ATOM 2680 N N . GLY B 1 160 ? -14.39213 4.34503 -16.03386 1.000 53.14305 154 GLY B N 1
ATOM 2681 C CA . GLY B 1 160 ? -15.80022 4.71534 -15.93378 1.000 44.83184 154 GLY B CA 1
ATOM 2682 C C . GLY B 1 160 ? -16.26844 4.94021 -17.36443 1.000 40.69426 154 GLY B C 1
ATOM 2683 O O . GLY B 1 160 ? -15.53951 5.50750 -18.18454 1.000 38.60739 154 GLY B O 1
ATOM 2684 N N . ILE B 1 161 ? -17.51129 4.55078 -17.64830 1.000 37.84607 155 ILE B N 1
ATOM 2685 C CA . ILE B 1 161 ? -18.03350 4.44881 -19.01489 1.000 37.08283 155 ILE B CA 1
ATOM 2686 C C . ILE B 1 161 ? -19.00269 5.59643 -19.20947 1.000 33.02544 155 ILE B C 1
ATOM 2687 O O . ILE B 1 161 ? -19.75869 5.93194 -18.28781 1.000 33.68274 155 ILE B O 1
ATOM 2692 N N . ALA B 1 162 ? -19.01690 6.15662 -20.41856 1.000 32.71898 156 ALA B N 1
ATOM 2693 C CA . ALA B 1 162 ? -19.99812 7.17236 -20.76493 1.000 32.53400 156 ALA B CA 1
ATOM 2694 C C . ALA B 1 162 ? -21.39519 6.55921 -20.79164 1.000 31.87446 156 ALA B C 1
ATOM 2695 O O . ALA B 1 162 ? -21.57720 5.39297 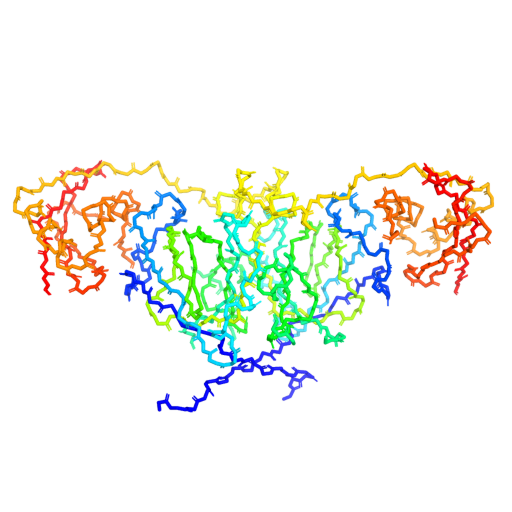-21.18230 1.000 23.68394 156 ALA B O 1
ATOM 2697 N N . VAL B 1 163 ? -22.37770 7.38032 -20.45187 1.000 28.95196 157 VAL B N 1
ATOM 2698 C CA . VAL B 1 163 ? -23.77693 6.98502 -20.40000 1.000 28.79425 157 VAL B CA 1
ATOM 2699 C C . VAL B 1 163 ? -24.59471 7.97844 -21.21228 1.000 28.74944 157 VAL B C 1
ATOM 2700 O O . VAL B 1 163 ? -24.60351 9.16431 -20.89053 1.000 30.07687 157 VAL B O 1
ATOM 2704 N N . GLU B 1 164 ? -25.34766 7.49579 -22.20015 1.000 21.14003 158 GLU B N 1
ATOM 2705 C CA . GLU B 1 164 ? -26.33962 8.32548 -22.89459 1.000 20.97076 158 GLU B CA 1
ATOM 2706 C C . GLU B 1 164 ? -27.74118 7.78275 -22.59835 1.000 24.74169 158 GLU B C 1
ATOM 2707 O O . GLU B 1 164 ? -27.90717 6.68455 -22.06503 1.000 22.32967 158 GLU B O 1
ATOM 2713 N N . TRP B 1 165 ? -28.75229 8.56462 -22.95771 1.000 24.40074 159 TRP B N 1
ATOM 2714 C CA . TRP B 1 165 ? -30.14793 8.33802 -22.57891 1.000 25.84485 159 TRP B CA 1
ATOM 2715 C C . TRP B 1 165 ? -31.04740 8.30470 -23.79971 1.000 25.99955 159 TRP B C 1
ATOM 2716 O O . TRP B 1 165 ? -30.94387 9.19367 -24.65092 1.000 21.31494 159 TRP B O 1
ATOM 2727 N N . SER B 1 166 ? -31.92987 7.31403 -23.90189 1.000 24.59263 160 SER B N 1
ATOM 2728 C CA . SER B 1 166 ? -33.09905 7.47941 -24.76696 1.000 27.75724 160 SER B CA 1
ATOM 2729 C C . SER B 1 166 ? -33.99978 8.58290 -24.21979 1.000 29.41912 160 SER B C 1
ATOM 2730 O O . SER B 1 166 ? -34.07537 8.79525 -23.00837 1.000 24.43393 160 SER B O 1
ATOM 2733 N N . GLU B 1 167 ? -34.68176 9.29784 -25.12662 1.000 25.64035 161 GLU B N 1
ATOM 2734 C CA . GLU B 1 167 ? -35.62352 10.33117 -24.67459 1.000 25.83418 161 GLU B CA 1
ATOM 2735 C C . GLU B 1 167 ? -36.68650 9.75133 -23.73038 1.000 29.58414 161 GLU B C 1
ATOM 2736 O O . GLU B 1 167 ? -37.01054 10.34862 -22.68415 1.000 23.98179 161 GLU B O 1
ATOM 2738 N N . GLN B 1 168 ? -37.19224 8.55150 -24.03788 1.000 26.96464 162 GLN B N 1
ATOM 2739 C CA . GLN B 1 168 ? -38.15472 7.92332 -23.14319 1.000 26.92651 162 GLN B CA 1
ATOM 2740 C C . GLN B 1 168 ? -37.54834 7.70046 -21.75065 1.000 23.27016 162 GLN B C 1
ATOM 2741 O O . GLN B 1 168 ? -38.18749 7.97841 -20.72768 1.000 22.37749 162 GLN B O 1
ATOM 2747 N N . ALA B 1 169 ? -36.32591 7.16134 -21.68048 1.000 21.64132 163 ALA B N 1
ATOM 2748 C CA . ALA B 1 169 ? -35.76345 6.88154 -20.34369 1.000 18.92881 163 ALA B CA 1
ATOM 2749 C C . ALA B 1 169 ? -35.52595 8.16282 -19.54779 1.000 21.98543 163 ALA B C 1
ATOM 2750 O O . ALA B 1 169 ? -35.63718 8.15840 -18.32020 1.000 18.64772 163 ALA B O 1
ATOM 2752 N N . ARG B 1 170 ? -35.13474 9.24916 -20.21890 1.000 22.59698 164 ARG B N 1
ATOM 2753 C CA . ARG B 1 170 ? -34.93161 10.52610 -19.52327 1.000 21.68618 164 ARG B CA 1
ATOM 2754 C C . ARG B 1 170 ? -36.22789 11.01935 -18.90468 1.000 21.21134 164 ARG B C 1
ATOM 2755 O O . ARG B 1 170 ? -36.24676 11.45066 -17.74254 1.000 20.67161 164 ARG B O 1
ATOM 2757 N N . ARG B 1 171 ? -37.33069 10.98067 -19.67662 1.000 21.47529 165 ARG B N 1
ATOM 2758 C CA . ARG B 1 171 ? -38.63309 11.32451 -19.12008 1.000 20.77173 165 ARG B CA 1
ATOM 2759 C C . ARG B 1 171 ? -38.98938 10.40376 -17.95741 1.000 28.37445 165 ARG B C 1
ATOM 2760 O O . ARG B 1 171 ? -39.46843 10.86479 -16.91228 1.000 23.57430 165 ARG B O 1
ATOM 2768 N N . GLN B 1 172 ? -38.84084 9.08530 -18.14905 1.000 19.38014 166 GLN B N 1
ATOM 2769 C CA . GLN B 1 172 ? -39.23082 8.15951 -17.07604 1.000 19.98674 166 GLN B CA 1
ATOM 2770 C C . GLN B 1 172 ? -38.38528 8.35371 -15.82402 1.000 21.97622 166 GLN B C 1
ATOM 2771 O O . GLN B 1 172 ? -38.90683 8.27017 -14.69849 1.000 20.95969 166 GLN B O 1
ATOM 2777 N N . ALA B 1 173 ? -37.07200 8.54225 -15.98208 1.000 21.65189 167 ALA B N 1
ATOM 2778 C CA . ALA B 1 173 ? -36.23485 8.80858 -14.80732 1.000 20.38122 167 ALA B CA 1
ATOM 2779 C C . ALA B 1 173 ? -36.70803 10.05472 -14.07257 1.000 21.29915 167 ALA B C 1
ATOM 2780 O O . ALA B 1 173 ? -36.69210 10.09206 -12.82441 1.000 19.52058 167 ALA B O 1
ATOM 2782 N N . HIS B 1 174 ? -37.08775 11.10646 -14.82680 1.000 17.54220 168 HIS B N 1
ATOM 2783 C CA . HIS B 1 174 ? -37.56982 12.33728 -14.19764 1.000 18.57570 168 HIS B CA 1
ATOM 2784 C C . HIS B 1 174 ? -38.83158 12.05817 -13.38866 1.000 24.44898 168 HIS B C 1
ATOM 2785 O O . HIS B 1 174 ? -38.91418 12.39807 -12.19729 1.000 23.27952 168 HIS B O 1
ATOM 2792 N N . GLU B 1 175 ? -39.82147 11.40572 -14.02614 1.000 22.04631 169 GLU B N 1
ATOM 2793 C CA . GLU B 1 175 ? -41.10990 11.13159 -13.37755 1.000 24.15063 169 GLU B CA 1
ATOM 2794 C C . GLU B 1 175 ? -40.92338 10.27880 -12.11764 1.000 22.63730 169 GLU B C 1
ATOM 2795 O O . GLU B 1 175 ? -41.56497 10.50104 -11.08454 1.000 21.30346 169 GLU B O 1
ATOM 2801 N N . HIS B 1 176 ? -40.08211 9.26830 -12.19880 1.000 20.27569 170 HIS B N 1
ATOM 2802 C CA . HIS B 1 176 ? -39.95192 8.43333 -11.02420 1.000 20.20373 170 HIS B CA 1
ATOM 2803 C C . HIS B 1 176 ? -39.14971 9.13620 -9.93765 1.000 20.88780 170 HIS B C 1
ATOM 2804 O O . HIS B 1 176 ? -39.39139 8.90681 -8.74088 1.000 23.19013 170 HIS B O 1
ATOM 2811 N N . GLY B 1 177 ? -38.20078 9.98943 -10.33244 1.000 20.82799 171 GLY B N 1
ATOM 2812 C CA . GLY B 1 177 ? -37.46449 10.77066 -9.35210 1.000 20.96799 171 GLY B CA 1
ATOM 2813 C C . GLY B 1 177 ? -38.38316 11.72185 -8.60988 1.000 23.92581 171 GLY B C 1
ATOM 2814 O O . GLY B 1 177 ? -38.28814 11.86673 -7.38076 1.000 23.73896 171 GLY B O 1
ATOM 2815 N N . GLN B 1 178 ? -39.32383 12.34379 -9.34157 1.000 25.16522 172 GLN B N 1
ATOM 2816 C CA . GLN B 1 178 ? -40.29147 13.23621 -8.70436 1.000 22.83963 172 GLN B CA 1
ATOM 2817 C C . GLN B 1 178 ? -41.16540 12.46897 -7.72757 1.000 24.94218 172 GLN B C 1
ATOM 2818 O O . GLN B 1 178 ? -41.45056 12.96335 -6.64051 1.000 28.00789 172 GLN B O 1
ATOM 2824 N N . ARG B 1 179 ? -41.59596 11.24971 -8.10505 1.000 19.92935 173 ARG B N 1
ATOM 2825 C CA . ARG B 1 179 ? -42.41744 10.41526 -7.22040 1.000 23.83495 173 ARG B CA 1
ATOM 2826 C C . ARG B 1 179 ? -41.64349 9.98739 -5.97221 1.000 22.29722 173 ARG B C 1
ATOM 2827 O O . ARG B 1 179 ? -42.14780 10.09017 -4.84660 1.000 23.64213 173 ARG B O 1
ATOM 2835 N N . LEU B 1 180 ? -40.41417 9.48691 -6.16832 1.000 21.15712 174 LEU B N 1
ATOM 2836 C CA . LEU B 1 180 ? -39.57671 8.93515 -5.11381 1.000 24.42963 174 LEU B CA 1
ATOM 2837 C C . LEU B 1 180 ? -38.88942 9.99868 -4.27318 1.000 25.44930 174 LEU B C 1
ATOM 2838 O O . LEU B 1 180 ? -38.41288 9.67119 -3.16558 1.000 22.41517 174 LEU B O 1
ATOM 2843 N N . ARG B 1 181 ? -38.83976 11.23888 -4.74841 1.000 25.75521 175 ARG B N 1
ATOM 2844 C CA . ARG B 1 181 ? -38.02582 12.30152 -4.12729 1.000 26.57817 175 ARG B CA 1
ATOM 2845 C C . ARG B 1 181 ? -36.56238 11.85485 -4.02564 1.000 26.73193 175 ARG B C 1
ATOM 2846 O O . ARG B 1 181 ? -35.88803 11.99239 -2.99153 1.000 22.69957 175 ARG B O 1
ATOM 2854 N N . GLN B 1 182 ? -36.05303 11.33076 -5.13434 1.000 20.12566 176 GLN B N 1
ATOM 2855 C CA . GLN B 1 182 ? -34.67925 10.82249 -5.18912 1.000 21.77966 176 GLN B CA 1
ATOM 2856 C C . GLN B 1 182 ? -34.06111 11.26566 -6.49878 1.000 20.44736 176 GLN B C 1
ATOM 2857 O O . GLN B 1 182 ? -34.78721 11.44618 -7.48721 1.000 22.28131 176 GLN B O 1
ATOM 2863 N N . PRO B 1 183 ? -32.72192 11.46463 -6.54846 1.000 21.41538 177 PRO B N 1
ATOM 2864 C CA . PRO B 1 183 ? -32.08018 11.85765 -7.84666 1.000 21.83097 177 PRO B CA 1
ATOM 2865 C C . PRO B 1 183 ? -31.87828 10.65990 -8.76919 1.000 21.57016 177 PRO B C 1
ATOM 2866 O O . PRO B 1 183 ? -30.75307 10.17392 -8.97591 1.000 17.63560 177 PRO B O 1
ATOM 2870 N N . VAL B 1 184 ? -32.99074 10.17113 -9.32936 1.000 16.12441 178 VAL B N 1
ATOM 2871 C CA . VAL B 1 184 ? -32.98059 8.87975 -10.02287 1.000 18.42897 178 VAL B CA 1
ATOM 2872 C C . VAL B 1 184 ? -32.09086 8.93084 -11.25529 1.000 17.01923 178 VAL B C 1
ATOM 2873 O O . VAL B 1 184 ? -31.35489 7.97698 -11.55235 1.000 15.21343 178 VAL B O 1
ATOM 2877 N N . ALA B 1 185 ? -32.19450 10.00135 -12.04005 1.000 20.77184 179 ALA B N 1
ATOM 2878 C CA . ALA B 1 185 ? -31.40108 10.06333 -13.26854 1.000 20.90735 179 ALA B CA 1
ATOM 2879 C C . ALA B 1 185 ? -29.91459 10.04106 -12.94190 1.000 23.49546 179 ALA B C 1
ATOM 2880 O O . ALA B 1 185 ? -29.13407 9.32210 -13.58376 1.000 17.91699 179 ALA B O 1
ATOM 2882 N N . GLU B 1 186 ? -29.50771 10.81595 -11.91616 1.000 18.45425 180 GLU B N 1
ATOM 2883 C CA . GLU B 1 186 ? -28.10323 10.86383 -11.54378 1.000 18.39633 180 GLU B CA 1
ATOM 2884 C C . GLU B 1 186 ? -27.65351 9.52923 -10.98491 1.000 14.64132 180 GLU B C 1
ATOM 2885 O O . GLU B 1 186 ? -26.55053 9.06235 -11.28904 1.000 18.74370 180 GLU B O 1
ATOM 2891 N N . LEU B 1 187 ? -28.50608 8.90296 -10.18928 1.000 14.01407 181 LEU B N 1
ATOM 2892 C CA . LEU B 1 187 ? -28.13729 7.58995 -9.65139 1.000 15.23243 181 LEU B CA 1
ATOM 2893 C C . LEU B 1 187 ? -27.91643 6.61190 -10.78690 1.000 15.90588 181 LEU B C 1
ATOM 2894 O O . LEU B 1 187 ? -26.93898 5.84232 -10.78166 1.000 16.64824 181 LEU B O 1
ATOM 2899 N N . ILE B 1 188 ? -28.85087 6.59306 -11.74119 1.000 15.85060 182 ILE B N 1
ATOM 2900 C CA . ILE B 1 188 ? -28.72739 5.63962 -12.85204 1.000 15.55260 182 ILE B CA 1
ATOM 2901 C C . ILE B 1 188 ? -27.41417 5.86920 -13.57947 1.000 17.60537 182 ILE B C 1
ATOM 2902 O O . ILE B 1 188 ? -26.63913 4.94196 -13.82039 1.000 19.31999 182 ILE B O 1
ATOM 2907 N N . GLU B 1 189 ? -27.12253 7.13217 -13.89438 1.000 16.24265 183 GLU B N 1
ATOM 2908 C CA . GLU B 1 189 ? -25.88703 7.46224 -14.58268 1.000 18.6766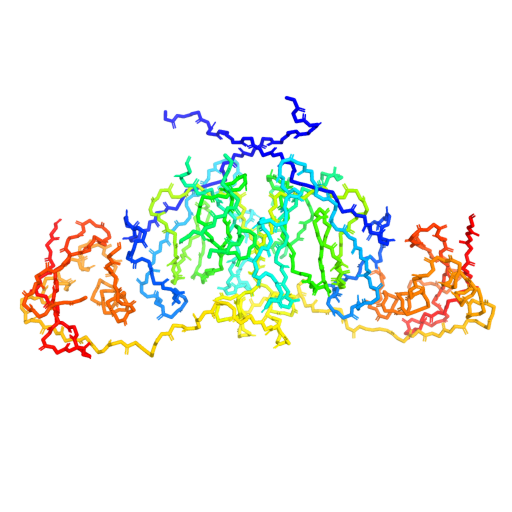8 183 GLU B CA 1
ATOM 2909 C C . GLU B 1 189 ? -24.66707 7.03587 -13.76590 1.000 21.60496 183 GLU B C 1
ATOM 2910 O O . GLU B 1 189 ? -23.70188 6.49358 -14.32315 1.000 19.34853 183 GLU B O 1
ATOM 2916 N N . GLN B 1 190 ? -24.66707 7.31864 -12.44772 1.000 15.60716 184 GLN B N 1
ATOM 2917 C CA . GLN B 1 190 ? -23.49056 7.01508 -11.65378 1.000 17.01106 184 GLN B CA 1
ATOM 2918 C C . GLN B 1 190 ? -23.30998 5.51722 -11.47518 1.000 17.77121 184 GLN B C 1
ATOM 2919 O O . GLN B 1 190 ? -22.18605 5.03887 -11.40874 1.000 18.23180 184 GLN B O 1
ATOM 2925 N N A CYS B 1 191 ? -24.39356 4.77196 -11.33007 0.390 16.80599 185 CYS B N 1
ATOM 2926 N N B CYS B 1 191 ? -24.42120 4.77258 -11.34960 0.610 16.80229 185 CYS B N 1
ATOM 2927 C CA A CYS B 1 191 ? -24.22806 3.32801 -11.24816 0.390 18.55124 185 CYS B CA 1
ATOM 2928 C CA B CYS B 1 191 ? -24.38808 3.30551 -11.23126 0.610 18.86826 185 CYS B CA 1
ATOM 2929 C C A CYS B 1 191 ? -23.75559 2.76931 -12.57683 0.390 19.95432 185 CYS B C 1
ATOM 2930 C C B CYS B 1 191 ? -23.91966 2.65169 -12.53119 0.610 20.03540 185 CYS B C 1
ATOM 2931 O O A CYS B 1 191 ? -22.75783 2.03199 -12.63703 0.390 23.68113 185 CYS B O 1
ATOM 2932 O O B CYS B 1 191 ? -23.12273 1.69552 -12.52643 0.610 17.36854 185 CYS B O 1
ATOM 2937 N N . LEU B 1 192 ? -24.46593 3.10921 -13.65930 1.000 16.18763 186 LEU B N 1
ATOM 2938 C CA . LEU B 1 192 ? -24.15477 2.47769 -14.93095 1.000 20.58291 186 LEU B CA 1
ATOM 2939 C C . LEU B 1 192 ? -22.73363 2.77631 -15.35255 1.000 23.85143 186 LEU B C 1
ATOM 2940 O O . LEU B 1 192 ? -22.06690 1.90194 -15.93550 1.000 26.75603 186 LEU B O 1
ATOM 2945 N N . ALA B 1 193 ? -22.22794 3.98033 -15.05181 1.000 23.24381 187 ALA B N 1
ATOM 2946 C CA . ALA B 1 193 ? -20.84808 4.26161 -15.44498 1.000 28.64696 187 ALA B CA 1
ATOM 2947 C C . ALA B 1 193 ? -19.84817 3.26755 -14.85702 1.000 36.87440 187 ALA B C 1
ATOM 2948 O O . ALA B 1 193 ? -18.77325 3.08177 -15.43587 1.000 38.08848 187 ALA B O 1
ATOM 2950 N N . GLN B 1 194 ? -20.16699 2.62244 -13.73741 1.000 41.19431 188 GLN B N 1
ATOM 2951 C CA . GLN B 1 194 ? -19.28627 1.61776 -13.14526 1.000 44.12613 188 GLN B CA 1
ATOM 2952 C C . GLN B 1 194 ? -19.65846 0.16619 -13.51048 1.000 48.44014 188 GLN B C 1
ATOM 2953 O O . GLN B 1 194 ? -19.13190 -0.75875 -12.88046 1.000 54.59302 188 GLN B O 1
ATOM 2959 N N . ASP B 1 195 ? -20.58104 -0.06867 -14.49782 1.000 45.13653 189 ASP B N 1
ATOM 2960 C CA . ASP B 1 195 ? -20.75548 -1.37685 -15.14440 1.000 41.82003 189 ASP B CA 1
ATOM 2961 C C . ASP B 1 195 ? -21.46642 -2.48197 -14.34984 1.000 44.36829 189 ASP B C 1
ATOM 2962 O O . ASP B 1 195 ? -20.85540 -3.53318 -14.09236 1.000 41.99563 189 ASP B O 1
ATOM 2964 N N . PRO B 1 196 ? -22.77795 -2.35480 -14.03678 1.000 43.62597 190 PRO B N 1
ATOM 2965 C CA . PRO B 1 196 ? -23.46634 -3.32657 -13.09910 1.000 46.14566 190 PRO B CA 1
ATOM 2966 C C . PRO B 1 196 ? -24.14946 -4.59797 -13.64605 1.000 47.01519 190 PRO B C 1
ATOM 2967 O O . PRO B 1 196 ? -25.37426 -4.69250 -13.81636 1.000 43.03341 190 PRO B O 1
ATOM 2971 N N . ARG B 1 197 ? -23.36086 -5.65211 -13.87498 1.000 49.98992 191 ARG B N 1
ATOM 2972 C CA . ARG B 1 197 ? -23.88542 -6.92823 -14.35280 1.000 51.20314 191 ARG B CA 1
ATOM 2973 C C . ARG B 1 197 ? -23.13236 -8.07530 -13.67921 1.000 54.71069 191 ARG B C 1
ATOM 2974 O O . ARG B 1 197 ? -22.17337 -7.86153 -12.92671 1.000 52.19926 191 ARG B O 1
ATOM 2976 N N . PRO B 1 198 ? -23.59654 -9.29988 -13.95739 1.000 59.76957 192 PRO B N 1
ATOM 2977 C CA . PRO B 1 198 ? -22.88658 -10.55598 -13.65947 1.000 61.48390 192 PRO B CA 1
ATOM 2978 C C . PRO B 1 198 ? -22.83766 -10.78223 -12.16794 1.000 64.91261 192 PRO B C 1
ATOM 2979 O O . PRO B 1 198 ? -23.84776 -10.59455 -11.49090 1.000 64.95593 192 PRO B O 1
ATOM 2981 N N . PRO B 1 203 ? -19.89616 -8.83685 -21.76928 1.000 45.82708 197 PRO B N 1
ATOM 2982 C CA . PRO B 1 203 ? -20.76276 -7.76616 -22.31663 1.000 44.50677 197 PRO B CA 1
ATOM 2983 C C . PRO B 1 203 ? -21.06245 -8.15476 -23.76360 1.000 44.26525 197 PRO B C 1
ATOM 2984 O O . PRO B 1 203 ? -20.28404 -8.89511 -24.33372 1.000 50.39316 197 PRO B O 1
ATOM 2986 N N . GLU B 1 204 ? -22.17498 -7.69012 -24.34533 1.000 36.35253 198 GLU B N 1
ATOM 2987 C CA . GLU B 1 204 ? -22.55412 -8.16616 -25.68340 1.000 34.45054 198 GLU B CA 1
ATOM 2988 C C . GLU B 1 204 ? -23.39997 -7.11085 -26.38714 1.000 30.05520 198 GLU B C 1
ATOM 2989 O O . GLU B 1 204 ? -24.35167 -6.61077 -25.78644 1.000 24.37195 198 GLU B O 1
ATOM 2995 N N . PRO B 1 205 ? -23.05682 -6.72603 -27.61860 1.000 28.93563 199 PRO B N 1
ATOM 2996 C CA . PRO B 1 205 ? -23.90975 -5.79735 -28.36949 1.000 25.22190 199 PRO B CA 1
ATOM 2997 C C . PRO B 1 205 ? -25.35175 -6.29865 -28.45763 1.000 24.58612 199 PRO B C 1
ATOM 2998 O O . PRO B 1 205 ? -25.60749 -7.51097 -28.55822 1.000 25.95698 199 PRO B O 1
ATOM 3002 N N . GLY B 1 206 ? -26.28616 -5.36408 -28.47130 1.000 22.22328 200 GLY B N 1
ATOM 3003 C CA . GLY B 1 206 ? -27.69048 -5.69949 -28.62989 1.000 25.69506 200 GLY B CA 1
ATOM 3004 C C . GLY B 1 206 ? -28.41677 -6.22874 -27.39763 1.000 25.92428 200 GLY B C 1
ATOM 3005 O O . GLY B 1 206 ? -29.60313 -5.94413 -27.21714 1.000 21.56480 200 GLY B O 1
ATOM 3006 N N . ARG B 1 207 ? -27.73006 -6.97121 -26.52556 1.000 24.95922 201 ARG B N 1
ATOM 3007 C CA . ARG B 1 207 ? -28.41195 -7.57767 -25.38461 1.000 22.79204 201 ARG B CA 1
ATOM 3008 C C . ARG B 1 207 ? -28.95337 -6.51261 -24.44459 1.000 20.64473 201 ARG B C 1
ATOM 3009 O O . ARG B 1 207 ? -28.26410 -5.54555 -24.11476 1.000 20.08740 201 ARG B O 1
ATOM 3017 N N . ARG B 1 208 ? -30.19132 -6.67701 -24.01457 1.000 20.82221 202 ARG B N 1
ATOM 3018 C CA . ARG B 1 208 ? -30.77519 -5.77356 -23.01752 1.000 19.43874 202 ARG B CA 1
ATOM 3019 C C . ARG B 1 208 ? -30.44521 -6.27281 -21.59875 1.000 22.04508 202 ARG B C 1
ATOM 3020 O O . ARG B 1 208 ? -30.71030 -7.42977 -21.25018 1.000 21.25467 202 ARG B O 1
ATOM 3028 N N . TYR B 1 209 ? -29.93325 -5.37950 -20.78595 1.000 19.28596 203 TYR B N 1
ATOM 3029 C CA . TYR B 1 209 ? -29.52170 -5.68732 -19.42283 1.000 20.12370 203 TYR B CA 1
ATOM 3030 C C . TYR B 1 209 ? -30.45759 -4.93465 -18.50084 1.000 17.51303 203 TYR B C 1
ATOM 3031 O O . TYR B 1 209 ? -31.09410 -3.97107 -18.91705 1.000 16.58078 203 TYR B O 1
ATOM 3040 N N . GLY B 1 210 ? -30.55408 -5.36715 -17.23235 1.000 19.45586 204 GLY B N 1
ATOM 3041 C CA . GLY B 1 210 ? -31.41228 -4.66021 -16.30072 1.000 17.32283 204 GLY B CA 1
ATOM 3042 C C . GLY B 1 210 ? -30.80430 -4.64732 -14.91325 1.000 17.55777 204 GLY B C 1
ATOM 3043 O O . GLY B 1 210 ? -30.03767 -5.53282 -14.52997 1.000 18.85653 204 GLY B O 1
ATOM 3044 N N . VAL B 1 211 ? -31.24717 -3.66122 -14.13902 1.000 20.32245 205 VAL B N 1
ATOM 3045 C CA . VAL B 1 211 ? -30.84308 -3.55346 -12.75369 1.000 19.02499 205 VAL B CA 1
ATOM 3046 C C . VAL B 1 211 ? -32.00728 -2.89119 -12.01633 1.000 20.42388 205 VAL B C 1
ATOM 3047 O O . VAL B 1 211 ? -32.76566 -2.07975 -12.57996 1.000 17.91359 205 VAL B O 1
ATOM 3051 N N . ARG B 1 212 ? -32.15145 -3.25706 -10.76514 1.000 21.04711 206 ARG B N 1
ATOM 3052 C CA . ARG B 1 212 ? -33.18558 -2.69069 -9.90910 1.000 18.53954 206 ARG B CA 1
ATOM 3053 C C . ARG B 1 212 ? -32.58250 -1.55456 -9.10606 1.000 21.37779 206 ARG B C 1
ATOM 3054 O O . ARG B 1 212 ? -31.51570 -1.73674 -8.51219 1.000 24.33797 206 ARG B O 1
ATOM 3062 N N . LEU B 1 213 ? -33.30758 -0.43597 -9.00055 1.000 18.06390 207 LEU B N 1
ATOM 3063 C CA . LEU B 1 213 ? -32.91853 0.66688 -8.10534 1.000 16.84755 207 LEU B CA 1
ATOM 3064 C C . LEU B 1 213 ? -34.18335 1.23278 -7.46764 1.000 22.02530 207 LEU B C 1
ATOM 3065 O O . LEU B 1 213 ? -35.15379 1.46648 -8.18132 1.000 19.51425 207 LEU B O 1
ATOM 3070 N N . TRP B 1 214 ? -34.19805 1.41650 -6.12627 1.000 17.66005 208 TRP B N 1
ATOM 3071 C CA . TRP B 1 214 ? -35.42843 1.75827 -5.42279 1.000 21.89155 208 TRP B CA 1
ATOM 3072 C C . TRP B 1 214 ? -36.49379 0.74555 -5.85499 1.000 22.70615 208 TRP B C 1
ATOM 3073 O O . TRP B 1 214 ? -36.23075 -0.45904 -5.79492 1.000 23.26764 208 TRP B O 1
ATOM 3084 N N . ASP B 1 215 ? -37.67845 1.17425 -6.30905 1.000 20.94226 209 ASP B N 1
ATOM 3085 C CA . ASP B 1 215 ? -38.72014 0.25442 -6.76315 1.000 22.12610 209 ASP B CA 1
ATOM 3086 C C . ASP B 1 215 ? -38.78647 0.21243 -8.28847 1.000 21.75234 209 ASP B C 1
ATOM 3087 O O . ASP B 1 215 ? -39.84856 -0.06287 -8.86251 1.000 20.02065 209 ASP B O 1
ATOM 3092 N N . LEU B 1 216 ? -37.67094 0.50791 -8.94643 1.000 18.19536 210 LEU B N 1
ATOM 3093 C CA . LEU B 1 216 ? -37.62445 0.63196 -10.40722 1.000 17.67016 210 LEU B CA 1
ATOM 3094 C C . LEU B 1 216 ? -36.86618 -0.53392 -11.04678 1.000 20.72806 210 LEU B C 1
ATOM 3095 O O . LEU B 1 216 ? -35.95592 -1.09939 -10.43871 1.000 18.49064 210 LEU B O 1
ATOM 3100 N N . ASP B 1 217 ? -37.20086 -0.82607 -12.32161 1.000 16.71160 211 ASP B N 1
ATOM 3101 C CA . ASP B 1 217 ? -36.38566 -1.66974 -13.20124 1.000 16.63185 211 ASP B CA 1
ATOM 3102 C C . ASP B 1 217 ? -35.82361 -0.75565 -14.29019 1.000 18.46441 211 ASP B C 1
ATOM 3103 O O . ASP B 1 217 ? -36.56986 -0.01722 -14.92386 1.000 20.56812 211 ASP B O 1
ATOM 3108 N N . VAL B 1 218 ? -34.51140 -0.74138 -14.43729 1.000 14.92988 212 VAL B N 1
ATOM 3109 C CA . VAL B 1 218 ? -33.81234 0.14496 -15.37467 1.000 14.25648 212 VAL B CA 1
ATOM 3110 C C . VAL B 1 218 ? -33.20193 -0.77665 -16.40857 1.000 15.89013 212 VAL B C 1
ATOM 3111 O O . VAL B 1 218 ? -32.53919 -1.75820 -16.03353 1.000 18.84468 212 VAL B O 1
ATOM 3115 N N . HIS B 1 219 ? -33.43305 -0.49360 -17.69138 1.000 15.83287 213 HIS B N 1
ATOM 3116 C CA . HIS B 1 219 ? -32.88352 -1.34000 -18.74226 1.000 17.15148 213 HIS B CA 1
ATOM 3117 C C . HIS B 1 219 ? -31.92336 -0.52520 -19.57703 1.000 17.61274 213 HIS B C 1
ATOM 3118 O O . HIS B 1 219 ? -32.15134 0.67543 -19.80095 1.000 14.65731 213 HIS B O 1
ATOM 3125 N N . TRP B 1 220 ? -30.84822 -1.20370 -20.02836 1.000 17.92556 214 TRP B N 1
ATOM 3126 C CA . TRP B 1 220 ? -29.82271 -0.54468 -20.81200 1.000 16.30089 214 TRP B CA 1
ATOM 3127 C C . TRP B 1 220 ? -29.15566 -1.53271 -21.78376 1.000 18.25006 214 TRP B C 1
ATOM 3128 O O . TRP B 1 220 ? -29.34884 -2.75804 -21.71054 1.000 17.80998 214 TRP B O 1
ATOM 3139 N N . HIS B 1 221 ? -28.37438 -0.97478 -22.72481 1.000 17.68215 215 HIS B N 1
ATOM 3140 C CA . HIS B 1 221 ? -27.54558 -1.83014 -23.57120 1.000 16.57823 215 HIS B CA 1
ATOM 3141 C C . HIS B 1 221 ? -26.24468 -1.07251 -23.90051 1.000 17.05325 215 HIS B C 1
ATOM 3142 O O . HIS B 1 221 ? -26.07605 0.08544 -23.52283 1.000 16.70593 215 HIS B O 1
ATOM 3149 N N . TYR B 1 222 ? -25.31639 -1.74192 -24.58942 1.000 17.94418 216 TYR B N 1
ATOM 3150 C CA . TYR B 1 222 ? -24.01520 -1.18567 -24.96447 1.000 18.84119 216 TYR B CA 1
ATOM 3151 C C . TYR B 1 222 ? -24.01947 -0.86920 -26.44672 1.000 19.40576 216 TYR B C 1
ATOM 3152 O O . TYR B 1 222 ? -23.74742 -1.76171 -27.24206 1.000 20.20747 216 TYR B O 1
ATOM 3161 N N . PRO B 1 223 ? -24.26354 0.36707 -26.87193 1.000 19.39257 217 PRO B N 1
ATOM 3162 C CA . PRO B 1 223 ? -24.16583 0.65580 -28.34136 1.000 21.01133 217 PRO B CA 1
ATOM 3163 C C . PRO B 1 223 ? -22.76479 0.45991 -28.89013 1.000 21.82463 217 PRO B C 1
ATOM 3164 O O . PRO B 1 223 ? -22.59721 0.19436 -30.09365 1.000 22.77768 217 PRO B O 1
ATOM 3168 N N . ARG B 1 224 ? -21.75252 0.63683 -28.04376 1.000 22.32471 218 ARG B N 1
ATOM 3169 C CA . ARG B 1 224 ? -20.34341 0.44014 -28.34615 1.000 28.86046 218 ARG B CA 1
ATOM 3170 C C . ARG B 1 224 ? -19.72002 -0.10341 -27.06870 1.000 27.08444 218 ARG B C 1
ATOM 3171 O O . ARG B 1 224 ? -20.28941 0.06932 -25.98916 1.000 23.14799 218 ARG B O 1
ATOM 3179 N N . PRO B 1 225 ? -18.54769 -0.74117 -27.15089 1.000 30.65627 219 PRO B N 1
ATOM 3180 C CA . PRO B 1 225 ? -17.92473 -1.23867 -25.90966 1.000 34.32686 219 PRO B CA 1
ATOM 3181 C C . PRO B 1 225 ? -17.71046 -0.16730 -24.84970 1.000 34.57575 219 PRO B C 1
ATOM 3182 O O . PRO B 1 225 ? -17.69835 -0.50191 -23.65776 1.000 36.83567 219 PRO B O 1
ATOM 3186 N N . ASP B 1 226 ? -17.61384 1.11025 -25.22667 1.000 32.50420 220 ASP B N 1
ATOM 3187 C CA . ASP B 1 226 ? -17.33346 2.17142 -24.26185 1.000 35.34543 220 ASP B CA 1
ATOM 3188 C C . ASP B 1 226 ? -18.52289 3.11383 -24.05820 1.000 32.21972 220 ASP B C 1
ATOM 3189 O O . ASP B 1 226 ? -18.34929 4.26651 -23.64905 1.000 28.88039 220 ASP B O 1
ATOM 3194 N N . LEU B 1 227 ? -19.73464 2.64982 -24.31580 1.000 28.89763 221 LEU B N 1
ATOM 3195 C CA . LEU B 1 227 ? -20.88414 3.52276 -24.16236 1.000 23.25752 221 LEU B CA 1
ATOM 3196 C C . LEU B 1 227 ? -22.06629 2.68582 -23.72196 1.000 22.53338 221 LEU B C 1
ATOM 3197 O O . LEU B 1 227 ? -22.32375 1.61311 -24.28290 1.000 24.42455 221 LEU B O 1
ATOM 3202 N N . ILE B 1 228 ? -22.74856 3.17714 -22.70144 1.000 20.28542 222 ILE B N 1
ATOM 3203 C CA . ILE B 1 228 ? -23.99886 2.61778 -22.23134 1.000 18.29777 222 ILE B CA 1
ATOM 3204 C C . ILE B 1 228 ? -25.12732 3.54655 -22.62412 1.000 17.79666 222 ILE B C 1
ATOM 3205 O O . ILE B 1 228 ? -25.00290 4.77654 -22.52248 1.000 20.23435 222 ILE B O 1
ATOM 3210 N N . ARG B 1 229 ? -26.24565 2.96823 -23.03128 1.000 16.88612 223 ARG B N 1
ATOM 3211 C CA . ARG B 1 229 ? -27.43791 3.73419 -23.35691 1.000 16.76662 223 ARG B CA 1
ATOM 3212 C C . ARG B 1 229 ? -28.58241 3.26093 -22.48683 1.000 15.76519 223 ARG B C 1
ATOM 3213 O O . ARG B 1 229 ? -28.85749 2.06327 -22.43446 1.000 16.76886 223 ARG B O 1
ATOM 3221 N N . VAL B 1 230 ? -29.21818 4.19075 -21.74029 1.000 15.73053 224 VAL B N 1
ATOM 3222 C CA . VAL B 1 230 ? -30.36332 3.81559 -20.91433 1.000 15.06002 224 VAL B CA 1
ATOM 3223 C C . VAL B 1 230 ? -31.57304 3.71954 -21.82184 1.000 15.49646 224 VAL B C 1
ATOM 3224 O O . VAL B 1 230 ? -31.90616 4.68273 -22.53888 1.000 17.67780 224 VAL B O 1
ATOM 3228 N N . LEU B 1 231 ? -32.27549 2.58749 -21.75824 1.000 15.77973 225 LEU B N 1
ATOM 3229 C CA . LEU B 1 231 ? -33.39577 2.38047 -22.66684 1.000 16.80808 225 LEU B CA 1
ATOM 3230 C C . LEU B 1 231 ? -34.72130 2.79796 -22.02452 1.000 16.67004 225 LEU B C 1
ATOM 3231 O O . LEU B 1 231 ? -35.56301 3.40936 -22.67264 1.000 17.91511 225 LEU B O 1
ATOM 3236 N N . ASP B 1 232 ? -34.94740 2.41614 -20.77093 1.000 16.02799 226 ASP B N 1
ATOM 3237 C CA . ASP B 1 232 ? -36.24777 2.68580 -20.14421 1.000 22.00061 226 ASP B CA 1
ATOM 3238 C C . ASP B 1 232 ? -36.08261 2.55922 -18.63480 1.000 22.09372 226 ASP B C 1
ATOM 3239 O O . ASP B 1 232 ? -35.10446 1.98026 -18.15186 1.000 23.11679 226 ASP B O 1
ATOM 3244 N N . VAL B 1 233 ? -37.03941 3.12758 -17.90623 1.000 16.40900 227 VAL B N 1
ATOM 3245 C CA . VAL B 1 233 ? -37.06731 3.13209 -16.43185 1.000 16.51903 227 VAL B CA 1
ATOM 3246 C C . VAL B 1 233 ? -38.52117 2.85410 -16.09991 1.000 20.43146 227 VAL B C 1
ATOM 3247 O O . VAL B 1 233 ? -39.39973 3.62269 -16.50252 1.000 22.92493 227 VAL B O 1
ATOM 3251 N N . ALA B 1 234 ? -38.79533 1.71495 -15.49881 1.000 22.63522 228 ALA B N 1
ATOM 3252 C CA . ALA B 1 234 ? -40.18394 1.33654 -15.22989 1.000 29.36797 228 ALA B CA 1
ATOM 3253 C C . ALA B 1 234 ? -40.36456 1.04070 -13.75096 1.000 28.16648 228 ALA B C 1
ATOM 3254 O O . ALA B 1 234 ? -39.42838 0.59172 -13.09720 1.000 23.93724 228 ALA B O 1
ATOM 3256 N N . GLY B 1 235 ? -41.56338 1.28001 -13.21351 1.000 33.50122 229 GLY B N 1
ATOM 3257 C CA . GLY B 1 235 ? -41.83240 0.85776 -11.84183 1.000 41.27388 229 GLY B CA 1
ATOM 3258 C C . GLY B 1 235 ? -43.04309 1.41804 -11.11049 1.000 51.29731 229 GLY B C 1
ATOM 3259 O O . GLY B 1 235 ? -43.16521 1.28554 -9.86805 1.000 56.57376 229 GLY B O 1
#

Radius of gyration: 24.22 Å; Cα contacts (8 Å, |Δi|>4): 1040; chains: 2; bounding box: 64×47×70 Å

Solvent-accessible surface area: 19422 Å² total; per-residue (Å²): 138,206,94,80,77,96,54,82,1,13,9,0,0,52,0,152,11,0,3,70,58,77,75,12,38,3,118,30,17,48,111,0,78,7,0,82,10,25,0,52,13,52,98,38,35,44,67,78,103,0,0,37,5,2,127,94,7,22,5,0,3,0,0,14,12,40,86,82,81,146,61,53,162,2,11,0,4,22,93,45,73,131,20,55,14,16,2,4,38,14,10,1,81,14,103,25,55,75,60,11,77,0,83,2,4,2,0,47,5,43,35,27,4,1,0,0,0,0,4,3,1,5,43,82,28,4,40,12,83,118,11,53,47,10,150,56,17,32,63,19,139,43,23,59,24,67,22,13,84,92,0,142,147,32,1,118,59,28,10,124,108,44,208,44,50,2,41,42,0,2,72,41,4,3,35,22,30,25,161,66,62,88,74,37,182,79,21,10,101,2,33,66,1,68,0,73,2,33,8,48,126,116,87,11,0,76,0,40,44,2,45,43,87,153,115,157,64,86,60,68,1,35,8,2,0,71,5,36,0,0,0,57,36,66,76,1,39,8,58,39,16,52,122,0,74,6,0,78,4,24,0,58,15,60,98,95,37,38,102,64,111,0,0,39,10,2,124,85,12,17,13,0,10,0,4,16,12,40,114,98,112,52,75,66,33,140,107,65,0,3,0,3,21,77,34,69,124,15,15,28,5,0,0,16,5,11,0,92,8,101,25,43,75,51,11,71,0,84,1,4,2,1,38,5,61,67,41,12,21,0,0,7,0,14,0,0,0,21,55,17,2,19,14,94,100,4,151,22,54,52,32,88,68,33,113,147,44,42,60,21,65,63,12,92,92,0,47,128,26,1,114,82,30,9,125,121,43,208,36,39,3,43,104,2,0,74,36,2,1,25,50,50,5,48,130,125,88,118,61,141,142,34,36,4,107,1,45,81,2,65,0,30,1,42,27,60,126,134,85,18,0,74,0,45,26,1,47,68

Foldseek 3Di:
DPDDDDDDFDFQWWKAWQAADQFLQFLQLVLQQLGKIKTFGDPPCLAQVVCPPCVVFFKKKWKFFLVVEDAVPGPVLPQDCHDPVRIHIDMWTFPDDDRRMTITGSDRDHGGIGTGDIGGDDCVPHCPPPDDHDPVSDHQPWAAEAEDPAAVVVQVVVCVVVVGNRVSNVRSSCRSPSDADFVDKDWGGTRFWIWIWGPVDPRYIYTDHIDGD/DDPDDDDFFFQWWKAWFAADQLLFFPQLVLQQLGKIKTFGDPPQQACVNVPPCVVFFKKKWKFFQPEPDQAVVHDGPVLDQDQHYPPRIHMDMWTFPDDHRRMTITGSDRDHGGIGTGDIGGDDCVVHVDPPDDRVVDDDADPFAAEAEDPQAVVQQVVVCVVVVGNRVSNVRSSPRRPRDVADAPDWDWGGTRNKIWIWHPPDPRYIYTYHIGD